Protein AF-A0A930DZS6-F1 (afdb_monomer_lite)

Structure (mmCIF, N/CA/C/O backbone):
data_AF-A0A930DZS6-F1
#
_entry.id   AF-A0A930DZS6-F1
#
loop_
_atom_site.group_PDB
_atom_site.id
_atom_site.type_symbol
_atom_site.label_atom_id
_atom_site.label_alt_id
_atom_site.label_comp_id
_atom_site.label_asym_id
_atom_site.label_entity_id
_atom_site.label_seq_id
_atom_site.pdbx_PDB_ins_code
_atom_site.Cartn_x
_atom_site.Cartn_y
_atom_site.Cartn_z
_atom_site.occupancy
_atom_site.B_iso_or_equiv
_atom_site.auth_seq_id
_atom_site.auth_comp_id
_atom_site.auth_asym_id
_atom_site.auth_atom_id
_atom_site.pdbx_PDB_model_num
ATOM 1 N N . MET A 1 1 ? 26.155 21.089 -24.907 1.00 29.64 1 MET A N 1
ATOM 2 C CA . MET A 1 1 ? 26.071 21.892 -23.668 1.00 29.64 1 MET A CA 1
ATOM 3 C C . MET A 1 1 ? 25.500 20.987 -22.592 1.00 29.64 1 MET A C 1
ATOM 5 O O . MET A 1 1 ? 24.382 20.517 -22.751 1.00 29.64 1 MET A O 1
ATOM 9 N N . GLY A 1 2 ? 26.329 20.601 -21.620 1.00 21.50 2 GLY A N 1
ATOM 10 C CA . GLY A 1 2 ? 25.996 19.579 -20.627 1.00 21.50 2 GLY A CA 1
ATOM 11 C C . GLY A 1 2 ? 25.038 20.102 -19.561 1.00 21.50 2 GLY A C 1
ATOM 12 O O . GLY A 1 2 ? 25.196 21.223 -19.087 1.00 21.50 2 GLY A O 1
ATOM 13 N N . VAL A 1 3 ? 24.054 19.283 -19.189 1.00 21.64 3 VAL A N 1
ATOM 14 C CA . VAL A 1 3 ? 23.192 19.524 -18.030 1.00 21.64 3 VAL A CA 1
ATOM 15 C C . VAL A 1 3 ? 23.793 18.772 -16.850 1.00 21.64 3 VAL A C 1
ATOM 17 O O . VAL A 1 3 ? 23.869 17.545 -16.842 1.00 21.64 3 VAL A O 1
ATOM 20 N N . GLN A 1 4 ? 24.267 19.539 -15.877 1.00 20.67 4 GLN A N 1
ATOM 21 C CA . GLN A 1 4 ? 24.822 19.074 -14.616 1.00 20.67 4 GLN A CA 1
ATOM 22 C C . GLN A 1 4 ? 23.652 18.738 -13.678 1.00 20.67 4 GLN A C 1
ATOM 24 O O . GLN A 1 4 ? 22.901 19.623 -13.273 1.00 20.67 4 GLN A O 1
ATOM 29 N N . VAL A 1 5 ? 23.454 17.455 -13.367 1.00 22.45 5 VAL A N 1
ATOM 30 C CA . VAL A 1 5 ? 22.444 17.014 -12.393 1.00 22.45 5 VAL A CA 1
ATOM 31 C C . VAL A 1 5 ? 23.064 17.105 -11.000 1.00 22.45 5 VAL A C 1
ATOM 33 O O . VAL A 1 5 ? 23.840 16.246 -10.590 1.00 22.45 5 VAL A O 1
ATOM 36 N N . LEU A 1 6 ? 22.753 18.191 -10.294 1.00 22.44 6 LEU A N 1
ATOM 37 C CA . LEU A 1 6 ? 23.075 18.386 -8.882 1.00 22.44 6 LEU A CA 1
ATOM 38 C C . LEU A 1 6 ? 22.085 17.592 -8.017 1.00 22.44 6 LEU A C 1
ATOM 40 O O . LEU A 1 6 ? 20.888 17.873 -8.015 1.00 22.44 6 LEU A O 1
ATOM 44 N N . PHE A 1 7 ? 22.590 16.613 -7.268 1.00 23.03 7 PHE A N 1
ATOM 45 C CA . PHE A 1 7 ? 21.878 16.001 -6.145 1.00 23.03 7 PHE A CA 1
ATOM 46 C C . PHE A 1 7 ? 22.087 16.866 -4.890 1.00 23.03 7 PHE A C 1
ATOM 48 O O . PHE A 1 7 ? 23.241 17.153 -4.564 1.00 23.03 7 PHE A O 1
ATOM 55 N N . PRO A 1 8 ? 21.039 17.265 -4.147 1.00 23.77 8 PRO A N 1
ATOM 56 C CA . PRO A 1 8 ? 21.229 17.908 -2.855 1.00 23.77 8 PRO A CA 1
ATOM 57 C C . PRO A 1 8 ? 21.467 16.860 -1.755 1.00 23.77 8 PRO A C 1
ATOM 59 O O . PRO A 1 8 ? 20.629 15.993 -1.508 1.00 23.77 8 PRO A O 1
ATOM 62 N N . ALA A 1 9 ? 22.626 16.965 -1.101 1.00 24.08 9 ALA A N 1
ATOM 63 C CA . ALA A 1 9 ? 22.934 16.384 0.209 1.00 24.08 9 ALA A CA 1
ATOM 64 C C . ALA A 1 9 ? 22.457 17.346 1.340 1.00 24.08 9 ALA A C 1
ATOM 66 O O . ALA A 1 9 ? 22.018 18.457 1.041 1.00 24.08 9 ALA A O 1
ATOM 67 N N . PRO A 1 10 ? 22.467 16.926 2.621 1.00 25.69 10 PRO A N 1
ATOM 68 C CA . PRO A 1 10 ? 21.396 17.185 3.588 1.00 25.69 10 PRO A CA 1
ATOM 69 C C . PRO A 1 10 ? 21.472 18.557 4.277 1.00 25.69 10 PRO A C 1
ATOM 71 O O . PRO A 1 10 ? 22.536 19.003 4.700 1.00 25.69 10 PRO A O 1
ATOM 74 N N . LEU A 1 11 ? 20.315 19.198 4.458 1.00 23.69 11 LEU A N 1
ATOM 75 C CA . LEU A 1 11 ? 20.171 20.425 5.242 1.00 23.69 11 LEU A CA 1
ATOM 76 C C . LEU A 1 11 ? 20.017 20.098 6.735 1.00 23.69 11 LEU A C 1
ATOM 78 O O . LEU A 1 11 ? 18.964 19.650 7.182 1.00 23.69 11 LEU A O 1
ATOM 82 N N . LEU A 1 12 ? 21.076 20.378 7.501 1.00 22.73 12 LEU A N 1
ATOM 83 C CA . LEU A 1 12 ? 20.970 20.828 8.888 1.00 22.73 12 LEU A CA 1
ATOM 84 C C . LEU A 1 12 ? 20.223 22.175 8.920 1.00 22.73 12 LEU A C 1
ATOM 86 O O . LEU A 1 12 ? 20.673 23.111 8.264 1.00 22.73 12 LEU A O 1
ATOM 90 N N . LEU A 1 13 ? 19.185 22.311 9.753 1.00 20.44 13 LEU A N 1
ATOM 91 C CA . LEU A 1 13 ? 18.967 23.519 10.562 1.00 20.44 13 LEU A CA 1
ATOM 92 C C . LEU A 1 13 ? 17.979 23.249 11.715 1.00 20.44 13 LEU A C 1
ATOM 94 O O . LEU A 1 13 ? 16.866 22.776 11.508 1.00 20.44 13 LEU A O 1
ATOM 98 N N . TRP A 1 14 ? 18.436 23.558 12.927 1.00 20.72 14 TRP A N 1
ATOM 99 C CA . TRP A 1 14 ? 17.695 23.628 14.193 1.00 20.72 14 TRP A CA 1
ATOM 100 C C . TRP A 1 14 ? 16.714 24.824 14.240 1.00 20.72 14 TRP A C 1
ATOM 102 O O . TRP A 1 14 ? 16.839 25.703 13.391 1.00 20.72 14 TRP A O 1
ATOM 112 N N . VAL A 1 15 ? 15.891 24.902 15.320 1.00 21.17 15 VAL A N 1
ATOM 113 C CA . VAL A 1 15 ? 15.122 26.065 15.894 1.00 21.17 15 VAL A CA 1
ATOM 114 C C . VAL A 1 15 ? 13.591 25.989 15.652 1.00 21.17 15 VAL A C 1
ATOM 116 O O . VAL A 1 15 ? 13.177 25.782 14.524 1.00 21.17 15 VAL A O 1
ATOM 119 N N . VAL A 1 16 ? 12.637 26.180 16.589 1.00 21.41 16 VAL A N 1
ATOM 120 C CA . VAL A 1 16 ? 12.571 26.454 18.046 1.00 21.41 16 VAL A CA 1
ATOM 121 C C . VAL A 1 16 ? 11.164 26.081 18.568 1.00 21.41 16 VAL A C 1
ATOM 123 O O . VAL A 1 16 ? 10.166 26.229 17.864 1.00 21.41 16 VAL A O 1
ATOM 126 N N . VAL A 1 17 ? 11.092 25.647 19.829 1.00 23.09 17 VAL A N 1
ATOM 127 C CA . VAL A 1 17 ? 9.879 25.327 20.609 1.00 23.09 17 VAL A CA 1
ATOM 128 C C . VAL A 1 17 ? 9.038 26.577 20.924 1.00 23.09 17 VAL A C 1
ATOM 130 O O . VAL A 1 17 ? 9.580 27.598 21.347 1.00 23.09 17 VAL A O 1
ATOM 133 N N . LYS A 1 18 ? 7.699 26.475 20.861 1.00 20.84 18 LYS A N 1
ATOM 134 C CA . LYS A 1 18 ? 6.789 27.345 21.632 1.00 20.84 18 LYS A CA 1
ATOM 135 C C . LYS A 1 18 ? 5.836 26.517 22.500 1.00 20.84 18 LYS A C 1
ATOM 137 O O . LYS A 1 18 ? 4.979 25.795 22.006 1.00 20.84 18 LYS A O 1
ATOM 142 N N . LYS A 1 19 ? 6.041 26.664 23.809 1.00 22.45 19 LYS A N 1
ATOM 143 C CA . LYS A 1 19 ? 5.266 26.167 24.954 1.00 22.45 19 LYS A CA 1
ATOM 144 C C . LYS A 1 19 ? 3.812 26.669 24.912 1.00 22.45 19 LYS A C 1
ATOM 146 O O . LYS A 1 19 ? 3.606 27.842 24.607 1.00 22.45 19 LYS A O 1
ATOM 151 N N . VAL A 1 20 ? 2.840 25.844 25.315 1.00 22.73 20 VAL A N 1
ATOM 152 C CA . VAL A 1 20 ? 1.516 26.305 25.782 1.00 22.73 20 VAL A CA 1
ATOM 153 C C . VAL A 1 20 ? 1.089 25.449 26.980 1.00 22.73 20 VAL A C 1
ATOM 155 O O . VAL A 1 20 ? 0.900 24.244 26.853 1.00 22.73 20 VAL A O 1
ATOM 158 N N . GLU A 1 21 ? 0.981 26.079 28.150 1.00 23.44 21 GLU A N 1
ATOM 159 C CA . GLU A 1 21 ? 0.386 25.526 29.375 1.00 23.44 21 GLU A CA 1
ATOM 160 C C . GLU A 1 21 ? -1.128 25.781 29.391 1.00 23.44 21 GLU A C 1
ATOM 162 O O . GLU A 1 21 ? -1.572 26.823 28.913 1.00 23.44 21 GLU A O 1
ATOM 167 N N . PHE A 1 22 ? -1.903 24.896 30.028 1.00 23.25 22 PHE A N 1
ATOM 168 C CA . PHE A 1 22 ? -3.223 25.237 30.571 1.00 23.25 22 PHE A CA 1
ATOM 169 C C . PHE A 1 22 ? -3.459 24.529 31.918 1.00 23.25 22 PHE A C 1
ATOM 171 O O . PHE A 1 22 ? -3.456 23.303 32.004 1.00 23.25 22 PHE A O 1
ATOM 178 N N . LEU A 1 23 ? -3.670 25.335 32.962 1.00 30.75 23 LEU A N 1
ATOM 179 C CA . LEU A 1 23 ? -4.153 24.968 34.299 1.00 30.75 23 LEU A CA 1
ATOM 180 C C . LEU A 1 23 ? -5.685 25.102 34.341 1.00 30.75 23 LEU A C 1
ATOM 182 O O . LEU A 1 23 ? -6.225 26.073 33.814 1.00 30.75 23 LEU A O 1
ATOM 186 N N . GLY A 1 24 ? -6.387 24.191 35.025 1.00 24.12 24 GLY A N 1
ATOM 187 C CA . GLY A 1 24 ? -7.801 24.399 35.362 1.00 24.12 24 GLY A CA 1
ATOM 188 C C . GLY A 1 24 ? -8.494 23.201 36.018 1.00 24.12 24 GLY A C 1
ATOM 189 O O . GLY A 1 24 ? -8.820 22.219 35.357 1.00 24.12 24 GLY A O 1
ATOM 190 N N . SER A 1 25 ? -8.752 23.304 37.321 1.00 24.09 25 SER A N 1
ATOM 191 C CA . SER A 1 25 ? -9.624 22.437 38.125 1.00 24.09 25 SER A CA 1
ATOM 192 C C . SER A 1 25 ? -11.110 22.689 37.815 1.00 24.09 25 SER A C 1
ATOM 194 O O . SER A 1 25 ? -11.513 23.815 37.532 1.00 24.09 25 SER A O 1
ATOM 196 N N . THR A 1 26 ? -11.950 21.647 37.854 1.00 24.48 26 THR A N 1
ATOM 197 C CA . THR A 1 26 ? -13.384 21.747 37.513 1.00 24.48 26 THR A CA 1
ATOM 198 C C . THR A 1 26 ? -14.258 21.793 38.771 1.00 24.48 26 THR A C 1
ATOM 200 O O . THR A 1 26 ? -14.262 20.850 39.557 1.00 24.48 26 THR A O 1
ATOM 203 N N . PHE A 1 27 ? -15.040 22.865 38.928 1.00 22.28 27 PHE A N 1
ATOM 204 C CA . PHE A 1 27 ? -16.197 22.948 39.830 1.00 22.28 27 PHE A CA 1
ATOM 205 C C . PHE A 1 27 ? -17.491 22.849 39.010 1.00 22.28 27 PHE A C 1
ATOM 207 O O . PHE A 1 27 ? -17.528 23.307 37.868 1.00 22.28 27 PHE A O 1
ATOM 214 N N . PHE A 1 28 ? -18.566 22.308 39.592 1.00 27.67 28 PHE A N 1
ATOM 215 C CA . PHE A 1 28 ? -19.891 22.282 38.962 1.00 27.67 28 PHE A CA 1
ATOM 216 C C . PHE A 1 28 ? -20.859 23.232 39.673 1.00 27.67 28 PHE A C 1
ATOM 218 O O . PHE A 1 28 ? -21.003 23.185 40.893 1.00 27.67 28 PHE A O 1
ATOM 225 N N . ILE A 1 29 ? -21.561 24.057 38.893 1.00 23.94 29 ILE A N 1
ATOM 226 C CA . ILE A 1 29 ? -22.701 24.865 39.341 1.00 23.94 29 ILE A CA 1
ATOM 227 C C . ILE A 1 29 ? -23.964 24.248 38.741 1.00 23.94 29 ILE A C 1
ATOM 229 O O . ILE A 1 29 ? -24.107 24.182 37.521 1.00 23.94 29 ILE A O 1
ATOM 233 N N . VAL A 1 30 ? -24.895 23.818 39.592 1.00 28.00 30 VAL A N 1
ATOM 234 C CA . VAL A 1 30 ? -26.231 23.391 39.158 1.00 28.00 30 VAL A CA 1
ATOM 235 C C . VAL A 1 30 ? -27.116 24.629 39.066 1.00 28.00 30 VAL A C 1
ATOM 237 O O . VAL A 1 30 ? -27.359 25.302 40.066 1.00 28.00 30 VAL A O 1
ATOM 240 N N . LYS A 1 31 ? -27.599 24.948 37.863 1.00 23.75 31 LYS A N 1
ATOM 241 C CA . LYS A 1 31 ? -28.539 26.053 37.643 1.00 23.75 31 LYS A CA 1
ATOM 242 C C . LYS A 1 31 ? -29.964 25.498 37.654 1.00 23.75 31 LYS A C 1
ATOM 244 O O . LYS A 1 31 ? -30.334 24.746 36.759 1.00 23.75 31 LYS A O 1
ATOM 249 N N . GLN A 1 32 ? -30.761 25.873 38.652 1.00 32.84 32 GLN A N 1
ATOM 250 C CA . GLN A 1 32 ? -32.202 25.612 38.673 1.00 32.84 32 GLN A CA 1
ATOM 251 C C . GLN A 1 32 ? -32.947 26.865 38.190 1.00 32.84 32 GLN A C 1
ATOM 253 O O . GLN A 1 32 ? -32.623 27.978 38.602 1.00 32.84 32 GLN A O 1
ATOM 258 N N . GLN A 1 33 ? -33.940 26.709 37.309 1.00 28.98 33 GLN A N 1
ATOM 259 C CA . GLN A 1 33 ? -34.857 27.799 36.966 1.00 28.98 33 GLN A CA 1
ATOM 260 C C . GLN A 1 33 ? -35.901 27.955 38.085 1.00 28.98 33 GLN A C 1
ATOM 262 O O . GLN A 1 33 ? -36.804 27.133 38.215 1.00 28.98 33 GLN A O 1
ATOM 267 N N . GLY A 1 34 ? -35.756 29.001 38.905 1.00 36.09 34 GLY A N 1
ATOM 268 C CA . GLY A 1 34 ? -36.689 29.361 39.981 1.00 36.09 34 GLY A CA 1
ATOM 269 C C . GLY A 1 34 ? -35.996 30.019 41.180 1.00 36.09 34 GLY A C 1
ATOM 270 O O . GLY A 1 34 ? -34.829 29.766 41.450 1.00 36.09 34 GLY A O 1
ATOM 271 N N . SER A 1 35 ? -36.704 30.892 41.899 1.00 33.28 35 SER A N 1
ATOM 272 C CA . SER A 1 35 ? -36.129 31.928 42.775 1.00 33.28 35 SER A CA 1
ATOM 273 C C . SER A 1 35 ? -35.834 31.544 44.238 1.00 33.28 35 SER A C 1
ATOM 275 O O . SER A 1 35 ? -35.707 32.445 45.066 1.00 33.28 35 SER A O 1
ATOM 277 N N . ARG A 1 36 ? -35.696 30.261 44.618 1.00 39.25 36 ARG A N 1
ATOM 278 C CA . ARG A 1 36 ? -35.326 29.890 46.009 1.00 39.25 36 ARG A CA 1
ATOM 279 C C . ARG A 1 36 ? -34.415 28.658 46.090 1.00 39.25 36 ARG A C 1
ATOM 281 O O . ARG A 1 36 ? -34.728 27.611 45.539 1.00 39.25 36 ARG A O 1
ATOM 288 N N . VAL A 1 37 ? -33.302 28.816 46.812 1.00 32.62 37 VAL A N 1
ATOM 289 C CA . VAL A 1 37 ? -32.184 27.867 46.976 1.00 32.62 37 VAL A CA 1
ATOM 290 C C . VAL A 1 37 ? -32.517 26.783 48.023 1.00 32.62 37 VAL A C 1
ATOM 292 O O . VAL A 1 37 ? -32.856 27.146 49.150 1.00 32.62 37 VAL A O 1
ATOM 295 N N . PRO A 1 38 ? -32.386 25.472 47.733 1.00 40.31 38 PRO A N 1
ATOM 296 C CA . PRO A 1 38 ? -32.316 24.436 48.766 1.00 40.31 38 PRO A CA 1
ATOM 297 C C . PRO A 1 38 ? -30.914 24.404 49.394 1.00 40.31 38 PRO A C 1
ATOM 299 O O . PRO A 1 38 ? -29.911 24.448 48.685 1.00 40.31 38 PRO A O 1
ATOM 302 N N . SER A 1 39 ? -30.827 24.303 50.720 1.00 40.19 39 SER A N 1
ATOM 303 C CA . SER A 1 39 ? -29.585 24.526 51.473 1.00 40.19 39 SER A CA 1
ATOM 304 C C . SER A 1 39 ? -28.607 23.346 51.554 1.00 40.19 39 SER A C 1
ATOM 306 O O . SER A 1 39 ? -27.538 23.547 52.119 1.00 40.19 39 SER A O 1
ATOM 308 N N . ARG A 1 40 ? -28.897 22.158 50.996 1.00 36.44 40 ARG A N 1
ATOM 309 C CA . ARG A 1 40 ? -27.925 21.055 50.776 1.00 36.44 40 ARG A CA 1
ATOM 310 C C . ARG A 1 40 ? -28.581 19.875 50.044 1.00 36.44 40 ARG A C 1
ATOM 312 O O . ARG A 1 40 ? -29.682 19.462 50.395 1.00 36.44 40 ARG A O 1
ATOM 319 N N . CYS A 1 41 ? -27.889 19.305 49.058 1.00 38.53 41 CYS A N 1
ATOM 320 C CA . CYS A 1 41 ? -28.192 17.987 48.489 1.00 38.53 41 CYS A CA 1
ATOM 321 C C . CYS A 1 41 ? -26.929 17.131 48.575 1.00 38.53 41 CYS A C 1
ATOM 323 O O . CYS A 1 41 ? -25.858 17.596 48.188 1.00 38.53 41 CYS A O 1
ATOM 325 N N . GLU A 1 42 ? -27.055 15.893 49.050 1.00 37.00 42 GLU A N 1
ATOM 326 C CA . GLU A 1 42 ? -25.997 14.891 48.910 1.00 37.00 42 GLU A CA 1
ATOM 327 C C . GLU A 1 42 ? -26.293 14.041 47.679 1.00 37.00 42 GLU A C 1
ATOM 329 O O . GLU A 1 42 ? -27.391 13.494 47.526 1.00 37.00 42 GLU A O 1
ATOM 334 N N . ALA A 1 43 ? -25.311 13.948 46.787 1.00 42.09 43 ALA A N 1
ATOM 335 C CA . ALA A 1 43 ? -25.359 13.069 45.635 1.00 42.09 43 ALA A CA 1
ATOM 336 C C . ALA A 1 43 ? -24.260 12.016 45.768 1.00 42.09 43 ALA A C 1
ATOM 338 O O . ALA A 1 43 ? -23.115 12.336 46.082 1.00 42.09 43 ALA A O 1
ATOM 339 N N . SER A 1 44 ? -24.616 10.760 45.519 1.00 37.41 44 SER A N 1
ATOM 340 C CA . SER A 1 44 ? -23.670 9.646 45.491 1.00 37.41 44 SER A CA 1
ATOM 341 C C . SER A 1 44 ? -23.870 8.814 44.229 1.00 37.41 44 SER A C 1
ATOM 343 O O . SER A 1 44 ? -24.974 8.734 43.681 1.00 37.41 44 SER A O 1
ATOM 345 N N . TRP A 1 45 ? -22.780 8.217 43.755 1.00 34.50 45 TRP A N 1
ATOM 346 C CA . TRP A 1 45 ? -22.765 7.346 42.586 1.00 34.50 45 TRP A CA 1
ATOM 347 C C . TRP A 1 45 ? -22.701 5.886 43.024 1.00 34.50 45 TRP A C 1
ATOM 349 O O . TRP A 1 45 ? -21.809 5.505 43.781 1.00 34.50 45 TRP A O 1
ATOM 359 N N . LYS A 1 46 ? -23.621 5.052 42.523 1.00 35.56 46 LYS A N 1
ATOM 360 C CA . LYS A 1 46 ? -23.559 3.596 42.713 1.00 35.56 46 LYS A CA 1
ATOM 361 C C . LYS A 1 46 ? -24.082 2.878 41.470 1.00 35.56 46 LYS A C 1
ATOM 363 O O . LYS A 1 46 ? -25.229 3.066 41.083 1.00 35.56 46 LYS A O 1
ATOM 368 N N . GLY A 1 47 ? -23.230 2.071 40.832 1.00 30.66 47 GLY A N 1
ATOM 369 C CA . GLY A 1 47 ? -23.621 1.200 39.713 1.00 30.66 47 GLY A CA 1
ATOM 370 C C . GLY A 1 47 ? -24.217 1.919 38.494 1.00 30.66 47 GLY A C 1
ATOM 371 O O . GLY A 1 47 ? -25.180 1.427 37.920 1.00 30.66 47 GLY A O 1
ATOM 372 N N . GLY A 1 48 ? -23.697 3.094 38.120 1.00 32.22 48 GLY A N 1
ATOM 373 C CA . GLY A 1 48 ? -24.188 3.844 36.952 1.00 32.22 48 GLY A CA 1
ATOM 374 C C . GLY A 1 48 ? -25.433 4.709 37.202 1.00 32.22 48 GLY A C 1
ATOM 375 O O . GLY A 1 48 ? -25.929 5.341 36.273 1.00 32.22 48 GLY A O 1
ATOM 376 N N . VAL A 1 49 ? -25.929 4.763 38.443 1.00 32.22 49 VAL A N 1
ATOM 377 C CA . VAL A 1 49 ? -27.101 5.553 38.843 1.00 32.22 49 VAL A CA 1
ATOM 378 C C . VAL A 1 49 ? -26.670 6.680 39.785 1.00 32.22 49 VAL A C 1
ATOM 380 O O . VAL A 1 49 ? -25.987 6.437 40.785 1.00 32.22 49 VAL A O 1
ATOM 383 N N . LEU A 1 50 ? -27.083 7.915 39.474 1.00 38.56 50 LEU A N 1
ATOM 384 C CA . LEU A 1 50 ? -26.935 9.070 40.362 1.00 38.56 50 LEU A CA 1
ATOM 38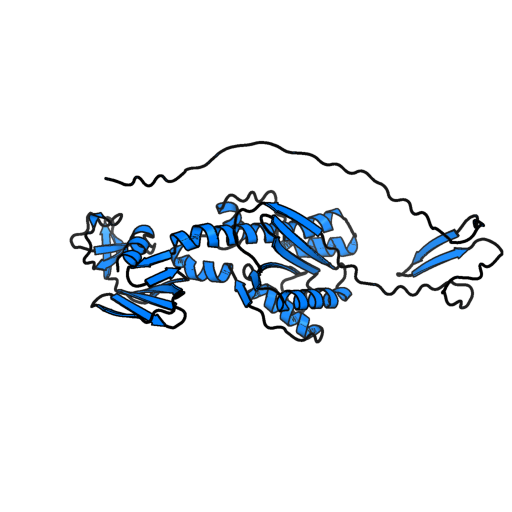5 C C . LEU A 1 50 ? -28.080 9.069 41.377 1.00 38.56 50 LEU A C 1
ATOM 387 O O . LEU A 1 50 ? -29.242 9.246 41.008 1.00 38.56 50 LEU A O 1
ATOM 391 N N . ILE A 1 51 ? -27.750 8.896 42.654 1.00 41.78 51 ILE A N 1
ATOM 392 C CA . ILE A 1 51 ? -28.717 8.938 43.750 1.00 41.78 51 ILE A CA 1
ATOM 393 C C . ILE A 1 51 ? -28.555 10.284 44.450 1.00 41.78 51 ILE A C 1
ATOM 395 O O . ILE A 1 51 ? -27.569 10.507 45.154 1.00 41.78 51 ILE A O 1
ATOM 399 N N . ALA A 1 52 ? -29.519 11.180 44.247 1.00 42.03 52 ALA A N 1
ATOM 400 C CA . ALA A 1 52 ? -29.597 12.450 44.959 1.00 42.03 52 ALA A CA 1
ATOM 401 C C . ALA A 1 52 ? -30.616 12.333 46.099 1.00 42.03 52 ALA A C 1
ATOM 403 O O . ALA A 1 52 ? -31.785 12.016 45.863 1.00 42.03 52 ALA A O 1
ATOM 404 N N . LYS A 1 53 ? -30.177 12.585 47.335 1.00 40.66 53 LYS A N 1
ATOM 405 C CA . LYS A 1 53 ? -31.036 12.583 48.523 1.00 40.66 53 LYS A CA 1
ATOM 406 C C . LYS A 1 53 ? -31.201 14.025 48.998 1.00 40.66 53 LYS A C 1
ATOM 408 O O . LYS A 1 53 ? -30.230 14.680 49.377 1.00 40.66 53 LYS A O 1
ATOM 413 N N . GLN A 1 54 ? -32.427 14.538 48.943 1.00 42.41 54 GLN A N 1
ATOM 414 C CA . GLN A 1 54 ? -32.730 15.870 49.462 1.00 42.41 54 GLN A CA 1
ATOM 415 C C . GLN A 1 54 ? -32.801 15.810 50.992 1.00 42.41 54 GLN A C 1
ATOM 417 O O . GLN A 1 54 ? -33.488 14.951 51.546 1.00 42.41 54 GLN A O 1
ATOM 422 N N . GLN A 1 55 ? -32.127 16.734 51.678 1.00 40.97 55 GLN A N 1
ATOM 423 C CA . GLN A 1 55 ? -32.378 16.993 53.096 1.00 40.97 55 GLN A CA 1
ATOM 424 C C . GLN A 1 55 ? -33.283 18.226 53.215 1.00 40.97 55 GLN A C 1
ATOM 426 O O . GLN A 1 55 ? -32.879 19.333 52.867 1.00 40.97 55 GLN A O 1
ATOM 431 N N . GLY A 1 56 ? -34.527 18.035 53.665 1.00 44.41 56 GLY A N 1
ATOM 432 C CA . GLY A 1 56 ? -35.489 19.120 53.898 1.00 44.41 56 GLY A CA 1
ATOM 433 C C . GLY A 1 56 ? -36.907 18.830 53.395 1.00 44.41 56 GLY A C 1
ATOM 434 O O . GLY A 1 56 ? -37.128 17.946 52.576 1.00 44.41 56 GLY A O 1
ATOM 435 N N . SER A 1 57 ? -37.883 19.579 53.916 1.00 38.38 57 SER A N 1
ATOM 436 C CA . SER A 1 57 ? -39.295 19.175 54.006 1.00 38.38 57 SER A CA 1
ATOM 437 C C . SER A 1 57 ? -40.261 19.730 52.942 1.00 38.38 57 SER A C 1
ATOM 439 O O . SER A 1 57 ? -41.469 19.682 53.167 1.00 38.38 57 SER A O 1
ATOM 441 N N . ARG A 1 58 ? -39.816 20.243 51.779 1.00 40.69 58 ARG A N 1
ATOM 442 C CA . ARG A 1 58 ? -40.754 20.711 50.725 1.00 40.69 58 ARG A CA 1
ATOM 443 C C . ARG A 1 58 ? -40.316 20.412 49.282 1.00 40.69 58 ARG A C 1
ATOM 445 O O . ARG A 1 58 ? -39.143 20.531 48.935 1.00 40.69 58 ARG A O 1
ATOM 452 N N . VAL A 1 59 ? -41.314 20.049 48.467 1.00 35.66 59 VAL A N 1
ATOM 453 C CA . VAL A 1 59 ? -41.231 19.464 47.113 1.00 35.66 59 VAL A CA 1
ATOM 454 C C . VAL A 1 59 ? -41.312 20.547 46.016 1.00 35.66 59 VAL A C 1
ATOM 456 O O . VAL A 1 59 ? -42.243 21.353 46.057 1.00 35.66 59 VAL A O 1
ATOM 459 N N . PRO A 1 60 ? -40.417 20.575 45.006 1.00 35.62 60 PRO A N 1
ATOM 460 C CA . PRO A 1 60 ? -40.581 21.404 43.808 1.00 35.62 60 PRO A CA 1
ATOM 461 C C . PRO A 1 60 ? -41.451 20.705 42.747 1.00 35.62 60 PRO A C 1
ATOM 463 O O . PRO A 1 60 ? -41.294 19.515 42.488 1.00 35.62 60 PRO A O 1
ATOM 466 N N . SER A 1 61 ? -42.342 21.454 42.094 1.00 34.41 61 SER A N 1
ATOM 467 C CA . SER A 1 61 ? -43.424 20.937 41.239 1.00 34.41 61 SER A CA 1
ATOM 468 C C . SER A 1 61 ? -43.108 20.790 39.742 1.00 34.41 61 SER A C 1
ATOM 470 O O . SER A 1 61 ? -44.026 20.551 38.961 1.00 34.41 61 SER A O 1
ATOM 472 N N . ARG A 1 62 ? -41.851 20.913 39.295 1.00 30.70 62 ARG A N 1
ATOM 473 C CA . ARG A 1 62 ? -41.505 20.772 37.864 1.00 30.70 62 ARG A CA 1
ATOM 474 C C . ARG A 1 62 ? -40.116 20.172 37.640 1.00 30.70 62 ARG A C 1
ATOM 476 O O . ARG A 1 62 ? -39.147 20.907 37.502 1.00 30.70 62 ARG A O 1
ATOM 483 N N . CYS A 1 63 ? -40.056 18.844 37.558 1.00 31.09 63 CYS A N 1
ATOM 484 C CA . CYS A 1 63 ? -38.999 18.084 36.886 1.00 31.09 63 CYS A CA 1
ATOM 485 C C . CYS A 1 63 ? -39.655 16.880 36.195 1.00 31.09 63 CYS A C 1
ATOM 487 O O . CYS A 1 63 ? -40.467 16.195 36.817 1.00 31.09 63 CYS A O 1
ATOM 489 N N . GLU A 1 64 ? -39.296 16.596 34.941 1.00 30.23 64 GLU A N 1
ATOM 490 C CA . GLU A 1 64 ? -39.644 15.339 34.264 1.00 30.23 64 GLU A CA 1
ATOM 491 C C . GLU A 1 64 ? -38.824 14.189 34.871 1.00 30.23 64 GLU A C 1
ATOM 493 O O . GLU A 1 64 ? -37.794 13.768 34.355 1.00 30.23 64 GLU A O 1
ATOM 498 N N . ALA A 1 65 ? -39.252 13.714 36.037 1.00 35.84 65 ALA A N 1
ATOM 499 C CA . ALA A 1 65 ? -38.726 12.524 36.687 1.00 35.84 65 ALA A CA 1
ATOM 500 C C . ALA A 1 65 ? -39.905 11.747 37.282 1.00 35.84 65 ALA A C 1
ATOM 502 O O . ALA A 1 65 ? -40.724 12.310 38.011 1.00 35.84 65 ALA A O 1
ATOM 503 N N . SER A 1 66 ? -40.022 10.455 36.968 1.00 32.81 66 SER A N 1
ATOM 504 C CA . SER A 1 66 ? -41.079 9.615 37.536 1.00 32.81 66 SER A CA 1
ATOM 505 C C . SER A 1 66 ? -40.722 9.207 38.966 1.00 32.81 66 SER A C 1
ATOM 507 O O . SER A 1 66 ? -39.664 8.619 39.197 1.00 32.81 66 SER A O 1
ATOM 509 N N . TRP A 1 67 ? -41.617 9.482 39.912 1.00 33.34 67 TRP A N 1
ATOM 510 C CA . TRP A 1 67 ? -41.461 9.140 41.325 1.00 33.34 67 TRP A CA 1
ATOM 511 C C . TRP A 1 67 ? -42.008 7.739 41.630 1.00 33.34 67 TRP A C 1
ATOM 513 O O . TRP A 1 67 ? -43.173 7.455 41.357 1.00 33.34 67 TRP A O 1
ATOM 523 N N . LYS A 1 68 ? -41.200 6.874 42.260 1.00 33.03 68 LYS A N 1
ATOM 524 C CA . LYS A 1 68 ? -41.677 5.626 42.883 1.00 33.03 68 LYS A CA 1
ATOM 525 C C . LYS A 1 68 ? -40.955 5.410 44.219 1.00 33.03 68 LYS A C 1
ATOM 527 O O . LYS A 1 68 ? -39.738 5.272 44.246 1.00 33.03 68 LYS A O 1
ATOM 532 N N . GLY A 1 69 ? -41.695 5.414 45.331 1.00 32.31 69 GLY A N 1
ATOM 533 C CA . GLY A 1 69 ? -41.179 5.021 46.653 1.00 32.31 69 GLY A CA 1
ATOM 534 C C . GLY A 1 69 ? -40.139 5.948 47.306 1.00 32.31 69 GLY A C 1
ATOM 535 O O . GLY A 1 69 ? -39.327 5.472 48.088 1.00 32.31 69 GLY A O 1
ATOM 536 N N . GLY A 1 70 ? -40.136 7.253 47.005 1.00 34.66 70 GLY A N 1
ATOM 537 C CA . GLY A 1 70 ? -39.229 8.215 47.656 1.00 34.66 70 GLY A CA 1
ATOM 538 C C . GLY A 1 70 ? -37.820 8.312 47.054 1.00 34.66 70 GLY A C 1
ATOM 539 O O . GLY A 1 70 ? -36.959 8.972 47.630 1.00 34.66 70 GLY A O 1
ATOM 540 N N . VAL A 1 71 ? -37.582 7.689 45.895 1.00 29.66 71 VAL A N 1
ATOM 541 C CA . VAL A 1 71 ? -36.316 7.764 45.150 1.00 29.66 71 VAL A CA 1
ATOM 542 C C . VAL A 1 71 ? -36.571 8.384 43.776 1.00 29.66 71 VAL A C 1
ATOM 544 O O . VAL A 1 71 ? -37.466 7.955 43.045 1.00 29.66 71 VAL A O 1
ATOM 547 N N . LEU A 1 72 ? -35.778 9.400 43.429 1.00 35.84 72 LEU A N 1
ATOM 548 C CA . LEU A 1 72 ? -35.768 10.018 42.105 1.00 35.84 72 LEU A CA 1
ATOM 549 C C . LEU A 1 72 ? -34.889 9.160 41.177 1.00 35.84 72 LEU A C 1
ATOM 551 O O . LEU A 1 72 ? -33.690 9.033 41.414 1.00 35.84 72 LEU A O 1
ATOM 555 N N . ILE A 1 73 ? -35.477 8.538 40.151 1.00 30.42 73 ILE A N 1
ATOM 556 C CA . ILE A 1 73 ? -34.758 7.672 39.202 1.00 30.42 73 ILE A CA 1
ATOM 557 C C . ILE A 1 73 ? -34.547 8.443 37.896 1.00 30.42 73 ILE A C 1
ATOM 559 O O . ILE A 1 73 ? -35.510 8.746 37.193 1.00 30.42 73 ILE A O 1
ATOM 563 N N . PHE A 1 74 ? -33.290 8.724 37.546 1.00 33.12 74 PHE A N 1
ATOM 564 C CA . PHE A 1 74 ? -32.928 9.221 36.217 1.00 33.12 74 PHE A CA 1
ATOM 565 C C . PHE A 1 74 ? -32.615 8.046 35.290 1.00 33.12 74 PHE A C 1
ATOM 567 O O . PHE A 1 74 ? -31.782 7.198 35.608 1.00 33.12 74 PHE A O 1
ATOM 574 N N . LYS A 1 75 ? -33.258 8.007 34.120 1.00 28.14 75 LYS A N 1
ATOM 575 C CA . LYS A 1 75 ? -32.928 7.066 33.046 1.00 28.14 75 LYS A CA 1
ATOM 576 C C . LYS A 1 75 ? -31.979 7.772 32.078 1.00 28.14 75 LYS A C 1
ATOM 578 O O . LYS A 1 75 ? -32.429 8.469 31.174 1.00 28.14 75 LYS A O 1
ATOM 583 N N . PHE A 1 76 ? -30.671 7.627 32.275 1.00 27.86 76 PHE A N 1
ATOM 584 C CA . PHE A 1 76 ? -29.705 8.094 31.282 1.00 27.86 76 PHE A CA 1
ATOM 585 C C . PHE A 1 76 ? -29.765 7.162 30.067 1.00 27.86 76 PHE A C 1
ATOM 587 O O . PHE A 1 76 ? -29.450 5.976 30.169 1.00 27.86 76 PHE A O 1
ATOM 594 N N . LYS A 1 77 ? -30.165 7.684 28.902 1.00 27.08 77 LYS A N 1
ATOM 595 C CA . LYS A 1 77 ? -29.691 7.110 27.640 1.00 27.08 77 LYS A CA 1
ATOM 596 C C . LYS A 1 77 ? -28.191 7.394 27.611 1.00 27.08 77 LYS A C 1
ATOM 598 O O . LYS A 1 77 ? -27.800 8.557 27.585 1.00 27.08 77 LYS A O 1
ATOM 603 N N . LYS A 1 78 ? -27.363 6.353 27.689 1.00 32.09 78 LYS A N 1
ATOM 604 C CA . LYS A 1 78 ? -25.931 6.467 27.410 1.00 32.09 78 LYS A CA 1
ATOM 605 C C . LYS A 1 78 ? -25.817 6.790 25.917 1.00 32.09 78 LYS A C 1
ATOM 607 O O . LYS A 1 78 ? -25.901 5.890 25.094 1.00 32.09 78 LYS A O 1
ATOM 612 N N . GLU A 1 79 ? -25.764 8.071 25.567 1.00 32.72 79 GLU A N 1
ATOM 613 C CA . GLU A 1 79 ? -25.252 8.478 24.261 1.00 32.72 79 GLU A CA 1
ATOM 614 C C . GLU A 1 79 ? -23.763 8.140 24.266 1.00 32.72 79 GLU A C 1
ATOM 616 O O . GLU A 1 79 ? -23.028 8.578 25.155 1.00 32.72 79 GLU A O 1
ATOM 621 N N . VAL A 1 80 ? -23.316 7.307 23.328 1.00 37.09 80 VAL A N 1
ATOM 622 C CA . VAL A 1 80 ? -21.887 7.062 23.138 1.00 37.09 80 VAL A CA 1
ATOM 623 C C . VAL A 1 80 ? -21.303 8.344 22.562 1.00 37.09 80 VAL A C 1
ATOM 625 O O . VAL A 1 80 ? -21.485 8.688 21.394 1.00 37.09 80 VAL A O 1
ATOM 628 N N . ILE A 1 81 ? -20.626 9.112 23.410 1.00 42.09 81 ILE A N 1
ATOM 629 C CA . ILE A 1 81 ? -19.973 10.347 22.985 1.00 42.09 81 ILE A CA 1
ATOM 630 C C . ILE A 1 81 ? -18.653 9.960 22.313 1.00 42.09 81 ILE A C 1
ATOM 632 O O . ILE A 1 81 ? -17.616 9.864 22.970 1.00 42.09 81 ILE A O 1
ATOM 636 N N . MET A 1 82 ? -18.679 9.759 20.992 1.00 41.72 82 MET A N 1
ATOM 637 C CA . MET A 1 82 ? -17.457 9.662 20.188 1.00 41.72 82 MET A CA 1
ATOM 638 C C . MET A 1 82 ? -16.729 11.011 20.218 1.00 41.72 82 MET A C 1
ATOM 640 O O . MET A 1 82 ? -17.191 12.003 19.649 1.00 41.72 82 MET A O 1
ATOM 644 N N . LYS A 1 83 ? -15.582 11.065 20.896 1.00 51.28 83 LYS A N 1
ATOM 645 C CA . LYS A 1 83 ? -14.776 12.286 20.998 1.00 51.28 83 LYS A CA 1
ATOM 646 C C . LYS A 1 83 ? -13.853 12.401 19.790 1.00 51.28 83 LYS A C 1
ATOM 648 O O . LYS A 1 83 ? -13.032 11.523 19.562 1.00 51.28 83 LYS A O 1
ATOM 653 N N . LYS A 1 84 ? -13.972 13.513 19.062 1.00 42.28 84 LYS A N 1
ATOM 654 C CA . LYS A 1 84 ? -13.116 13.877 17.927 1.00 42.28 84 LYS A CA 1
ATOM 655 C C . LYS A 1 84 ? -12.004 14.823 18.386 1.00 42.28 84 LYS A C 1
ATOM 657 O O . LYS A 1 84 ? -12.301 15.881 18.936 1.00 42.28 84 LYS A O 1
ATOM 662 N N . VAL A 1 85 ? -10.747 14.477 18.118 1.00 47.50 85 VAL A N 1
ATOM 663 C CA . VAL A 1 85 ? -9.581 15.365 18.305 1.00 47.50 85 VAL A CA 1
ATOM 664 C C . VAL A 1 85 ? -9.131 15.881 16.940 1.00 47.50 85 VAL A C 1
ATOM 666 O O . VAL A 1 85 ? -9.179 15.127 15.976 1.00 47.50 85 VAL A O 1
ATOM 669 N N . VAL A 1 86 ? -8.746 17.158 16.829 1.00 40.31 86 VAL A N 1
ATOM 670 C CA . VAL A 1 86 ? -8.293 17.764 15.565 1.00 40.31 86 VAL A CA 1
ATOM 671 C C . VAL A 1 86 ? -6.937 18.439 15.741 1.00 40.31 86 VAL A C 1
ATOM 673 O O . VAL A 1 86 ? -6.842 19.431 16.457 1.00 40.31 86 VAL A O 1
ATOM 676 N N . ASN A 1 87 ? -5.926 17.945 15.022 1.00 40.47 87 ASN A N 1
ATOM 677 C CA . ASN A 1 87 ? -4.608 18.575 14.875 1.00 40.47 87 ASN A CA 1
ATOM 678 C C . ASN A 1 87 ? -4.426 19.065 13.427 1.00 40.47 87 ASN A C 1
ATOM 680 O O . ASN A 1 87 ? -4.912 18.411 12.501 1.00 40.47 87 ASN A O 1
ATOM 684 N N . ILE A 1 88 ? -3.763 20.215 13.237 1.00 34.69 88 ILE A N 1
ATOM 685 C CA . ILE A 1 88 ? -3.587 20.878 11.932 1.00 34.69 88 ILE A CA 1
ATOM 686 C C . ILE A 1 88 ? -2.096 20.979 11.594 1.00 34.69 88 ILE A C 1
ATOM 688 O O . ILE A 1 88 ? -1.359 21.678 12.286 1.00 34.69 88 ILE A O 1
ATOM 692 N N . GLU A 1 89 ? -1.673 20.369 10.487 1.00 53.59 89 GLU A N 1
ATOM 693 C CA . GLU A 1 89 ? -0.303 20.483 9.953 1.00 53.59 89 GLU A CA 1
ATOM 694 C C . GLU A 1 89 ? -0.310 20.934 8.489 1.00 53.59 89 GLU A C 1
ATOM 696 O O . GLU A 1 89 ? -1.239 20.621 7.752 1.00 53.59 89 GLU A O 1
ATOM 701 N N . LYS A 1 90 ? 0.706 21.683 8.043 1.00 41.91 90 LYS A N 1
ATOM 702 C CA . LYS A 1 90 ? 0.766 22.249 6.681 1.00 41.91 90 LYS A CA 1
ATOM 703 C C . LYS A 1 90 ? 1.473 21.301 5.698 1.00 41.91 90 LYS A C 1
ATOM 705 O O . LYS A 1 90 ? 2.546 20.800 6.003 1.00 41.91 90 LYS A O 1
ATOM 710 N N . THR A 1 91 ? 0.918 21.114 4.499 1.00 50.22 91 THR A N 1
ATOM 711 C CA . THR A 1 91 ? 1.494 20.377 3.359 1.00 50.22 91 THR A CA 1
ATOM 712 C C . THR A 1 91 ? 1.217 21.092 2.030 1.00 50.22 91 THR A C 1
ATOM 714 O O . THR A 1 91 ? 0.137 21.646 1.821 1.00 50.22 91 THR A O 1
ATOM 717 N N . ASP A 1 92 ? 2.163 21.040 1.088 1.00 48.19 92 ASP A N 1
ATOM 718 C CA . ASP A 1 92 ? 2.084 21.763 -0.196 1.00 48.19 92 ASP A CA 1
ATOM 719 C C . ASP A 1 92 ? 1.473 20.967 -1.370 1.00 48.19 92 ASP A C 1
ATOM 721 O O . ASP A 1 92 ? 1.368 21.495 -2.475 1.00 48.19 92 ASP A O 1
ATOM 725 N N . SER A 1 93 ? 1.037 19.716 -1.180 1.00 52.31 93 SER A N 1
ATOM 726 C CA . SER A 1 93 ? 0.505 18.903 -2.291 1.00 52.31 93 SER A CA 1
ATOM 727 C C . SER A 1 93 ? -0.913 19.270 -2.756 1.00 52.31 93 SER A C 1
ATOM 729 O O . SER A 1 93 ? -1.656 19.961 -2.063 1.00 52.31 93 SER A O 1
ATOM 731 N N . ASN A 1 94 ? -1.316 18.796 -3.938 1.00 54.47 94 ASN A N 1
ATOM 732 C CA . ASN A 1 94 ? -2.620 19.096 -4.552 1.00 54.47 94 ASN A CA 1
ATOM 733 C C . ASN A 1 94 ? -3.687 18.008 -4.333 1.00 54.47 94 ASN A C 1
ATOM 735 O O . ASN A 1 94 ? -4.757 18.079 -4.938 1.00 54.47 94 ASN A O 1
ATOM 739 N N . PHE A 1 95 ? -3.418 16.988 -3.514 1.00 57.00 95 PHE A N 1
ATOM 740 C CA . PHE A 1 95 ? -4.342 15.868 -3.349 1.00 57.00 95 PHE A CA 1
ATOM 741 C C . PHE A 1 95 ? -5.638 16.316 -2.646 1.00 57.00 95 PHE A C 1
ATOM 743 O O . PHE A 1 95 ? -5.595 16.959 -1.596 1.00 57.00 95 PHE A O 1
ATOM 750 N N . LYS A 1 96 ? -6.793 15.983 -3.228 1.00 63.50 96 LYS A N 1
ATOM 751 C CA . LYS A 1 96 ? -8.135 16.265 -2.693 1.00 63.50 96 LYS A CA 1
ATOM 752 C C . LYS A 1 96 ? -8.945 14.966 -2.632 1.00 63.50 96 LYS A C 1
ATOM 754 O O . LYS A 1 96 ? -8.631 14.019 -3.347 1.00 63.50 96 LYS A O 1
ATOM 759 N N . ASP A 1 97 ? -9.961 14.935 -1.772 1.00 72.81 97 ASP A N 1
ATOM 760 C CA . ASP A 1 97 ? -11.017 13.906 -1.743 1.00 72.81 97 ASP A CA 1
ATOM 761 C C . ASP A 1 97 ? -10.594 12.465 -1.388 1.00 72.81 97 ASP A C 1
ATOM 763 O O . ASP A 1 97 ? -11.199 11.494 -1.841 1.00 72.81 97 ASP A O 1
ATOM 767 N N . TYR A 1 98 ? -9.600 12.311 -0.511 1.00 83.75 98 TYR A N 1
ATOM 768 C CA . TYR A 1 98 ? -9.233 11.023 0.090 1.00 83.75 98 TYR A CA 1
ATOM 769 C C . TYR A 1 98 ? -9.058 11.142 1.606 1.00 83.75 98 TYR A C 1
ATOM 771 O O . TYR A 1 98 ? -8.834 12.235 2.136 1.00 83.75 98 TYR A O 1
ATOM 779 N N . ILE A 1 99 ? -9.147 9.999 2.283 1.00 91.69 99 ILE A N 1
ATOM 780 C CA . ILE A 1 99 ? -8.790 9.843 3.691 1.00 91.69 99 ILE A CA 1
ATOM 781 C C . ILE A 1 99 ? -7.631 8.861 3.814 1.00 91.69 99 ILE A C 1
ATOM 783 O O . ILE A 1 99 ? -7.646 7.794 3.202 1.00 91.69 99 ILE A O 1
ATOM 787 N N . LEU A 1 100 ? -6.631 9.217 4.610 1.00 95.19 100 LEU A N 1
ATOM 788 C CA . LEU A 1 100 ? -5.685 8.247 5.155 1.00 95.19 100 LEU A CA 1
ATOM 789 C C . LEU A 1 100 ? -6.360 7.610 6.366 1.00 95.19 100 LEU A C 1
ATOM 791 O O . LEU A 1 100 ? -6.982 8.337 7.137 1.00 95.19 100 LEU A O 1
ATOM 795 N N . PHE A 1 101 ? -6.287 6.294 6.509 1.00 96.88 101 PHE A N 1
ATOM 796 C CA . PHE A 1 101 ? -7.098 5.544 7.464 1.00 96.88 101 PHE A CA 1
ATOM 797 C C . PHE A 1 101 ? -6.268 4.473 8.171 1.00 96.88 101 PHE A C 1
ATOM 799 O O . PHE A 1 101 ? -5.491 3.775 7.517 1.00 96.88 101 PHE A O 1
ATOM 806 N N . ASP A 1 102 ? -6.481 4.344 9.480 1.00 97.56 102 ASP A N 1
ATOM 807 C CA . ASP A 1 102 ? -5.832 3.363 10.354 1.00 97.56 102 ASP A CA 1
ATOM 808 C C . ASP A 1 102 ? -6.754 2.996 11.536 1.00 97.56 102 ASP A C 1
ATOM 810 O O . ASP A 1 102 ? -7.535 3.845 11.990 1.00 97.56 102 ASP A O 1
ATOM 814 N N . ILE A 1 103 ? -6.695 1.751 12.024 1.00 97.62 103 ILE A N 1
ATOM 815 C CA . ILE A 1 103 ? -7.475 1.285 13.186 1.00 97.62 103 ILE A CA 1
ATOM 816 C C . ILE A 1 103 ? -6.599 0.825 14.345 1.00 97.62 103 ILE A C 1
ATOM 818 O O . ILE A 1 103 ? -5.534 0.250 14.158 1.00 97.62 103 ILE A O 1
ATOM 822 N N . GLU A 1 104 ? -7.162 0.905 15.549 1.00 96.56 104 GLU A N 1
ATOM 823 C CA . GLU A 1 104 ? -6.603 0.278 16.739 1.00 96.56 104 GLU A CA 1
ATOM 824 C C . GLU A 1 104 ? -7.559 -0.745 17.346 1.00 96.56 104 GLU A C 1
ATOM 826 O O . GLU A 1 104 ? -8.783 -0.564 17.411 1.00 96.56 104 GLU A O 1
ATOM 831 N N . THR A 1 105 ? -6.982 -1.844 17.825 1.00 96.81 105 THR A N 1
ATOM 832 C CA . THR A 1 105 ? -7.729 -3.017 18.287 1.00 96.81 105 THR A CA 1
ATOM 833 C C . THR A 1 105 ? -7.124 -3.584 19.563 1.00 96.81 105 THR A C 1
ATOM 835 O O . THR A 1 105 ? -5.931 -3.446 19.824 1.00 96.81 105 THR A O 1
ATOM 838 N N . THR A 1 106 ? -7.930 -4.285 20.358 1.00 95.31 106 THR A N 1
ATOM 839 C CA . THR A 1 106 ? -7.454 -4.970 21.572 1.00 95.31 106 THR A CA 1
ATOM 840 C C . THR A 1 106 ? -6.624 -6.227 21.279 1.00 95.31 106 THR A C 1
ATOM 842 O O . THR A 1 106 ? -6.172 -6.895 22.207 1.00 95.31 106 THR A O 1
ATOM 845 N N . GLY A 1 107 ? -6.420 -6.572 20.007 1.00 94.25 107 GLY A N 1
ATOM 846 C CA . GLY A 1 107 ? -5.657 -7.734 19.574 1.00 94.25 107 GLY A CA 1
ATOM 847 C C . GLY A 1 107 ? -5.894 -8.071 18.100 1.00 94.25 107 GLY A C 1
ATOM 848 O O . GLY A 1 107 ? -6.700 -7.455 17.410 1.00 94.25 107 GLY A O 1
ATOM 849 N N . LEU A 1 108 ? -5.173 -9.072 17.593 1.00 93.62 108 LEU A N 1
ATOM 850 C CA . LEU A 1 108 ? -5.149 -9.393 16.160 1.00 93.62 108 LEU A CA 1
ATOM 851 C C . LEU A 1 108 ? -6.297 -10.314 15.701 1.00 93.62 108 LEU A C 1
ATOM 853 O O . LEU A 1 108 ? -6.492 -10.522 14.497 1.00 93.62 108 LEU A O 1
ATOM 857 N N . ASN A 1 109 ? -7.054 -10.913 16.625 1.00 96.56 109 ASN A N 1
ATOM 858 C CA . ASN A 1 109 ? -8.132 -11.838 16.306 1.00 96.56 109 ASN A CA 1
ATOM 859 C C . ASN A 1 109 ? -9.447 -11.087 16.088 1.00 96.56 109 ASN A C 1
ATOM 861 O O . ASN A 1 109 ? -10.241 -10.921 17.007 1.00 96.56 109 ASN A O 1
ATOM 865 N N . ARG A 1 110 ? -9.746 -10.770 14.826 1.00 96.75 110 ARG A N 1
ATOM 866 C CA . ARG A 1 110 ? -10.991 -10.107 14.379 1.00 96.75 110 ARG A CA 1
ATOM 867 C C . ARG A 1 110 ? -12.320 -10.693 14.886 1.00 96.75 110 ARG A C 1
ATOM 869 O O . ARG A 1 110 ? -13.350 -10.039 14.758 1.00 96.75 110 ARG A O 1
ATOM 876 N N . THR A 1 111 ? -12.331 -11.933 15.382 1.00 95.06 111 THR A N 1
ATOM 877 C CA . THR A 1 111 ? -13.537 -12.561 15.949 1.00 95.06 111 THR A CA 1
ATOM 878 C C . THR A 1 111 ? -13.664 -12.298 17.449 1.00 95.06 111 THR A C 1
ATOM 880 O O . THR A 1 111 ? -14.776 -12.084 17.921 1.00 95.06 111 THR A O 1
ATOM 883 N N . LYS A 1 112 ? -12.547 -12.334 18.186 1.00 95.44 112 LYS A N 1
ATOM 884 C CA . LYS A 1 112 ? -12.519 -12.242 19.655 1.00 95.44 112 LYS A CA 1
ATOM 885 C C . LYS A 1 112 ? -12.224 -10.829 20.154 1.00 95.44 112 LYS A C 1
ATOM 887 O O . LYS A 1 112 ? -12.869 -10.377 21.086 1.00 95.44 112 LYS A O 1
ATOM 892 N N . ASP A 1 113 ? -11.263 -10.162 19.529 1.00 96.62 113 ASP A N 1
ATOM 893 C CA . ASP A 1 113 ? -10.804 -8.823 19.892 1.00 96.62 113 ASP A CA 1
ATOM 894 C C . ASP A 1 113 ? -11.718 -7.767 19.287 1.00 96.62 113 ASP A C 1
ATOM 896 O O . ASP A 1 113 ? -12.351 -8.035 18.264 1.00 96.62 113 ASP A O 1
ATOM 900 N N . PHE A 1 114 ? -11.775 -6.570 19.870 1.00 95.75 114 PHE A N 1
ATOM 901 C CA . PHE A 1 114 ? -12.605 -5.470 19.382 1.00 95.75 114 PHE A CA 1
ATOM 902 C C . PHE A 1 114 ? -11.789 -4.244 18.965 1.00 95.75 114 PHE A C 1
ATOM 904 O O . PHE A 1 114 ? -10.647 -4.057 19.383 1.00 95.75 114 PHE A O 1
ATOM 911 N N . MET A 1 115 ? -12.373 -3.441 18.081 1.00 97.56 115 MET A N 1
ATOM 912 C CA . MET A 1 115 ? -11.825 -2.179 17.602 1.00 97.56 115 MET A CA 1
ATOM 913 C C . MET A 1 115 ? -12.216 -1.077 18.580 1.00 97.56 115 MET A C 1
ATOM 915 O O . MET A 1 115 ? -13.406 -0.840 18.784 1.00 97.56 115 MET A O 1
ATOM 919 N N . TYR A 1 116 ? -11.229 -0.413 19.180 1.00 95.94 116 TYR A N 1
ATOM 920 C CA . TYR A 1 116 ? -11.486 0.657 20.147 1.00 95.94 116 TYR A CA 1
ATOM 921 C C . TYR A 1 116 ? -11.253 2.054 19.578 1.00 95.94 116 TYR A C 1
ATOM 923 O O . TYR A 1 116 ? -11.701 3.031 20.173 1.00 95.94 116 TYR A O 1
ATOM 931 N N . MET A 1 117 ? -10.559 2.173 18.446 1.00 96.25 117 MET A N 1
ATOM 932 C CA . MET A 1 117 ? -10.342 3.451 17.783 1.00 96.25 117 MET A CA 1
ATOM 933 C C . MET A 1 117 ? -10.162 3.255 16.282 1.00 96.25 117 MET A C 1
ATOM 935 O O . MET A 1 117 ? -9.665 2.227 15.829 1.00 96.25 117 MET A O 1
ATOM 939 N N . PHE A 1 118 ? -10.551 4.261 15.512 1.00 96.81 118 PHE A N 1
ATOM 940 C CA . PHE A 1 118 ? -10.000 4.472 14.183 1.00 96.81 118 PHE A CA 1
ATOM 941 C C . PHE A 1 118 ? -9.610 5.937 14.034 1.00 96.81 118 PHE A C 1
ATOM 943 O O . PHE A 1 118 ? -10.216 6.838 14.628 1.00 96.81 118 PHE A O 1
ATOM 950 N N . GLY A 1 119 ? -8.592 6.163 13.224 1.00 95.12 119 GLY A N 1
ATOM 951 C CA . GLY A 1 119 ? -8.093 7.476 12.890 1.00 95.12 119 GLY A CA 1
ATOM 952 C C . GLY A 1 119 ? -8.234 7.748 11.405 1.00 95.12 119 GLY A C 1
ATOM 953 O O . GLY A 1 119 ? -8.095 6.850 10.573 1.00 95.12 119 GLY A O 1
ATOM 954 N N . ILE A 1 120 ? -8.489 9.011 11.073 1.00 93.69 120 ILE A N 1
ATOM 955 C CA . ILE A 1 120 ? -8.399 9.501 9.703 1.00 93.69 120 ILE A CA 1
ATOM 956 C C . ILE A 1 120 ? -7.514 10.734 9.607 1.00 93.69 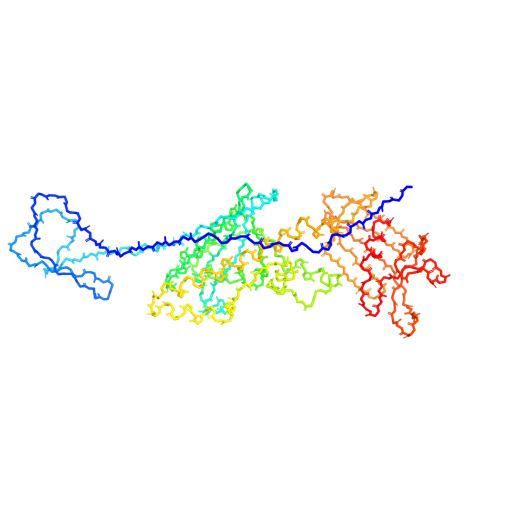120 ILE A C 1
ATOM 958 O O . ILE A 1 120 ? -7.476 11.555 10.523 1.00 93.69 120 ILE A O 1
ATOM 962 N N . CYS A 1 121 ? -6.855 10.896 8.465 1.00 91.44 121 CYS A N 1
ATOM 963 C CA . CYS A 1 121 ? -6.245 12.156 8.065 1.00 91.44 121 CYS A CA 1
ATOM 964 C C . CYS A 1 121 ? -6.827 12.614 6.723 1.00 91.44 121 CYS A C 1
ATOM 966 O O . CYS A 1 121 ? -6.771 11.902 5.718 1.00 91.44 121 CYS A O 1
ATOM 968 N N . GLU A 1 122 ? -7.419 13.807 6.733 1.00 86.69 122 GLU A N 1
ATOM 969 C CA . GLU A 1 122 ? -8.007 14.477 5.576 1.00 86.69 122 GLU A CA 1
ATOM 970 C C . GLU A 1 122 ? -7.147 15.662 5.155 1.00 86.69 122 GLU A C 1
ATOM 972 O O . GLU A 1 122 ? -6.701 16.453 5.988 1.00 86.69 122 GLU A O 1
ATOM 977 N N . LYS A 1 123 ? -7.006 15.869 3.847 1.00 78.12 123 LYS A N 1
ATOM 978 C CA . LYS A 1 123 ? -6.388 17.081 3.320 1.00 78.12 123 LYS A CA 1
ATOM 979 C C . LYS A 1 123 ? -7.436 18.151 3.005 1.00 78.12 123 LYS A C 1
ATOM 981 O O . LYS A 1 123 ? -8.306 17.952 2.158 1.00 78.12 123 LYS A O 1
ATOM 986 N N . LYS A 1 124 ? -7.338 19.317 3.654 1.00 76.56 124 LYS A N 1
ATOM 987 C CA . LYS A 1 124 ? -8.148 20.516 3.371 1.00 76.56 124 LYS A CA 1
ATOM 988 C C . LYS A 1 124 ? -7.257 21.695 2.995 1.00 76.56 124 LYS A C 1
ATOM 990 O O . LYS A 1 124 ? -6.634 22.331 3.844 1.00 76.56 124 LYS A O 1
ATOM 995 N N . GLY A 1 125 ? -7.215 22.010 1.701 1.00 74.62 125 GLY A N 1
ATOM 996 C CA . GLY A 1 125 ? -6.315 23.034 1.171 1.00 74.62 125 GLY A CA 1
ATOM 997 C C . GLY A 1 125 ? -4.860 22.634 1.406 1.00 74.62 125 GLY A C 1
ATOM 998 O O . GLY A 1 125 ? -4.454 21.551 0.999 1.00 74.62 125 GLY A O 1
ATOM 999 N N . LYS A 1 126 ? -4.096 23.485 2.095 1.00 71.38 126 LYS A N 1
ATOM 1000 C CA . LYS A 1 126 ? -2.719 23.181 2.513 1.00 71.38 126 LYS A CA 1
ATOM 1001 C C . LYS A 1 126 ? -2.625 22.465 3.858 1.00 71.38 126 LYS A C 1
ATOM 1003 O O . LYS A 1 126 ? -1.525 22.269 4.340 1.00 71.38 126 LYS A O 1
ATOM 1008 N N . ASN A 1 127 ? -3.734 22.114 4.500 1.00 78.06 127 ASN A N 1
ATOM 1009 C CA . ASN A 1 127 ? -3.701 21.562 5.849 1.00 78.06 127 ASN A CA 1
ATOM 1010 C C . ASN A 1 127 ? -4.078 20.079 5.859 1.00 78.06 127 ASN A C 1
ATOM 1012 O O . ASN A 1 127 ? -5.013 19.671 5.171 1.00 78.06 127 ASN A O 1
ATOM 1016 N N . LEU A 1 128 ? -3.382 19.297 6.676 1.00 82.06 128 LEU A N 1
ATOM 1017 C CA . LEU A 1 128 ? -3.788 17.973 7.119 1.00 82.06 128 LEU A CA 1
ATOM 1018 C C . LEU A 1 128 ? -4.605 18.116 8.397 1.00 82.06 128 LEU A C 1
ATOM 1020 O O . LEU A 1 128 ? -4.216 18.841 9.312 1.00 82.06 128 LEU A O 1
ATOM 1024 N N . ILE A 1 129 ? -5.749 17.448 8.422 1.00 85.69 129 ILE A N 1
ATOM 1025 C CA . ILE A 1 129 ? -6.678 17.413 9.541 1.00 85.69 129 ILE A CA 1
ATOM 1026 C C . ILE A 1 129 ? -6.763 15.970 9.998 1.00 85.69 129 ILE A C 1
ATOM 1028 O O . ILE A 1 129 ? -7.327 15.125 9.304 1.00 85.69 129 ILE A O 1
ATOM 1032 N N . TYR A 1 130 ? -6.235 15.715 11.185 1.00 86.88 130 TYR A N 1
ATOM 1033 C CA . TYR A 1 130 ? -6.330 14.412 11.827 1.00 86.88 130 TYR A CA 1
ATOM 1034 C C . TYR A 1 130 ? -7.621 14.342 12.636 1.00 86.88 130 TYR A C 1
ATOM 1036 O O . TYR A 1 130 ? -8.082 15.349 13.173 1.00 86.88 130 TYR A O 1
ATOM 1044 N N . SER A 1 131 ? -8.268 13.186 12.663 1.00 87.56 131 SER A N 1
ATOM 1045 C CA . SER A 1 131 ? -9.491 12.958 13.425 1.00 87.56 131 SER A CA 1
ATOM 1046 C C . SER A 1 131 ? -9.535 11.527 13.920 1.00 87.56 131 SER A C 1
ATOM 1048 O O . SER A 1 131 ? -9.683 10.604 13.126 1.00 87.56 131 SER A O 1
ATOM 1050 N N . GLN A 1 132 ? -9.430 11.356 15.231 1.00 90.88 132 GLN A N 1
ATOM 1051 C CA . GLN A 1 132 ? -9.571 10.066 15.895 1.00 90.88 132 GLN A CA 1
ATOM 1052 C C . GLN A 1 132 ? -10.964 9.937 16.500 1.00 90.88 132 GLN A C 1
ATOM 1054 O O . GLN A 1 132 ? -11.482 10.895 17.076 1.00 90.88 132 GLN A O 1
ATOM 1059 N N . TYR A 1 133 ? -11.550 8.752 16.369 1.00 91.56 133 TYR A N 1
ATOM 1060 C CA . TYR A 1 133 ? -12.808 8.363 16.995 1.00 91.56 133 TYR A CA 1
ATOM 1061 C C . TYR A 1 133 ? -12.526 7.124 17.827 1.00 91.56 133 TYR A C 1
ATOM 1063 O O . TYR A 1 133 ? -12.055 6.126 17.286 1.00 91.56 133 TYR A O 1
ATOM 1071 N N . TYR A 1 134 ? -12.802 7.186 19.124 1.00 92.56 134 TYR A N 1
ATOM 1072 C CA . TYR A 1 134 ? -12.547 6.083 20.042 1.00 92.56 134 TYR A CA 1
ATOM 1073 C C . TYR A 1 134 ? -13.741 5.813 20.950 1.00 92.56 134 TYR A C 1
ATOM 1075 O O . TYR A 1 134 ? -14.622 6.660 21.119 1.00 92.56 134 TYR A O 1
ATOM 1083 N N . ILE A 1 135 ? -13.725 4.623 21.537 1.00 91.38 135 ILE A N 1
ATOM 1084 C CA . ILE A 1 135 ? -14.676 4.140 22.535 1.00 91.38 135 ILE A CA 1
ATOM 1085 C C . ILE A 1 135 ? -13.927 3.668 23.779 1.00 91.38 135 ILE A C 1
ATOM 1087 O O . ILE A 1 135 ? -12.720 3.424 23.738 1.00 91.38 135 ILE A O 1
ATOM 1091 N N . GLU A 1 136 ? -14.641 3.524 24.892 1.00 87.62 136 GLU A N 1
ATOM 1092 C CA . GLU A 1 136 ? -14.045 3.063 26.146 1.00 87.62 136 GLU A CA 1
ATOM 1093 C C . GLU A 1 136 ? -14.467 1.634 26.513 1.00 87.62 136 GLU A C 1
ATOM 1095 O O . GLU A 1 136 ? -13.798 0.981 27.319 1.00 87.62 136 GLU A O 1
ATOM 1100 N N . ASP A 1 137 ? -15.567 1.146 25.939 1.00 88.00 137 ASP A N 1
ATOM 1101 C CA . ASP A 1 137 ? -16.156 -0.156 26.241 1.00 88.00 137 ASP A CA 1
ATOM 1102 C C . ASP A 1 137 ? -16.584 -0.901 24.966 1.00 88.00 137 ASP A C 1
ATOM 1104 O O . ASP A 1 137 ? -17.056 -0.294 24.006 1.00 88.00 137 ASP A O 1
ATOM 1108 N N . GLU A 1 138 ? -16.462 -2.233 24.955 1.00 92.31 138 GLU A N 1
ATOM 1109 C CA . GLU A 1 138 ? -16.838 -3.060 23.795 1.00 92.31 138 GLU A CA 1
ATOM 1110 C C . GLU A 1 138 ? -18.320 -2.901 23.408 1.00 92.31 138 GLU A C 1
ATOM 1112 O O . GLU A 1 138 ? -18.671 -3.020 22.231 1.00 92.31 138 GLU A O 1
ATOM 1117 N N . SER A 1 139 ? -19.202 -2.583 24.365 1.00 92.62 139 SER A N 1
ATOM 1118 C CA . SER A 1 139 ? -20.622 -2.313 24.093 1.00 92.62 139 SER A CA 1
ATOM 1119 C C . SER A 1 139 ? -20.843 -1.180 23.084 1.00 92.62 139 SER A C 1
ATOM 1121 O O . SER A 1 139 ? -21.892 -1.130 22.442 1.00 92.62 139 SER A O 1
ATOM 1123 N N . GLU A 1 140 ? -19.845 -0.317 22.895 1.00 93.75 140 GLU A N 1
ATOM 1124 C CA . GLU A 1 140 ? -19.862 0.843 22.007 1.00 93.75 140 GLU A CA 1
ATOM 1125 C C . GLU A 1 140 ? -19.262 0.530 20.615 1.00 93.75 140 GLU A C 1
ATOM 1127 O O . GLU A 1 140 ? -19.403 1.333 19.692 1.00 93.75 140 GLU A O 1
ATOM 1132 N N . GLU A 1 141 ? -18.648 -0.651 20.408 1.00 96.56 141 GLU A N 1
ATOM 1133 C CA . GLU A 1 141 ? -17.978 -1.034 19.144 1.00 96.56 141 GLU A CA 1
ATOM 1134 C C . GLU A 1 141 ? -18.934 -0.948 17.948 1.00 96.56 141 GLU A C 1
ATOM 1136 O O . GLU A 1 141 ? -18.542 -0.520 16.861 1.00 96.56 141 GLU A O 1
ATOM 1141 N N . LYS A 1 142 ? -20.215 -1.280 18.144 1.00 97.44 142 LYS A N 1
ATOM 1142 C CA . LYS A 1 142 ? -21.225 -1.183 17.082 1.00 97.44 142 LYS A CA 1
ATOM 1143 C C . LYS A 1 142 ? -21.339 0.237 16.520 1.00 97.44 142 LYS A C 1
ATOM 1145 O O . LYS A 1 142 ? -21.455 0.398 15.306 1.00 97.44 142 LYS A O 1
ATOM 1150 N N . GLU A 1 143 ? -21.316 1.251 17.379 1.00 94.50 143 GLU A N 1
ATOM 1151 C CA . GLU A 1 143 ? -21.448 2.650 16.963 1.00 94.50 143 GLU A CA 1
ATOM 1152 C C . GLU A 1 143 ? -20.203 3.130 16.222 1.00 94.50 143 GLU A C 1
ATOM 1154 O O . GLU A 1 143 ? -20.304 3.788 15.184 1.00 94.50 143 GLU A O 1
ATOM 1159 N N . LEU A 1 144 ? -19.030 2.698 16.688 1.00 95.12 144 LEU A N 1
ATOM 1160 C CA . LEU A 1 144 ? -17.765 2.977 16.023 1.00 95.12 144 LEU A CA 1
ATOM 1161 C C . LEU A 1 144 ? -17.724 2.369 14.608 1.00 95.12 144 LEU A C 1
ATOM 1163 O O . LEU A 1 144 ? -17.338 3.042 13.652 1.00 95.12 144 LEU A O 1
ATOM 1167 N N . ILE A 1 145 ? -18.197 1.128 14.440 1.00 97.69 145 ILE A N 1
ATOM 1168 C CA . ILE A 1 145 ? -18.268 0.456 13.131 1.00 97.69 145 ILE A CA 1
ATOM 1169 C C . ILE A 1 145 ? -19.287 1.117 12.198 1.00 97.69 145 ILE A C 1
ATOM 1171 O O . ILE A 1 145 ? -19.015 1.243 11.003 1.00 97.69 145 ILE A O 1
ATOM 1175 N N . LEU A 1 146 ? -20.435 1.575 12.712 1.00 95.50 146 LEU A N 1
ATOM 1176 C CA . LEU A 1 146 ? -21.393 2.354 11.918 1.00 95.50 146 LEU A CA 1
ATOM 1177 C C . LEU A 1 146 ? -20.753 3.641 11.382 1.00 95.50 146 LEU A C 1
ATOM 1179 O O . LEU A 1 146 ? -20.941 3.965 10.208 1.00 95.50 146 LEU A O 1
ATOM 1183 N N . LYS A 1 147 ? -19.946 4.328 12.201 1.00 93.12 147 LYS A N 1
ATOM 1184 C CA . LYS A 1 147 ? -19.239 5.541 11.776 1.00 93.12 147 LYS A CA 1
ATOM 1185 C C . LYS A 1 147 ? -18.186 5.264 10.707 1.00 93.12 147 LYS A C 1
ATOM 1187 O O . LYS A 1 147 ? -18.087 6.021 9.742 1.00 93.12 147 LYS A O 1
ATOM 1192 N N . VAL A 1 148 ? -17.437 4.168 10.839 1.00 94.81 148 VAL A N 1
ATOM 1193 C CA . VAL A 1 148 ? -16.516 3.713 9.786 1.00 94.81 148 VAL A CA 1
ATOM 1194 C C . VAL A 1 148 ? -17.281 3.434 8.492 1.00 94.81 148 VAL A C 1
ATOM 1196 O O . VAL A 1 148 ? -16.874 3.914 7.442 1.00 94.81 148 VAL A O 1
ATOM 1199 N N . ASN A 1 149 ? -18.411 2.724 8.552 1.00 94.19 149 ASN A N 1
ATOM 1200 C CA . ASN A 1 149 ? -19.211 2.394 7.368 1.00 94.19 149 ASN A CA 1
ATOM 1201 C C . ASN A 1 149 ? -19.667 3.646 6.595 1.00 94.19 149 ASN A C 1
ATOM 1203 O O . ASN A 1 149 ? -19.541 3.705 5.373 1.00 94.19 149 ASN A O 1
ATOM 1207 N N . GLU A 1 150 ? -20.143 4.668 7.314 1.00 91.19 150 GLU A N 1
ATOM 1208 C CA . GLU A 1 150 ? -20.511 5.972 6.745 1.00 91.19 150 GLU A CA 1
ATOM 1209 C C . GLU A 1 150 ? -19.317 6.625 6.025 1.00 91.19 150 GLU A C 1
ATOM 1211 O O . GLU A 1 150 ? -19.431 7.056 4.874 1.00 91.19 150 GLU A O 1
ATOM 1216 N N . LEU A 1 151 ? -18.144 6.647 6.665 1.00 89.88 151 LEU A N 1
ATOM 1217 C CA . LEU A 1 151 ? -16.932 7.241 6.095 1.00 89.88 151 LEU A CA 1
ATOM 1218 C C . LEU A 1 151 ? -16.442 6.496 4.848 1.00 89.88 151 LEU A C 1
ATOM 1220 O O . LEU A 1 151 ? -16.158 7.134 3.835 1.00 89.88 151 LEU A O 1
ATOM 1224 N N . LEU A 1 152 ? -16.387 5.162 4.896 1.00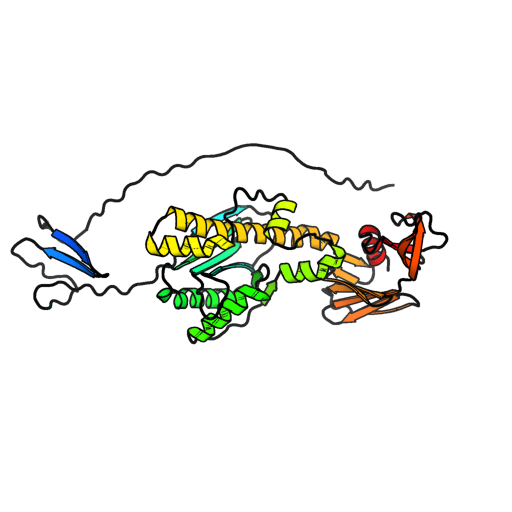 91.19 152 LEU A N 1
ATOM 1225 C CA . LEU A 1 152 ? -15.949 4.337 3.765 1.00 91.19 152 LEU A CA 1
ATOM 1226 C C . LEU A 1 152 ? -16.863 4.516 2.544 1.00 91.19 152 LEU A C 1
ATOM 1228 O O . LEU A 1 152 ? -16.382 4.512 1.418 1.00 91.19 152 LEU A O 1
ATOM 1232 N N . SER A 1 153 ? -18.165 4.737 2.755 1.00 88.12 153 SER A N 1
ATOM 1233 C CA . SER A 1 153 ? -19.130 4.919 1.660 1.00 88.12 153 SER A CA 1
ATOM 1234 C C . SER A 1 153 ? -18.999 6.245 0.901 1.00 88.12 153 SER A C 1
ATOM 1236 O O . SER A 1 153 ? -19.537 6.385 -0.194 1.00 88.12 153 SER A O 1
ATOM 1238 N N . THR A 1 154 ? -18.303 7.233 1.471 1.00 85.12 154 THR A N 1
ATOM 1239 C CA . THR A 1 154 ? -18.277 8.609 0.943 1.00 85.12 154 THR A CA 1
ATOM 1240 C C . THR A 1 154 ? -16.900 9.069 0.482 1.00 85.12 154 THR A C 1
ATOM 1242 O O . THR A 1 154 ? -16.784 10.134 -0.128 1.00 85.12 154 THR A O 1
ATOM 1245 N N . LYS A 1 155 ? -15.842 8.310 0.778 1.00 83.31 155 LYS A N 1
ATOM 1246 C CA . LYS A 1 155 ? -14.458 8.744 0.584 1.00 83.31 155 LYS A CA 1
ATOM 1247 C C . LYS A 1 155 ? -13.614 7.645 -0.04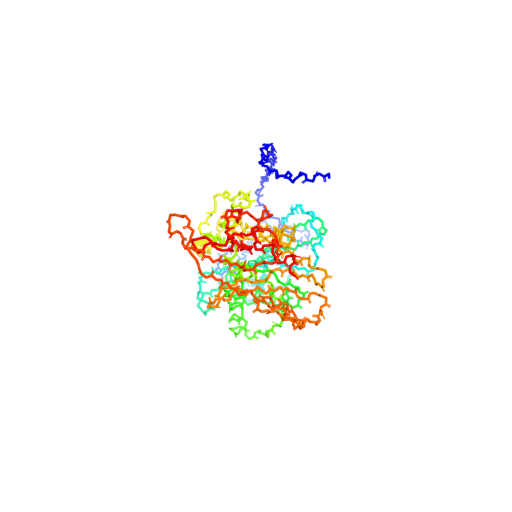0 1.00 83.31 155 LYS A C 1
ATOM 1249 O O . LYS A 1 155 ? -13.744 6.472 0.292 1.00 83.31 155 LYS A O 1
ATOM 1254 N N . LYS A 1 156 ? -12.667 8.056 -0.882 1.00 90.25 156 LYS A N 1
ATOM 1255 C CA . LYS A 1 156 ? -11.563 7.195 -1.296 1.00 90.25 156 LYS A CA 1
ATOM 1256 C C . LYS A 1 156 ? -10.608 6.988 -0.125 1.00 90.25 156 LYS A C 1
ATOM 1258 O O . LYS A 1 156 ? -10.236 7.954 0.544 1.00 90.25 156 LYS A O 1
ATOM 1263 N N . VAL A 1 157 ? -10.205 5.746 0.108 1.00 94.75 157 VAL A N 1
ATOM 1264 C CA . VAL A 1 157 ? -9.420 5.368 1.285 1.00 94.75 157 VAL A CA 1
ATOM 1265 C C . VAL A 1 157 ? -7.987 5.068 0.885 1.00 94.75 157 VAL A C 1
ATOM 1267 O O . VAL A 1 157 ? -7.725 4.465 -0.155 1.00 94.75 157 VAL A O 1
ATOM 1270 N N . ILE A 1 158 ? -7.050 5.495 1.719 1.00 96.06 158 ILE A N 1
ATOM 1271 C CA . ILE A 1 158 ? -5.634 5.180 1.608 1.00 96.06 158 ILE A CA 1
ATOM 1272 C C . ILE A 1 158 ? -5.201 4.596 2.943 1.00 96.06 158 ILE A C 1
ATOM 1274 O O . ILE A 1 158 ? -5.444 5.182 3.993 1.00 96.06 158 ILE A O 1
ATOM 1278 N N . SER A 1 159 ? -4.571 3.432 2.907 1.00 97.62 159 SER A N 1
ATOM 1279 C CA . SER A 1 159 ? -4.177 2.698 4.110 1.00 97.62 159 SER A CA 1
ATOM 1280 C C . SER A 1 159 ? -2.775 2.122 3.965 1.00 97.62 159 SER A C 1
ATOM 1282 O O . SER A 1 159 ? -2.209 2.060 2.865 1.00 97.62 159 SER A O 1
ATOM 1284 N N . TYR A 1 160 ? -2.212 1.663 5.082 1.00 97.62 160 TYR A N 1
ATOM 1285 C CA . TYR A 1 160 ? -0.967 0.910 5.090 1.00 97.62 160 TYR A CA 1
ATOM 1286 C C . TYR A 1 160 ? -1.227 -0.535 5.508 1.00 97.62 160 TYR A C 1
ATOM 1288 O O . TYR A 1 160 ? -1.410 -0.817 6.684 1.00 97.62 160 TYR A O 1
ATOM 1296 N N . ASN A 1 161 ? -1.219 -1.475 4.556 1.00 96.88 161 ASN A N 1
ATOM 1297 C CA . ASN A 1 161 ? -1.530 -2.888 4.810 1.00 96.88 161 ASN A CA 1
ATOM 1298 C C . ASN A 1 161 ? -2.986 -3.131 5.295 1.00 96.88 161 ASN A C 1
ATOM 1300 O O . ASN A 1 161 ? -3.303 -4.203 5.827 1.00 96.88 161 ASN A O 1
ATOM 1304 N N . GLY A 1 162 ? -3.888 -2.179 5.028 1.00 97.44 162 GLY A N 1
ATOM 1305 C CA . GLY A 1 162 ? -5.301 -2.250 5.402 1.00 97.44 162 GLY A CA 1
ATOM 1306 C C . GLY A 1 162 ? -6.075 -3.372 4.714 1.00 97.44 162 GLY A C 1
ATOM 1307 O O . GLY A 1 162 ? -6.983 -3.959 5.309 1.00 97.44 162 GLY A O 1
ATOM 1308 N N . ASP A 1 163 ? -5.673 -3.775 3.500 1.00 97.12 163 ASP A N 1
ATOM 1309 C CA . ASP A 1 163 ? -6.311 -4.899 2.797 1.00 97.12 163 ASP A CA 1
ATOM 1310 C C . ASP A 1 163 ? -6.127 -6.225 3.545 1.00 97.12 163 ASP A C 1
ATOM 1312 O O . ASP A 1 163 ? -6.936 -7.149 3.410 1.00 97.12 163 ASP A O 1
ATOM 1316 N N . ARG A 1 164 ? -5.042 -6.348 4.322 1.00 96.31 164 ARG A N 1
ATOM 1317 C CA . ARG A 1 164 ? -4.702 -7.572 5.054 1.00 96.31 164 ARG A CA 1
ATOM 1318 C C . ARG A 1 164 ? -5.249 -7.576 6.479 1.00 96.31 164 ARG A C 1
ATOM 1320 O O . ARG A 1 164 ? -5.537 -8.665 6.987 1.00 96.31 164 ARG A O 1
ATOM 1327 N N . PHE A 1 165 ? -5.366 -6.410 7.110 1.00 96.25 165 PHE A N 1
ATOM 1328 C CA . PHE A 1 165 ? -5.719 -6.299 8.521 1.00 96.25 165 PHE A CA 1
ATOM 1329 C C . PHE A 1 165 ? -6.999 -5.492 8.751 1.00 96.25 165 PHE A C 1
ATOM 1331 O O . PHE A 1 165 ? -8.031 -6.103 9.038 1.00 96.25 165 PHE A O 1
ATOM 1338 N N . ASP A 1 166 ? -6.952 -4.175 8.559 1.00 97.88 166 ASP A N 1
ATOM 1339 C CA . ASP A 1 166 ? -7.989 -3.212 8.938 1.00 97.88 166 ASP A CA 1
ATOM 1340 C C . ASP A 1 166 ? -9.363 -3.570 8.368 1.00 97.88 166 ASP A C 1
ATOM 1342 O O . ASP A 1 166 ? -10.320 -3.829 9.101 1.00 97.88 166 ASP A O 1
ATOM 1346 N N . PHE A 1 167 ? -9.473 -3.669 7.042 1.00 97.44 167 PHE A N 1
ATOM 1347 C CA . PHE A 1 167 ? -10.764 -3.894 6.391 1.00 97.44 167 PHE A CA 1
ATOM 1348 C C . PHE A 1 167 ? -11.298 -5.316 6.587 1.00 97.44 167 PHE A C 1
ATOM 1350 O O . PHE A 1 167 ? -12.511 -5.485 6.729 1.00 97.44 167 PHE A O 1
ATOM 1357 N N . PRO A 1 168 ? -10.471 -6.381 6.610 1.00 97.50 168 PRO A N 1
ATOM 1358 C CA . PRO A 1 168 ? -10.919 -7.682 7.098 1.00 97.50 168 PRO A CA 1
ATOM 1359 C C . PRO A 1 168 ? -11.423 -7.669 8.550 1.00 97.50 168 PRO A C 1
ATOM 1361 O O . PRO A 1 168 ? -12.370 -8.399 8.850 1.00 97.50 168 PRO A O 1
ATOM 1364 N N . PHE A 1 169 ? -10.824 -6.868 9.438 1.00 98.31 169 PHE A N 1
ATOM 1365 C CA . PHE A 1 169 ? -11.276 -6.716 10.823 1.00 98.31 169 PHE A CA 1
ATOM 1366 C C . PHE A 1 169 ? -12.643 -6.026 10.868 1.00 98.31 169 PHE A C 1
ATOM 1368 O O . PHE A 1 169 ? -13.610 -6.612 11.354 1.00 98.31 169 PHE A O 1
ATOM 1375 N N . ILE A 1 170 ? -12.760 -4.852 10.241 1.00 97.81 170 ILE A N 1
ATOM 1376 C CA . ILE A 1 170 ? -14.003 -4.073 10.141 1.00 97.81 170 ILE A CA 1
ATOM 1377 C C . ILE A 1 170 ? -15.137 -4.910 9.539 1.00 97.81 170 ILE A C 1
ATOM 1379 O O . ILE A 1 170 ? -16.225 -4.975 10.109 1.00 97.81 170 ILE A O 1
ATOM 1383 N N . ARG A 1 171 ? -14.889 -5.625 8.432 1.00 97.00 171 ARG A N 1
ATOM 1384 C CA . ARG A 1 171 ? -15.904 -6.491 7.802 1.00 97.00 171 ARG A CA 1
ATOM 1385 C C . ARG A 1 171 ? -16.390 -7.592 8.739 1.00 97.00 171 ARG A C 1
ATOM 1387 O O . ARG A 1 171 ? -17.580 -7.901 8.730 1.00 97.00 171 ARG A O 1
ATOM 1394 N N . LYS A 1 172 ? -15.507 -8.153 9.573 1.00 98.00 172 LYS A N 1
ATOM 1395 C CA . LYS A 1 172 ? -15.912 -9.152 10.569 1.00 98.00 172 LYS A CA 1
ATOM 1396 C C . LYS A 1 172 ? -16.807 -8.548 11.650 1.00 98.00 172 LYS A C 1
ATOM 1398 O O . LYS A 1 172 ? -17.743 -9.200 12.108 1.00 98.00 172 LYS A O 1
ATOM 1403 N N . LYS A 1 173 ? -16.555 -7.298 12.032 1.00 97.88 173 LYS A N 1
ATOM 1404 C CA . LYS A 1 173 ? -17.395 -6.572 12.988 1.00 97.88 173 LYS A CA 1
ATOM 1405 C C . LYS A 1 173 ? -18.734 -6.156 12.396 1.00 97.88 173 LYS A C 1
ATOM 1407 O O . LYS A 1 173 ? -19.751 -6.297 13.066 1.00 97.88 173 LYS A O 1
ATOM 1412 N N . MET A 1 174 ? -18.770 -5.762 11.125 1.00 97.62 174 MET A N 1
ATOM 1413 C CA . MET A 1 174 ? -20.028 -5.537 10.407 1.00 97.62 174 MET A CA 1
ATOM 1414 C C . MET A 1 174 ? -20.910 -6.791 10.417 1.00 97.62 174 MET A C 1
ATOM 1416 O O . MET A 1 174 ? -22.094 -6.694 10.721 1.00 97.62 174 MET A O 1
ATOM 1420 N N . GLU A 1 175 ? -20.325 -7.973 10.188 1.00 97.69 175 GLU A N 1
ATOM 1421 C CA . GLU A 1 175 ? -21.034 -9.256 10.317 1.00 97.69 175 GLU A CA 1
ATOM 1422 C C . GLU A 1 175 ? -21.543 -9.494 11.747 1.00 97.69 175 GLU A C 1
ATOM 1424 O O . GLU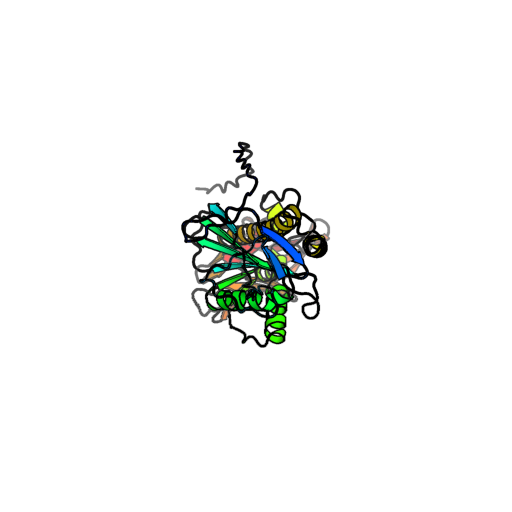 A 1 175 ? -22.723 -9.779 11.921 1.00 97.69 175 GLU A O 1
ATOM 1429 N N . LYS A 1 176 ? -20.690 -9.326 12.773 1.00 97.56 176 LYS A N 1
ATOM 1430 C CA . LYS A 1 176 ? -21.067 -9.479 14.197 1.00 97.56 176 LYS A CA 1
ATOM 1431 C C . LYS A 1 176 ? -22.282 -8.619 14.571 1.00 97.56 176 LYS A C 1
ATOM 1433 O O . LYS A 1 176 ? -23.116 -9.056 15.359 1.00 97.56 176 LYS A O 1
ATOM 1438 N N . TYR A 1 177 ? -22.379 -7.408 14.021 1.00 97.50 177 TYR A N 1
ATOM 1439 C CA . TYR A 1 177 ? -23.413 -6.429 14.367 1.00 97.50 177 TYR A CA 1
ATOM 1440 C C . TYR A 1 177 ? -24.573 -6.325 13.369 1.00 97.50 177 TYR A C 1
ATOM 1442 O O . TYR A 1 177 ? -25.417 -5.439 13.536 1.00 97.50 177 TYR A O 1
ATOM 1450 N N . ASN A 1 178 ? -24.639 -7.211 12.368 1.00 97.50 178 ASN A N 1
ATOM 1451 C CA . ASN A 1 178 ? -25.628 -7.181 11.284 1.00 97.50 178 ASN A CA 1
ATOM 1452 C C . ASN A 1 178 ? -25.680 -5.823 10.551 1.00 97.50 178 ASN A C 1
ATOM 1454 O O . ASN A 1 178 ? -26.752 -5.301 10.248 1.00 97.50 178 ASN A O 1
ATOM 1458 N N . ILE A 1 179 ? -24.512 -5.231 10.290 1.00 97.19 179 ILE A N 1
ATOM 1459 C CA . ILE A 1 179 ? -24.361 -3.985 9.529 1.00 97.19 179 ILE A CA 1
ATOM 1460 C C . ILE A 1 179 ? -24.109 -4.339 8.061 1.00 97.19 179 ILE A C 1
ATOM 1462 O O . ILE A 1 179 ? -23.243 -5.157 7.748 1.00 97.19 179 ILE A O 1
ATOM 1466 N N . SER A 1 180 ? -24.861 -3.710 7.155 1.00 95.44 180 SER A N 1
ATOM 1467 C CA . SER A 1 180 ? -24.674 -3.897 5.712 1.00 95.44 180 SER A CA 1
ATOM 1468 C C . SER A 1 180 ? -23.322 -3.342 5.267 1.00 95.44 180 SER A C 1
ATOM 1470 O O . SER A 1 180 ? -22.960 -2.218 5.616 1.00 95.44 180 SER A O 1
ATOM 1472 N N . LYS A 1 181 ? -22.587 -4.146 4.495 1.00 91.44 181 LYS A N 1
ATOM 1473 C CA . LYS A 1 181 ? -21.272 -3.788 3.954 1.00 91.44 181 LYS A CA 1
ATOM 1474 C C . LYS A 1 181 ? -21.427 -2.718 2.872 1.00 91.44 181 LYS A C 1
ATOM 1476 O O . LYS A 1 181 ? -22.401 -2.743 2.124 1.00 91.44 181 LYS A O 1
ATOM 1481 N N . VAL A 1 182 ? -20.443 -1.831 2.779 1.00 90.12 182 VAL A N 1
ATOM 1482 C CA . VAL A 1 182 ? -20.318 -0.858 1.688 1.00 90.12 182 VAL A CA 1
ATOM 1483 C C . VAL A 1 182 ? -19.127 -1.219 0.814 1.00 90.12 182 VAL A C 1
ATOM 1485 O O . VAL A 1 182 ? -18.094 -1.670 1.319 1.00 90.12 182 VAL A O 1
ATOM 1488 N N . ASP A 1 183 ? -19.277 -1.015 -0.488 1.00 90.00 183 ASP A N 1
ATOM 1489 C CA . ASP A 1 183 ? -18.161 -1.076 -1.421 1.00 90.00 183 ASP A CA 1
ATOM 1490 C C . ASP A 1 183 ? -17.418 0.260 -1.401 1.00 90.00 183 ASP A C 1
ATOM 1492 O O . ASP A 1 183 ? -18.028 1.329 -1.391 1.00 90.00 183 ASP A O 1
ATOM 1496 N N . PHE A 1 184 ? -16.090 0.197 -1.381 1.00 91.50 184 PHE A N 1
ATOM 1497 C CA . PHE A 1 184 ? -15.228 1.373 -1.390 1.00 91.50 184 PHE A CA 1
ATOM 1498 C C . PHE A 1 184 ? -13.902 1.053 -2.079 1.00 91.50 184 PHE A C 1
ATOM 1500 O O . PHE A 1 184 ? -13.463 -0.098 -2.132 1.00 91.50 184 PHE A O 1
ATOM 1507 N N . GLU A 1 185 ? -13.251 2.086 -2.608 1.00 91.31 185 GLU A N 1
ATOM 1508 C CA . GLU A 1 185 ? -11.912 1.965 -3.178 1.00 91.31 185 GLU A CA 1
ATOM 1509 C C . GLU A 1 185 ? -10.858 2.196 -2.087 1.00 91.31 185 GLU A C 1
ATOM 1511 O O . GLU A 1 185 ? -10.862 3.235 -1.421 1.00 91.31 185 GLU A O 1
ATOM 1516 N N . ASN A 1 186 ? -9.923 1.252 -1.950 1.00 95.19 186 ASN A N 1
ATOM 1517 C CA . ASN A 1 186 ? -8.741 1.393 -1.107 1.00 95.19 186 ASN A CA 1
ATOM 1518 C C . ASN A 1 186 ? -7.456 1.405 -1.945 1.00 95.19 186 ASN A C 1
ATOM 1520 O O . ASN A 1 186 ? -7.209 0.513 -2.760 1.00 95.19 186 ASN A O 1
ATOM 1524 N N . ILE A 1 187 ? -6.596 2.384 -1.680 1.00 95.12 187 ILE A N 1
ATOM 1525 C CA . ILE A 1 187 ? -5.197 2.388 -2.092 1.00 95.12 187 ILE A CA 1
ATOM 1526 C C . ILE A 1 187 ? -4.358 1.877 -0.916 1.00 95.12 187 ILE A C 1
ATOM 1528 O O . ILE A 1 187 ? -3.996 2.636 -0.018 1.00 95.12 187 ILE A O 1
ATOM 1532 N N . ASP A 1 188 ? -4.003 0.592 -0.944 1.00 97.62 188 ASP A N 1
ATOM 1533 C CA . ASP A 1 188 ? -3.063 0.021 0.024 1.00 97.62 188 ASP A CA 1
ATOM 1534 C C . ASP A 1 188 ? -1.609 0.304 -0.392 1.00 97.62 188 ASP A C 1
ATOM 1536 O O . ASP A 1 188 ? -1.061 -0.296 -1.329 1.00 97.62 188 ASP A O 1
ATOM 1540 N N . ILE A 1 189 ? -0.965 1.226 0.323 1.00 97.38 189 ILE A N 1
ATOM 1541 C CA . ILE A 1 189 ? 0.400 1.675 0.034 1.00 97.38 189 ILE A CA 1
ATOM 1542 C C . ILE A 1 189 ? 1.421 0.562 0.258 1.00 97.38 189 ILE A C 1
ATOM 1544 O O . ILE A 1 189 ? 2.334 0.400 -0.558 1.00 97.38 189 ILE A O 1
ATOM 1548 N N . TYR A 1 190 ? 1.240 -0.265 1.291 1.00 97.69 190 TYR A N 1
ATOM 1549 C CA . TYR A 1 190 ? 2.123 -1.402 1.547 1.00 97.69 190 TYR A CA 1
ATOM 1550 C C . TYR A 1 190 ? 2.120 -2.371 0.363 1.00 97.69 190 TYR A C 1
ATOM 1552 O O . TYR A 1 190 ? 3.180 -2.817 -0.076 1.00 97.69 190 TYR A O 1
ATOM 1560 N N . ARG A 1 191 ? 0.947 -2.665 -0.212 1.00 96.69 191 ARG A N 1
ATOM 1561 C CA . ARG A 1 191 ? 0.837 -3.562 -1.376 1.00 96.69 191 ARG A CA 1
ATOM 1562 C C . ARG A 1 191 ? 1.515 -3.005 -2.618 1.00 96.69 191 ARG A C 1
ATOM 1564 O O . ARG A 1 191 ? 2.121 -3.772 -3.368 1.00 96.69 191 ARG A O 1
ATOM 1571 N N . GLN A 1 192 ? 1.428 -1.696 -2.843 1.00 95.81 192 GLN A N 1
ATOM 1572 C CA . GLN A 1 192 ? 2.112 -1.055 -3.966 1.00 95.81 192 GLN A CA 1
ATOM 1573 C C . GLN A 1 192 ? 3.634 -1.104 -3.791 1.00 95.81 192 GLN A C 1
ATOM 1575 O O . GLN A 1 192 ? 4.337 -1.533 -4.705 1.00 95.81 192 GLN A O 1
ATOM 1580 N N . LEU A 1 193 ? 4.141 -0.764 -2.603 1.00 96.12 193 LEU A N 1
ATOM 1581 C CA . LEU A 1 193 ? 5.573 -0.836 -2.301 1.00 96.12 193 LEU A CA 1
ATOM 1582 C C . LEU A 1 193 ? 6.098 -2.277 -2.325 1.00 96.12 193 LEU A C 1
ATOM 1584 O O . LEU A 1 193 ? 7.172 -2.526 -2.861 1.00 96.12 193 LEU A O 1
ATOM 1588 N N . GLN A 1 194 ? 5.320 -3.247 -1.839 1.00 96.50 194 GLN A N 1
ATOM 1589 C CA . GLN A 1 194 ? 5.669 -4.670 -1.877 1.00 96.50 194 GLN A CA 1
ATOM 1590 C C . GLN A 1 194 ? 5.905 -5.163 -3.310 1.00 96.50 194 GLN A C 1
ATOM 1592 O O . GLN A 1 194 ? 6.900 -5.837 -3.567 1.00 96.50 194 GLN A O 1
ATOM 1597 N N . LYS A 1 195 ? 5.030 -4.798 -4.256 1.00 95.38 195 LYS A N 1
ATOM 1598 C CA . LYS A 1 195 ? 5.171 -5.157 -5.682 1.00 95.38 195 LYS A CA 1
ATOM 1599 C C . LYS A 1 195 ? 6.374 -4.499 -6.360 1.00 95.38 195 LYS A C 1
ATOM 1601 O O . LYS A 1 195 ? 6.862 -5.016 -7.366 1.00 95.38 195 LYS A O 1
ATOM 1606 N N . LEU A 1 196 ? 6.823 -3.369 -5.822 1.00 95.00 196 LEU A N 1
ATOM 1607 C CA . LEU A 1 196 ? 7.994 -2.631 -6.279 1.00 95.00 196 LEU A CA 1
ATOM 1608 C C . LEU A 1 196 ? 9.273 -3.039 -5.545 1.00 95.00 196 LEU A C 1
ATOM 1610 O O . LEU A 1 196 ? 10.351 -2.648 -5.982 1.00 95.00 196 LEU A O 1
ATOM 1614 N N . ASN A 1 197 ? 9.202 -3.823 -4.465 1.00 94.31 197 ASN A N 1
ATOM 1615 C CA . ASN A 1 197 ? 10.355 -3.998 -3.583 1.00 94.31 197 ASN A CA 1
ATOM 1616 C C . ASN A 1 197 ? 11.521 -4.750 -4.224 1.00 94.31 197 ASN A C 1
ATOM 1618 O O . ASN A 1 197 ? 12.657 -4.544 -3.824 1.00 94.31 197 ASN A O 1
ATOM 1622 N N . PHE A 1 198 ? 11.266 -5.561 -5.253 1.00 92.75 198 PHE A N 1
ATOM 1623 C CA . PHE A 1 198 ? 12.341 -6.138 -6.064 1.00 92.75 198 PHE A CA 1
ATOM 1624 C C . PHE A 1 198 ? 13.224 -5.056 -6.710 1.00 92.75 198 PHE A C 1
ATOM 1626 O O . PHE A 1 198 ? 14.431 -5.224 -6.835 1.00 92.75 198 PHE A O 1
ATOM 1633 N N . PHE A 1 199 ? 12.623 -3.924 -7.085 1.00 92.50 199 PHE A N 1
ATOM 1634 C CA . PHE A 1 199 ? 13.319 -2.760 -7.621 1.00 92.50 199 PHE A CA 1
ATOM 1635 C C . PHE A 1 199 ? 13.793 -1.794 -6.529 1.00 92.50 199 PHE A C 1
ATOM 1637 O O . PHE A 1 199 ? 14.882 -1.238 -6.634 1.00 92.50 199 PHE A O 1
ATOM 1644 N N . LEU A 1 200 ? 12.990 -1.558 -5.486 1.00 90.31 200 LEU A N 1
ATOM 1645 C CA . LEU A 1 200 ? 13.360 -0.633 -4.408 1.00 90.31 200 LEU A CA 1
ATOM 1646 C C . LEU A 1 200 ? 14.472 -1.197 -3.514 1.00 90.31 200 LEU A C 1
ATOM 1648 O O . LEU A 1 200 ? 15.314 -0.423 -3.067 1.00 90.31 200 LEU A O 1
ATOM 1652 N N . ASP A 1 201 ? 14.529 -2.519 -3.344 1.00 90.56 201 ASP A N 1
ATOM 1653 C CA . ASP A 1 201 ? 15.475 -3.226 -2.471 1.00 90.56 201 ASP A CA 1
ATOM 1654 C C . ASP A 1 201 ? 15.419 -2.704 -1.022 1.00 90.56 201 ASP A C 1
ATOM 1656 O O . ASP A 1 201 ? 16.447 -2.481 -0.384 1.00 90.56 201 ASP A O 1
ATOM 1660 N N . GLU A 1 202 ? 14.208 -2.447 -0.504 1.00 90.06 202 GLU A N 1
ATOM 1661 C CA . GLU A 1 202 ? 14.053 -1.996 0.879 1.00 90.06 202 GLU A CA 1
ATOM 1662 C C . GLU A 1 202 ? 14.283 -3.153 1.852 1.00 90.06 202 GLU A C 1
ATOM 1664 O O . GLU A 1 202 ? 13.621 -4.192 1.726 1.00 90.06 202 GLU A O 1
ATOM 1669 N N . PRO A 1 203 ? 15.123 -2.964 2.888 1.00 90.88 203 PRO A N 1
ATOM 1670 C CA . PRO A 1 203 ? 15.354 -3.988 3.903 1.00 90.88 203 PRO A CA 1
ATOM 1671 C C . PRO A 1 203 ? 14.108 -4.248 4.761 1.00 90.88 203 PRO A C 1
ATOM 1673 O O . PRO A 1 203 ? 13.953 -5.323 5.336 1.00 90.88 203 PRO A O 1
ATOM 1676 N N . SER A 1 204 ? 13.210 -3.264 4.876 1.00 92.25 204 SER A N 1
ATOM 1677 C CA . SER A 1 204 ? 11.954 -3.388 5.610 1.00 92.25 204 SER A CA 1
ATOM 1678 C C . SER A 1 204 ? 10.898 -2.452 5.041 1.00 92.25 204 SER A C 1
ATOM 1680 O O . SER A 1 204 ? 11.124 -1.253 4.904 1.00 92.25 204 SER A O 1
ATOM 1682 N N . LEU A 1 205 ? 9.710 -3.003 4.799 1.00 94.81 205 LEU A N 1
ATOM 1683 C CA . LEU A 1 205 ? 8.509 -2.259 4.420 1.00 94.81 205 LEU A CA 1
ATOM 1684 C C . LEU A 1 205 ? 7.571 -2.022 5.612 1.00 94.81 205 LEU A C 1
ATOM 1686 O O . LEU A 1 205 ? 6.369 -1.846 5.427 1.00 94.81 205 LEU A O 1
ATOM 1690 N N . LYS A 1 206 ? 8.064 -2.056 6.854 1.00 92.81 206 LYS A N 1
ATOM 1691 C CA . LYS A 1 206 ? 7.276 -1.539 7.984 1.00 92.81 206 LYS A CA 1
ATOM 1692 C C . LYS A 1 206 ? 7.132 -0.026 7.815 1.00 92.81 206 LYS A C 1
ATOM 1694 O O . LYS A 1 206 ? 8.147 0.629 7.580 1.00 92.81 206 LYS A O 1
ATOM 1699 N N . ALA A 1 207 ? 5.916 0.511 7.966 1.00 92.06 207 ALA A N 1
ATOM 1700 C CA . ALA A 1 207 ? 5.640 1.942 7.795 1.00 92.06 207 ALA A CA 1
ATOM 1701 C C . ALA A 1 207 ? 6.643 2.790 8.580 1.00 92.06 207 ALA A C 1
ATOM 1703 O O . ALA A 1 207 ? 7.299 3.664 8.024 1.00 92.06 207 ALA A O 1
ATOM 1704 N N . ILE A 1 208 ? 6.883 2.423 9.839 1.00 88.06 208 ILE A N 1
ATOM 1705 C CA . ILE A 1 208 ? 7.781 3.187 10.693 1.00 88.06 208 ILE A CA 1
ATOM 1706 C C . ILE A 1 208 ? 9.241 3.202 10.234 1.00 88.06 208 ILE A C 1
ATOM 1708 O O . ILE A 1 208 ? 9.918 4.222 10.337 1.00 88.06 208 ILE A O 1
ATOM 1712 N N . ASN A 1 209 ? 9.731 2.092 9.679 1.00 88.56 209 ASN A N 1
ATOM 1713 C CA . ASN A 1 209 ? 11.096 2.023 9.165 1.00 88.56 209 ASN A CA 1
ATOM 1714 C C . ASN A 1 209 ? 11.240 2.890 7.911 1.00 88.56 209 ASN A C 1
ATOM 1716 O O . ASN A 1 209 ? 12.260 3.555 7.742 1.00 88.56 209 ASN A O 1
ATOM 1720 N N . LEU A 1 210 ? 10.213 2.908 7.056 1.00 88.75 210 LEU A N 1
ATOM 1721 C CA . LEU A 1 210 ? 10.178 3.795 5.899 1.00 88.75 210 LEU A CA 1
ATOM 1722 C C . LEU A 1 210 ? 10.094 5.262 6.329 1.00 88.75 210 LEU A C 1
ATOM 1724 O O . LEU A 1 210 ? 10.883 6.057 5.833 1.00 88.75 210 LEU A O 1
ATOM 1728 N N . GLY A 1 211 ? 9.221 5.605 7.281 1.00 85.56 211 GLY A N 1
ATOM 1729 C CA . GLY A 1 211 ? 9.101 6.958 7.835 1.00 85.56 211 GLY A CA 1
ATOM 1730 C C . GLY A 1 211 ? 10.432 7.487 8.376 1.00 85.56 211 GLY A C 1
ATOM 1731 O O . GLY A 1 211 ? 10.888 8.543 7.944 1.00 85.56 211 GLY A O 1
ATOM 1732 N N . LYS A 1 212 ? 11.120 6.702 9.219 1.00 84.38 212 LYS A N 1
ATOM 1733 C CA . LYS A 1 212 ? 12.458 7.044 9.740 1.00 84.38 212 LYS A CA 1
ATOM 1734 C C . LYS A 1 212 ? 13.473 7.290 8.628 1.00 84.38 212 LYS A C 1
ATOM 1736 O O . LYS A 1 212 ? 14.222 8.259 8.668 1.00 84.38 212 LYS A O 1
ATOM 1741 N N . ARG A 1 213 ? 13.492 6.427 7.609 1.00 81.88 213 ARG A N 1
ATOM 1742 C CA . ARG A 1 213 ? 14.405 6.574 6.468 1.00 81.88 213 ARG A CA 1
ATOM 1743 C C . ARG A 1 213 ? 14.108 7.824 5.634 1.00 81.88 213 ARG A C 1
ATOM 1745 O O . ARG A 1 213 ? 15.022 8.386 5.042 1.00 81.88 213 ARG A O 1
ATOM 1752 N N . LEU A 1 214 ? 12.850 8.258 5.598 1.00 78.00 214 LEU A N 1
ATOM 1753 C CA . LEU A 1 214 ? 12.423 9.506 4.964 1.00 78.00 214 LEU A CA 1
ATOM 1754 C C . LEU A 1 214 ? 12.684 10.747 5.839 1.00 78.00 214 LEU A C 1
ATOM 1756 O O . LEU A 1 214 ? 12.315 11.848 5.441 1.00 78.00 214 LEU A O 1
ATOM 1760 N N . GLY A 1 215 ? 13.330 10.587 6.999 1.00 74.75 215 GLY A N 1
ATOM 1761 C CA . GLY A 1 215 ? 13.680 11.686 7.898 1.00 74.75 215 GLY A CA 1
ATOM 1762 C C . GLY A 1 215 ? 12.547 12.127 8.823 1.00 74.75 215 GLY A C 1
ATOM 1763 O O . GLY A 1 215 ? 12.663 13.181 9.440 1.00 74.75 215 GLY A O 1
ATOM 1764 N N . PHE A 1 216 ? 11.459 11.354 8.933 1.00 73.50 216 PHE A N 1
ATOM 1765 C CA . PHE A 1 216 ? 10.432 11.621 9.937 1.00 73.50 216 PHE A CA 1
ATOM 1766 C C . PHE A 1 216 ? 10.985 11.268 11.322 1.00 73.50 216 PHE A C 1
ATOM 1768 O O . PHE A 1 216 ? 11.374 10.117 11.560 1.00 73.50 216 PHE A O 1
ATOM 1775 N N . ASP A 1 217 ? 11.045 12.261 12.214 1.00 69.69 217 ASP A N 1
ATOM 1776 C CA . ASP A 1 217 ? 11.545 12.063 13.570 1.00 69.69 217 ASP A CA 1
ATOM 1777 C C . ASP A 1 217 ? 10.489 11.376 14.430 1.00 69.69 217 ASP A C 1
ATOM 1779 O O . ASP A 1 217 ? 9.545 11.956 14.965 1.00 69.69 217 ASP A O 1
ATOM 1783 N N . VAL A 1 218 ? 10.662 10.071 14.506 1.00 63.00 218 VAL A N 1
ATOM 1784 C CA . VAL A 1 218 ? 9.902 9.160 15.336 1.00 63.00 218 VAL A CA 1
ATOM 1785 C C . VAL A 1 218 ? 10.518 9.200 16.736 1.00 63.00 218 VAL A C 1
ATOM 1787 O O . VAL A 1 218 ? 11.236 8.280 17.134 1.00 63.00 218 VAL A O 1
ATOM 1790 N N . HIS A 1 219 ? 10.293 10.276 17.486 1.00 53.16 219 HIS A N 1
ATOM 1791 C CA . HIS A 1 219 ? 10.654 10.278 18.902 1.00 53.16 219 HIS A CA 1
ATOM 1792 C C . HIS A 1 219 ? 9.792 9.247 19.656 1.00 53.16 219 HIS A C 1
ATOM 1794 O O . HIS A 1 219 ? 8.571 9.200 19.481 1.00 53.16 219 HIS A O 1
ATOM 1800 N N . ASP A 1 220 ? 10.456 8.391 20.442 1.00 54.75 220 ASP A N 1
ATOM 1801 C CA . ASP A 1 220 ? 9.903 7.470 21.447 1.00 54.75 220 ASP A CA 1
ATOM 1802 C C . ASP A 1 220 ? 8.534 6.863 21.120 1.00 54.75 220 ASP A C 1
ATOM 1804 O O . ASP A 1 220 ? 7.544 7.050 21.830 1.00 54.75 220 ASP A O 1
ATOM 1808 N N . HIS A 1 221 ? 8.456 6.098 20.031 1.00 55.06 221 HIS A N 1
ATOM 1809 C CA . HIS A 1 221 ? 7.250 5.316 19.792 1.00 55.06 221 HIS A CA 1
ATOM 1810 C C . HIS A 1 221 ? 7.109 4.214 20.816 1.00 55.06 221 HIS A C 1
ATOM 1812 O O . HIS A 1 221 ? 7.926 3.294 20.901 1.00 55.06 221 HIS A O 1
ATOM 1818 N N . VAL A 1 222 ? 6.000 4.308 21.539 1.00 58.25 222 VAL A N 1
ATOM 1819 C CA . VAL A 1 222 ? 5.469 3.213 22.323 1.00 58.25 222 VAL A CA 1
ATOM 1820 C C . VAL A 1 222 ? 5.308 2.012 21.395 1.00 58.25 222 VAL A C 1
ATOM 1822 O O . VAL A 1 222 ? 4.813 2.127 20.271 1.00 58.25 222 VAL A O 1
ATOM 1825 N N . ASN A 1 223 ? 5.803 0.863 21.840 1.00 71.50 223 ASN A N 1
ATOM 1826 C CA . ASN A 1 223 ? 5.786 -0.361 21.058 1.00 71.50 223 ASN A CA 1
ATOM 1827 C C . ASN A 1 223 ? 4.333 -0.697 20.683 1.00 71.50 223 ASN A C 1
ATOM 1829 O O . ASN A 1 223 ? 3.495 -0.862 21.565 1.00 71.50 223 ASN A O 1
ATOM 1833 N N . GLN A 1 224 ? 4.033 -0.828 19.388 1.00 73.62 224 GLN A N 1
ATOM 1834 C CA . GLN A 1 224 ? 2.683 -1.134 18.887 1.00 73.62 224 GLN A CA 1
ATOM 1835 C C . GLN A 1 224 ? 2.090 -2.394 19.548 1.00 73.62 224 GLN A C 1
ATOM 1837 O O . GLN A 1 224 ? 0.887 -2.502 19.764 1.00 73.62 224 GLN A O 1
ATOM 1842 N N . GLN A 1 225 ? 2.945 -3.335 19.963 1.00 81.38 225 GLN A N 1
ATOM 1843 C CA . GLN A 1 225 ? 2.541 -4.552 20.677 1.00 81.38 225 GLN A CA 1
ATOM 1844 C C . GLN A 1 225 ? 2.035 -4.297 22.109 1.00 81.38 225 GLN A C 1
ATOM 1846 O O . GLN A 1 225 ? 1.409 -5.174 22.708 1.00 81.38 225 GLN A O 1
ATOM 1851 N N . GLU A 1 226 ? 2.313 -3.125 22.676 1.00 87.12 226 GLU A N 1
ATOM 1852 C CA . GLU A 1 226 ? 1.885 -2.721 24.015 1.00 87.12 226 GLU A CA 1
ATOM 1853 C C . GLU A 1 226 ? 0.552 -1.971 24.004 1.00 87.12 226 GLU A C 1
ATOM 1855 O O . GLU A 1 226 ? -0.115 -1.955 25.038 1.00 87.12 226 GLU A O 1
ATOM 1860 N N . MET A 1 227 ? 0.115 -1.422 22.860 1.00 91.31 227 MET A N 1
ATOM 1861 C CA . MET A 1 227 ? -1.139 -0.656 22.758 1.00 91.31 227 MET A CA 1
ATOM 1862 C C . MET A 1 227 ? -2.353 -1.408 23.315 1.00 91.31 227 MET A C 1
ATOM 1864 O O . MET A 1 227 ? -3.060 -0.835 24.146 1.00 91.31 227 MET A O 1
ATOM 1868 N N . PRO A 1 228 ? -2.557 -2.709 23.013 1.00 91.62 228 PRO A N 1
ATOM 1869 C CA . PRO A 1 228 ? -3.656 -3.459 23.615 1.00 91.62 228 PRO A CA 1
ATOM 1870 C C . PRO A 1 228 ? -3.596 -3.536 25.146 1.00 91.62 228 PRO A C 1
ATOM 1872 O O . PRO A 1 228 ? -4.626 -3.481 25.820 1.00 91.62 228 PRO A O 1
ATOM 1875 N N . LYS A 1 229 ? -2.388 -3.648 25.718 1.00 91.88 229 LYS A N 1
ATOM 1876 C CA . LYS A 1 229 ? -2.192 -3.693 27.174 1.00 91.88 229 LYS A CA 1
ATOM 1877 C C . LYS A 1 229 ? -2.486 -2.333 27.802 1.00 91.88 229 LYS A C 1
ATOM 1879 O O . LYS A 1 229 ? -3.178 -2.281 28.814 1.00 91.88 229 LYS A O 1
ATOM 1884 N N . ILE A 1 230 ? -2.008 -1.251 27.186 1.00 91.69 230 ILE A N 1
ATOM 1885 C CA . ILE A 1 230 ? -2.265 0.120 27.646 1.00 91.69 230 ILE A CA 1
ATOM 1886 C C . ILE A 1 230 ? -3.759 0.431 27.585 1.00 91.69 230 ILE A C 1
ATOM 1888 O O . ILE A 1 230 ? -4.294 0.992 28.537 1.00 91.69 230 ILE A O 1
ATOM 1892 N N . PHE A 1 231 ? -4.455 0.016 26.524 1.00 93.31 231 PHE A N 1
ATOM 1893 C CA . PHE A 1 231 ? -5.904 0.175 26.440 1.00 93.31 231 PHE A CA 1
ATOM 1894 C C . PHE A 1 231 ? -6.625 -0.578 27.560 1.00 93.31 231 PHE A C 1
ATOM 1896 O O . PHE A 1 231 ? -7.470 0.006 28.233 1.00 93.31 231 PHE A O 1
ATOM 1903 N N . LYS A 1 232 ? -6.237 -1.826 27.846 1.00 91.06 232 LYS A N 1
ATOM 1904 C CA . LYS A 1 232 ? -6.810 -2.577 28.971 1.00 91.06 232 LYS A CA 1
ATOM 1905 C C . LYS A 1 232 ? -6.603 -1.859 30.313 1.00 91.06 232 LYS A C 1
ATOM 1907 O O . LYS A 1 232 ? -7.548 -1.723 31.083 1.00 91.06 232 LYS A O 1
ATOM 1912 N N . MET A 1 233 ? -5.397 -1.349 30.571 1.00 91.31 233 MET A N 1
ATOM 1913 C CA . MET A 1 233 ? -5.118 -0.561 31.780 1.00 91.31 233 MET A CA 1
ATOM 1914 C C . MET A 1 233 ? -5.950 0.725 31.825 1.00 91.31 233 MET A C 1
ATOM 1916 O O . MET A 1 233 ? -6.480 1.083 32.874 1.00 91.31 233 MET A O 1
ATOM 1920 N N . TYR A 1 234 ? -6.124 1.397 30.685 1.00 91.44 234 TYR A N 1
ATOM 1921 C CA . TYR A 1 234 ? -6.986 2.568 30.577 1.00 91.44 234 TYR A CA 1
ATOM 1922 C C . TYR A 1 234 ? -8.452 2.239 30.895 1.00 91.44 234 TYR A C 1
ATOM 1924 O O . TYR A 1 234 ? -9.110 3.024 31.575 1.00 91.44 234 TYR A O 1
ATOM 1932 N N . GLN A 1 235 ? -8.971 1.082 30.474 1.00 89.75 235 GLN A N 1
ATOM 1933 C CA . GLN A 1 235 ? -10.339 0.678 30.813 1.00 89.75 235 GLN A CA 1
ATOM 1934 C C . GLN A 1 235 ? -10.548 0.533 32.326 1.00 89.75 235 GLN A C 1
ATOM 1936 O O . GLN A 1 235 ? -11.610 0.907 32.823 1.00 89.75 235 GLN A O 1
ATOM 1941 N N . GLU A 1 236 ? -9.541 0.039 33.047 1.00 89.81 236 GLU A N 1
ATOM 1942 C CA . GLU A 1 236 ? -9.584 -0.161 34.500 1.00 89.81 236 GLU A CA 1
ATOM 1943 C C . GLU A 1 236 ? -9.364 1.148 35.275 1.00 89.81 236 GLU A C 1
ATOM 1945 O O . GLU A 1 236 ? -10.117 1.464 36.196 1.00 89.81 236 GLU A O 1
ATOM 1950 N N . LEU A 1 237 ? -8.345 1.923 34.894 1.00 91.00 237 LEU A N 1
ATOM 1951 C CA . LEU A 1 237 ? -7.872 3.084 35.657 1.00 91.00 237 LEU A CA 1
ATOM 1952 C C . LEU A 1 237 ? -8.496 4.409 35.212 1.00 91.00 237 LEU A C 1
ATOM 1954 O O . LEU A 1 237 ? -8.474 5.381 35.965 1.00 91.00 237 LEU A O 1
ATOM 1958 N N . LYS A 1 238 ? -9.026 4.469 33.984 1.00 87.31 238 LYS A N 1
ATOM 1959 C CA . LYS A 1 238 ? -9.543 5.688 33.335 1.00 87.31 238 LYS A CA 1
ATOM 1960 C C . LYS A 1 238 ? -8.542 6.850 33.332 1.00 87.31 238 LYS A C 1
ATOM 1962 O O . LYS A 1 238 ? -8.922 8.022 33.360 1.00 87.31 238 LYS A O 1
ATOM 1967 N N . ASP A 1 239 ? -7.255 6.515 33.255 1.00 88.56 239 ASP A N 1
ATOM 1968 C CA . ASP A 1 239 ? -6.149 7.468 33.245 1.00 88.56 239 ASP A CA 1
ATOM 1969 C C . ASP A 1 239 ? -6.079 8.237 31.912 1.00 88.56 239 ASP A C 1
ATOM 1971 O O . ASP A 1 239 ? -5.969 7.661 30.824 1.00 88.56 239 ASP A O 1
ATOM 1975 N N . LYS A 1 240 ? -6.113 9.570 32.000 1.00 86.50 240 LYS A N 1
ATOM 1976 C CA . LYS A 1 240 ? -6.030 10.467 30.841 1.00 86.50 240 LYS A CA 1
ATOM 1977 C C . LYS A 1 240 ? -4.678 10.399 30.134 1.00 86.50 240 LYS A C 1
ATOM 1979 O O . LYS A 1 240 ? -4.631 10.636 28.928 1.00 86.50 240 LYS A O 1
ATOM 1984 N N . GLU A 1 241 ? -3.595 10.094 30.841 1.00 87.62 241 GLU A N 1
ATOM 1985 C CA . GLU A 1 241 ? -2.269 9.959 30.242 1.00 87.62 241 GLU A CA 1
ATOM 1986 C C . GLU A 1 241 ? -2.203 8.711 29.353 1.00 87.62 241 GLU A C 1
ATOM 1988 O O . GLU A 1 241 ? -1.704 8.781 28.232 1.00 87.62 241 GLU A O 1
ATOM 1993 N N . MET A 1 242 ? -2.789 7.592 29.794 1.00 87.25 242 MET A N 1
ATOM 1994 C CA . MET A 1 242 ? -2.884 6.372 28.981 1.00 87.25 242 MET A CA 1
ATOM 1995 C C . MET A 1 242 ? -3.721 6.594 27.724 1.00 87.25 242 MET A C 1
ATOM 1997 O O . MET A 1 242 ? -3.304 6.217 26.631 1.00 87.25 242 MET A O 1
ATOM 2001 N N . LEU A 1 243 ? -4.863 7.271 27.857 1.00 87.12 243 LEU A N 1
ATOM 2002 C CA . LEU A 1 243 ? -5.677 7.654 26.707 1.00 87.12 243 LEU A CA 1
ATOM 2003 C C . LEU A 1 243 ? -4.909 8.561 25.740 1.00 87.12 243 LEU A C 1
ATOM 2005 O O . LEU A 1 243 ? -4.955 8.354 24.530 1.00 87.12 243 LEU A O 1
ATOM 2009 N N . SER A 1 244 ? -4.173 9.538 26.272 1.00 87.94 244 SER A N 1
ATOM 2010 C CA . SER A 1 244 ? -3.350 10.443 25.464 1.00 87.94 244 SER A CA 1
ATOM 2011 C C . SER A 1 244 ? -2.271 9.678 24.700 1.00 87.94 244 SER A C 1
ATOM 2013 O O . SER A 1 244 ? -2.063 9.954 23.524 1.00 87.94 244 SER A O 1
ATOM 2015 N N . LYS A 1 245 ? -1.644 8.669 25.321 1.00 87.81 245 LYS A N 1
ATOM 2016 C CA . LYS A 1 245 ? -0.669 7.780 24.665 1.00 87.81 245 LYS A CA 1
ATOM 2017 C C . LYS A 1 245 ? -1.293 6.979 23.522 1.00 87.81 245 LYS A C 1
ATOM 2019 O O . LYS A 1 245 ? -0.705 6.920 22.448 1.00 87.81 245 LYS A O 1
ATOM 2024 N N . LEU A 1 246 ? -2.484 6.412 23.726 1.00 90.12 246 LEU A N 1
ATOM 2025 C CA . LEU A 1 246 ? -3.200 5.648 22.696 1.00 90.12 246 LEU A CA 1
ATOM 2026 C C . LEU A 1 246 ? -3.569 6.527 21.496 1.00 90.12 246 LEU A C 1
ATOM 2028 O O . LEU A 1 246 ? -3.293 6.165 20.357 1.00 90.12 246 LEU A O 1
ATOM 2032 N N . ILE A 1 247 ? -4.145 7.707 21.751 1.00 90.06 247 ILE A N 1
ATOM 2033 C CA . ILE A 1 247 ? -4.504 8.670 20.699 1.00 90.06 247 ILE A CA 1
ATOM 2034 C C . ILE A 1 247 ? -3.250 9.152 19.963 1.00 90.06 247 ILE A C 1
ATOM 2036 O O . ILE A 1 247 ? -3.257 9.254 18.738 1.00 90.06 247 ILE A O 1
ATOM 2040 N N . TYR A 1 248 ? -2.174 9.438 20.700 1.00 88.50 248 TYR A N 1
ATOM 2041 C CA . TYR A 1 248 ? -0.912 9.883 20.120 1.00 88.50 248 TYR A CA 1
ATOM 2042 C C . TYR A 1 248 ? -0.283 8.812 19.226 1.00 88.50 248 TYR A C 1
ATOM 2044 O O . TYR A 1 248 ? 0.217 9.149 18.161 1.00 88.50 248 TYR A O 1
ATOM 2052 N N . HIS A 1 249 ? -0.361 7.532 19.599 1.00 89.31 249 HIS A N 1
ATOM 2053 C CA . HIS A 1 249 ? 0.152 6.441 18.769 1.00 89.31 249 HIS A CA 1
ATOM 2054 C C . HIS A 1 249 ? -0.509 6.411 17.386 1.00 89.31 249 HIS A C 1
ATOM 2056 O O . HIS A 1 249 ? 0.178 6.561 16.379 1.00 89.31 249 HIS A O 1
ATOM 2062 N N . ASN A 1 250 ? -1.841 6.342 17.343 1.00 91.62 250 ASN A N 1
ATOM 2063 C CA . ASN A 1 250 ? -2.583 6.353 16.083 1.00 91.62 250 ASN A CA 1
ATOM 2064 C C . ASN A 1 250 ? -2.392 7.663 15.301 1.00 91.62 250 ASN A C 1
ATOM 2066 O O . ASN A 1 250 ? -2.324 7.661 14.073 1.00 91.62 250 ASN A O 1
ATOM 2070 N N . TYR A 1 251 ? -2.276 8.798 16.002 1.00 90.19 251 TYR A N 1
ATOM 2071 C CA . TYR A 1 251 ? -1.911 10.065 15.373 1.00 90.19 251 TYR A CA 1
ATOM 2072 C C . TYR A 1 251 ? -0.578 9.952 14.631 1.00 90.19 251 TYR A C 1
ATOM 2074 O O . TYR A 1 251 ? -0.525 10.318 13.456 1.00 90.19 251 TYR A O 1
ATOM 2082 N N . ILE A 1 252 ? 0.466 9.409 15.265 1.00 88.31 252 ILE A N 1
ATOM 2083 C CA . ILE A 1 252 ? 1.743 9.229 14.582 1.00 88.31 252 ILE A CA 1
ATOM 2084 C C . ILE A 1 252 ? 1.632 8.224 13.429 1.00 88.31 252 ILE A C 1
ATOM 2086 O O . ILE A 1 252 ? 2.159 8.499 12.352 1.00 88.31 252 ILE A O 1
ATOM 2090 N N . ASP A 1 253 ? 0.933 7.102 13.592 1.00 91.56 253 ASP A N 1
ATOM 2091 C CA . ASP A 1 253 ? 0.787 6.123 12.505 1.00 91.56 253 ASP A CA 1
ATOM 2092 C C . ASP A 1 253 ? 0.127 6.757 11.263 1.00 91.56 253 ASP A C 1
ATOM 2094 O O . ASP A 1 253 ? 0.606 6.581 10.135 1.00 91.56 253 ASP A O 1
ATOM 2098 N N . LEU A 1 254 ? -0.872 7.626 11.460 1.00 92.06 254 LEU A N 1
ATOM 2099 C CA . LEU A 1 254 ? -1.446 8.446 10.389 1.00 92.06 254 LEU A CA 1
ATOM 2100 C C . LEU A 1 254 ? -0.462 9.470 9.814 1.00 92.06 254 LEU A C 1
ATOM 2102 O O . LEU A 1 254 ? -0.465 9.689 8.599 1.00 92.06 254 LEU A O 1
ATOM 2106 N N . GLN A 1 255 ? 0.366 10.114 10.642 1.00 89.00 255 GLN A N 1
ATOM 2107 C CA . GLN A 1 255 ? 1.404 11.025 10.155 1.00 89.00 255 GLN A CA 1
ATOM 2108 C C . GLN A 1 255 ? 2.410 10.276 9.282 1.00 89.00 255 GLN A C 1
ATOM 2110 O O . GLN A 1 255 ? 2.665 10.688 8.152 1.00 89.00 255 GLN A O 1
ATOM 2115 N N . VAL A 1 256 ? 2.930 9.142 9.748 1.00 90.94 256 VAL A N 1
ATOM 2116 C CA . VAL A 1 256 ? 3.875 8.305 9.002 1.00 90.94 256 VAL A CA 1
ATOM 2117 C C . VAL A 1 256 ? 3.257 7.858 7.680 1.00 90.94 256 VAL A C 1
ATOM 2119 O O . VAL A 1 256 ? 3.890 7.996 6.631 1.00 90.94 256 VAL A O 1
ATOM 2122 N N . LEU A 1 257 ? 2.004 7.394 7.692 1.00 93.81 257 LEU A N 1
ATOM 2123 C CA . LEU A 1 257 ? 1.266 7.065 6.473 1.00 93.81 257 LEU A CA 1
ATOM 2124 C C . LEU A 1 257 ? 1.145 8.283 5.541 1.00 93.81 257 LEU A C 1
ATOM 2126 O O . LEU A 1 257 ? 1.403 8.154 4.343 1.00 93.81 257 LEU A O 1
ATOM 2130 N N . SER A 1 258 ? 0.828 9.468 6.068 1.00 90.12 258 SER A N 1
ATOM 2131 C CA . SER A 1 258 ? 0.744 10.697 5.269 1.00 90.12 258 SER A CA 1
ATOM 2132 C C . SER A 1 258 ? 2.075 11.049 4.598 1.00 90.12 258 SER A C 1
ATOM 2134 O O . SER A 1 258 ? 2.092 11.346 3.405 1.00 90.12 258 SER A O 1
ATOM 2136 N N . TYR A 1 259 ? 3.194 10.918 5.316 1.00 87.50 259 TYR A N 1
ATOM 2137 C CA . TYR A 1 259 ? 4.538 11.181 4.802 1.00 87.50 259 TYR A CA 1
ATOM 2138 C C . TYR A 1 259 ? 4.944 10.174 3.728 1.00 87.50 259 TYR A C 1
ATOM 2140 O O . TYR A 1 259 ? 5.470 10.563 2.685 1.00 87.50 259 TYR A O 1
ATOM 2148 N N . ILE A 1 260 ? 4.684 8.882 3.947 1.00 91.19 260 ILE A N 1
ATOM 2149 C CA . ILE A 1 260 ? 4.978 7.842 2.954 1.00 91.19 260 ILE A CA 1
ATOM 2150 C C . ILE A 1 260 ? 4.139 8.065 1.697 1.00 91.19 260 ILE A C 1
ATOM 2152 O O . ILE A 1 260 ? 4.663 7.962 0.587 1.00 91.19 260 ILE A O 1
ATOM 2156 N N . TYR A 1 261 ? 2.850 8.368 1.861 1.00 91.88 261 TYR A N 1
ATOM 2157 C CA . TYR A 1 261 ? 1.961 8.646 0.741 1.00 91.88 261 TYR A CA 1
ATOM 2158 C C . TYR A 1 261 ? 2.428 9.870 -0.052 1.00 91.88 261 TYR A C 1
ATOM 2160 O O . TYR A 1 261 ? 2.570 9.795 -1.271 1.00 91.88 261 TYR A O 1
ATOM 2168 N N . GLU A 1 262 ? 2.756 10.964 0.635 1.00 86.31 262 GLU A N 1
ATOM 2169 C CA . GLU A 1 262 ? 3.259 12.190 0.019 1.00 86.31 262 GLU A CA 1
ATOM 2170 C C . GLU A 1 262 ? 4.582 11.955 -0.718 1.00 86.31 262 GLU A C 1
ATOM 2172 O O . GLU A 1 262 ? 4.709 12.304 -1.891 1.00 86.31 262 GLU A O 1
ATOM 2177 N N . TYR A 1 263 ? 5.550 11.291 -0.079 1.00 85.75 263 TYR A N 1
ATOM 2178 C CA . TYR A 1 263 ? 6.808 10.903 -0.716 1.00 85.75 263 TYR A CA 1
ATOM 2179 C C . TYR A 1 263 ? 6.557 10.078 -1.978 1.00 85.75 263 TYR A C 1
ATOM 2181 O O . TYR A 1 263 ? 7.149 10.326 -3.035 1.00 85.75 263 TYR A O 1
ATOM 2189 N N . LYS A 1 264 ? 5.659 9.096 -1.880 1.00 88.69 264 LYS A N 1
ATOM 2190 C CA . LYS A 1 264 ? 5.345 8.220 -2.995 1.00 88.69 264 LYS A CA 1
ATOM 2191 C C . LYS A 1 264 ? 4.780 9.013 -4.171 1.00 88.69 264 LYS A C 1
ATOM 2193 O O . LYS A 1 264 ? 5.264 8.868 -5.290 1.00 88.69 264 LYS A O 1
ATOM 2198 N N . GLU A 1 265 ? 3.770 9.838 -3.937 1.00 87.88 265 GLU A N 1
ATOM 2199 C CA . GLU A 1 265 ? 3.078 10.533 -5.018 1.00 87.88 265 GLU A CA 1
ATOM 2200 C C . GLU A 1 265 ? 3.888 11.709 -5.582 1.00 87.88 265 GLU A C 1
ATOM 2202 O O . GLU A 1 265 ? 3.951 11.892 -6.800 1.00 87.88 265 GLU A O 1
ATOM 2207 N N . SER A 1 266 ? 4.567 12.473 -4.725 1.00 81.75 266 SER A N 1
ATOM 2208 C CA . SER A 1 266 ? 5.283 13.687 -5.127 1.00 81.75 266 SER A CA 1
ATOM 2209 C C . SER A 1 266 ? 6.714 13.450 -5.598 1.00 81.75 266 SER A C 1
ATOM 2211 O O . SER A 1 266 ? 7.235 14.286 -6.344 1.00 81.75 266 SER A O 1
ATOM 2213 N N . ILE A 1 267 ? 7.351 12.342 -5.201 1.00 82.19 267 ILE A N 1
ATOM 2214 C CA . ILE A 1 267 ? 8.756 12.043 -5.524 1.00 82.19 267 ILE A CA 1
ATOM 2215 C C . ILE A 1 267 ? 8.874 10.698 -6.238 1.00 82.19 267 ILE A C 1
ATOM 2217 O O . ILE A 1 267 ? 9.311 10.658 -7.390 1.00 82.19 267 ILE A O 1
ATOM 2221 N N . LEU A 1 268 ? 8.469 9.598 -5.595 1.00 85.12 268 LEU A N 1
ATOM 2222 C CA . LEU A 1 268 ? 8.735 8.258 -6.124 1.00 85.12 268 LEU A CA 1
ATOM 2223 C C . LEU A 1 268 ? 8.051 8.028 -7.474 1.00 85.12 268 LEU A C 1
ATOM 2225 O O . LEU A 1 268 ? 8.704 7.597 -8.418 1.00 85.12 268 LEU A O 1
ATOM 2229 N N . ASN A 1 269 ? 6.768 8.370 -7.606 1.00 88.75 269 ASN A N 1
ATOM 2230 C CA . ASN A 1 269 ? 6.029 8.210 -8.857 1.00 88.75 269 ASN A CA 1
ATOM 2231 C C . ASN A 1 269 ? 6.682 9.001 -10.005 1.00 88.75 269 ASN A C 1
ATOM 2233 O O . ASN A 1 269 ? 6.677 8.519 -11.135 1.00 88.75 269 ASN A O 1
ATOM 2237 N N . LYS A 1 270 ? 7.291 10.168 -9.738 1.00 86.19 270 LYS A N 1
ATOM 2238 C CA . LYS A 1 270 ? 8.020 10.943 -10.760 1.00 86.19 270 LYS A CA 1
ATOM 2239 C C . LYS A 1 270 ? 9.279 10.216 -11.224 1.00 86.19 270 LYS A C 1
ATOM 2241 O O . LYS A 1 270 ? 9.491 10.098 -12.425 1.00 86.19 270 LYS A O 1
ATOM 2246 N N . ILE A 1 271 ? 10.071 9.687 -10.288 1.00 85.12 271 ILE A N 1
ATOM 2247 C CA . ILE A 1 271 ? 11.274 8.888 -10.592 1.00 85.12 271 ILE A CA 1
ATOM 2248 C C . ILE A 1 271 ? 10.899 7.621 -11.372 1.00 85.12 271 ILE A C 1
ATOM 2250 O O . ILE A 1 271 ? 11.598 7.215 -12.294 1.00 85.12 271 ILE A O 1
ATOM 2254 N N . LEU A 1 272 ? 9.777 7.003 -11.005 1.00 92.19 272 LEU A N 1
ATOM 2255 C CA . LEU A 1 272 ? 9.267 5.771 -11.597 1.00 92.19 272 LEU A CA 1
ATOM 2256 C C . LEU A 1 272 ? 8.430 5.985 -12.867 1.00 92.19 272 LEU A C 1
ATOM 2258 O O . LEU A 1 272 ? 7.907 5.015 -13.421 1.00 92.19 272 LEU A O 1
ATOM 2262 N N . THR A 1 273 ? 8.268 7.228 -13.323 1.00 93.38 273 THR A N 1
ATOM 2263 C CA . THR A 1 273 ? 7.568 7.519 -14.574 1.00 93.38 273 THR A CA 1
ATOM 2264 C C . THR A 1 273 ? 8.492 7.218 -15.746 1.00 93.38 273 THR A C 1
ATOM 2266 O O . THR A 1 273 ? 9.550 7.824 -15.897 1.00 93.38 273 THR A O 1
ATOM 2269 N N . ILE A 1 274 ? 8.058 6.302 -16.603 1.00 95.06 274 ILE A N 1
ATOM 2270 C CA . ILE A 1 274 ? 8.697 6.007 -17.879 1.00 95.06 274 ILE A CA 1
ATOM 2271 C C . ILE A 1 274 ? 8.001 6.831 -18.955 1.00 95.06 274 ILE A C 1
ATOM 2273 O O . ILE A 1 274 ? 6.791 6.704 -19.159 1.00 95.06 274 ILE A O 1
ATOM 2277 N N . ASN A 1 275 ? 8.776 7.676 -19.629 1.00 91.38 275 ASN A N 1
ATOM 2278 C CA . ASN A 1 275 ? 8.347 8.534 -20.722 1.00 91.38 275 ASN A CA 1
ATOM 2279 C C . ASN A 1 275 ? 9.050 8.104 -22.007 1.00 91.38 275 ASN A C 1
ATOM 2281 O O . ASN A 1 275 ? 10.109 8.617 -22.361 1.00 91.38 275 ASN A O 1
ATOM 2285 N N . ASN A 1 276 ? 8.424 7.173 -22.718 1.00 87.12 276 ASN A N 1
ATOM 2286 C CA . ASN A 1 276 ? 8.814 6.818 -24.072 1.00 87.12 276 ASN A CA 1
ATOM 2287 C C . ASN A 1 276 ? 8.074 7.717 -25.085 1.00 87.12 276 ASN A C 1
ATOM 2289 O O . ASN A 1 276 ? 7.013 8.273 -24.801 1.00 87.12 276 ASN A O 1
ATOM 2293 N N . LYS A 1 277 ? 8.589 7.819 -26.316 1.00 86.12 277 LYS A N 1
ATOM 2294 C CA . LYS A 1 277 ? 7.925 8.554 -27.410 1.00 86.12 277 LYS A CA 1
ATOM 2295 C C . LYS A 1 277 ? 6.484 8.092 -27.680 1.00 86.12 277 LYS A C 1
ATOM 2297 O O . LYS A 1 277 ? 5.663 8.899 -28.103 1.00 86.12 277 LYS A O 1
ATOM 2302 N N . LYS A 1 278 ? 6.184 6.806 -27.476 1.00 87.25 278 LYS A N 1
ATOM 2303 C CA . LYS A 1 278 ? 4.883 6.184 -27.765 1.00 87.25 278 LYS A CA 1
ATOM 2304 C C . LYS A 1 278 ? 3.964 6.093 -26.552 1.00 87.25 278 LYS A C 1
ATOM 2306 O O . LYS A 1 278 ? 2.756 5.991 -26.733 1.00 87.25 278 LYS A O 1
ATOM 2311 N N . PHE A 1 279 ? 4.500 6.098 -25.333 1.00 92.56 279 PHE A N 1
ATOM 2312 C CA . PHE A 1 279 ? 3.698 5.916 -24.128 1.00 92.56 279 PHE A CA 1
ATOM 2313 C C . PHE A 1 279 ? 4.324 6.559 -22.893 1.00 92.56 279 PHE A C 1
ATOM 2315 O O . PHE A 1 279 ? 5.538 6.700 -22.778 1.00 92.56 279 PHE A O 1
ATOM 2322 N N . THR A 1 280 ? 3.463 6.866 -21.928 1.00 95.06 280 THR A N 1
ATOM 2323 C CA . THR A 1 280 ? 3.853 7.270 -20.578 1.00 95.06 280 THR A CA 1
ATOM 2324 C C . THR A 1 280 ? 3.193 6.327 -19.586 1.00 95.06 280 THR A C 1
ATOM 2326 O O . THR A 1 280 ? 1.984 6.106 -19.676 1.00 95.06 280 THR A O 1
ATOM 2329 N N . GLY A 1 281 ? 3.958 5.805 -18.630 1.00 95.81 281 GLY A N 1
ATOM 2330 C CA . GLY A 1 281 ? 3.434 4.939 -17.578 1.00 95.81 281 GLY A CA 1
ATOM 2331 C C . GLY A 1 281 ? 4.289 4.977 -16.316 1.00 95.81 281 GLY A C 1
ATOM 2332 O O . GLY A 1 281 ? 5.505 5.123 -16.383 1.00 95.81 281 GLY A O 1
ATOM 2333 N N . ILE A 1 282 ? 3.651 4.837 -15.157 1.00 96.12 282 ILE A N 1
ATOM 2334 C CA . ILE A 1 282 ? 4.325 4.764 -13.854 1.00 96.12 282 ILE A CA 1
ATOM 2335 C C . ILE A 1 282 ? 4.585 3.298 -13.538 1.00 96.12 282 ILE A C 1
ATOM 2337 O O . ILE A 1 282 ? 3.676 2.470 -13.654 1.00 96.12 282 ILE A O 1
ATOM 2341 N N . LEU A 1 283 ? 5.805 2.978 -13.118 1.00 96.12 283 LEU A N 1
ATOM 2342 C CA . LEU A 1 283 ? 6.177 1.629 -12.717 1.00 96.12 283 LEU A CA 1
ATOM 2343 C C . LEU A 1 283 ? 5.276 1.083 -11.601 1.00 96.12 283 LEU A C 1
ATOM 2345 O O . LEU A 1 283 ? 5.147 1.688 -10.539 1.00 96.12 283 LEU A O 1
ATOM 2349 N N . LYS A 1 284 ? 4.692 -0.098 -11.828 1.00 95.62 284 LYS A N 1
ATOM 2350 C CA . LYS A 1 284 ? 3.866 -0.827 -10.852 1.00 95.62 284 LYS A CA 1
ATOM 2351 C C . LYS A 1 284 ? 4.573 -2.042 -10.267 1.00 95.62 284 LYS A C 1
ATOM 2353 O O . LYS A 1 284 ? 4.393 -2.349 -9.092 1.00 95.62 284 LYS A O 1
ATOM 2358 N N . THR A 1 285 ? 5.317 -2.780 -11.087 1.00 96.56 285 THR A N 1
ATOM 2359 C CA . THR A 1 285 ? 6.072 -3.956 -10.639 1.00 96.56 285 THR A CA 1
ATOM 2360 C C . THR A 1 285 ? 7.172 -4.316 -11.627 1.00 96.56 285 THR A C 1
ATOM 2362 O O . THR A 1 285 ? 7.046 -4.059 -12.828 1.00 96.56 285 THR A O 1
ATOM 2365 N N . ILE A 1 286 ? 8.233 -4.921 -11.100 1.00 96.12 286 ILE A N 1
ATOM 2366 C CA . ILE A 1 286 ? 9.329 -5.524 -11.854 1.00 96.12 286 ILE A CA 1
ATOM 2367 C C . ILE A 1 286 ? 9.608 -6.883 -11.230 1.00 96.12 286 ILE A C 1
ATOM 2369 O O . ILE A 1 286 ? 9.655 -7.000 -10.006 1.00 96.12 286 ILE A O 1
ATOM 2373 N N . TYR A 1 287 ? 9.806 -7.898 -12.059 1.00 95.75 287 TYR A N 1
ATOM 2374 C CA . TYR A 1 287 ? 10.271 -9.212 -11.627 1.00 95.75 287 TYR A CA 1
ATOM 2375 C C . TYR A 1 287 ? 11.015 -9.916 -12.758 1.00 95.75 287 TYR A C 1
ATOM 2377 O O . TYR A 1 287 ? 10.873 -9.561 -13.927 1.00 95.75 287 TYR A O 1
ATOM 2385 N N . ILE A 1 288 ? 11.797 -10.935 -12.408 1.00 94.69 288 ILE A N 1
ATOM 2386 C CA . ILE A 1 288 ? 12.447 -11.818 -13.376 1.00 94.69 288 ILE A CA 1
ATOM 2387 C C . ILE A 1 288 ? 11.701 -13.150 -13.401 1.00 94.69 288 ILE A C 1
ATOM 2389 O O . ILE A 1 288 ? 11.449 -13.756 -12.361 1.00 94.69 288 ILE A O 1
ATOM 2393 N N . GLN A 1 289 ? 11.352 -13.609 -14.599 1.00 94.19 289 GLN A N 1
ATOM 2394 C CA . GLN A 1 289 ? 10.758 -14.914 -14.851 1.00 94.19 289 GLN A CA 1
ATOM 2395 C C . GLN A 1 289 ? 11.590 -15.629 -15.918 1.00 94.19 289 GLN A C 1
ATOM 2397 O O . GLN A 1 289 ? 11.593 -15.232 -17.083 1.00 94.19 289 GLN A O 1
ATOM 2402 N N . LYS A 1 290 ? 12.284 -16.705 -15.524 1.00 92.00 290 LYS A N 1
ATOM 2403 C CA . LYS A 1 290 ? 13.306 -17.365 -16.356 1.00 92.00 290 LYS A CA 1
ATOM 2404 C C . LYS A 1 290 ? 14.367 -16.341 -16.796 1.00 92.00 290 LYS A C 1
ATOM 2406 O O . LYS A 1 290 ? 14.984 -15.707 -15.943 1.00 92.00 290 LYS A O 1
ATOM 2411 N N . ASN A 1 291 ? 14.516 -16.138 -18.102 1.00 94.50 291 ASN A N 1
ATOM 2412 C CA . ASN A 1 291 ? 15.465 -15.200 -18.689 1.00 94.50 291 ASN A CA 1
ATOM 2413 C C . ASN A 1 291 ? 14.823 -13.842 -18.994 1.00 94.50 291 ASN A C 1
ATOM 2415 O O . ASN A 1 291 ? 15.488 -12.973 -19.529 1.00 94.50 291 ASN A O 1
ATOM 2419 N N . TYR A 1 292 ? 13.550 -13.627 -18.653 1.00 97.12 292 TYR A N 1
ATOM 2420 C CA . TYR A 1 292 ? 12.862 -12.380 -18.966 1.00 97.12 292 TYR A CA 1
ATOM 2421 C C . TYR A 1 292 ? 12.718 -11.495 -17.734 1.00 97.12 292 TYR A C 1
ATOM 2423 O O . TYR A 1 292 ? 12.168 -11.923 -16.718 1.00 97.12 292 TYR A O 1
ATOM 2431 N N . LEU A 1 293 ? 13.141 -10.238 -17.844 1.00 97.62 293 LEU A N 1
ATOM 2432 C CA . LEU A 1 293 ? 12.747 -9.189 -16.912 1.00 97.62 293 LEU A CA 1
ATOM 2433 C C . LEU A 1 293 ? 11.444 -8.559 -17.397 1.00 97.62 293 LEU A C 1
ATOM 2435 O O . LEU A 1 293 ? 11.364 -7.996 -18.490 1.00 97.62 293 LEU A O 1
ATOM 2439 N N . ILE A 1 294 ? 10.410 -8.693 -16.574 1.00 98.06 294 ILE A N 1
ATOM 2440 C CA . ILE A 1 294 ? 9.071 -8.196 -16.852 1.00 98.06 294 ILE A CA 1
ATOM 2441 C C . ILE A 1 294 ? 8.834 -6.942 -16.026 1.00 98.06 294 ILE A C 1
ATOM 2443 O O . ILE A 1 294 ? 8.840 -6.980 -14.796 1.00 98.06 294 ILE A O 1
ATOM 2447 N N . THR A 1 295 ? 8.544 -5.852 -16.722 1.00 97.94 295 THR A N 1
ATOM 2448 C CA . THR A 1 295 ? 8.181 -4.560 -16.147 1.00 97.94 295 THR A CA 1
ATOM 2449 C C . THR A 1 295 ? 6.724 -4.282 -16.489 1.00 97.94 295 THR A C 1
ATOM 2451 O O . THR A 1 295 ? 6.326 -4.358 -17.653 1.00 97.94 295 THR A O 1
ATOM 2454 N N . ARG A 1 296 ? 5.908 -3.951 -15.484 1.00 97.81 296 ARG A N 1
ATOM 2455 C CA . ARG A 1 296 ? 4.535 -3.476 -15.697 1.00 97.81 296 ARG A CA 1
ATOM 2456 C C . ARG A 1 296 ? 4.393 -2.027 -15.276 1.00 97.81 296 ARG A C 1
ATOM 2458 O O . ARG A 1 296 ? 4.789 -1.662 -14.168 1.00 97.81 296 ARG A O 1
ATOM 2465 N N . LEU A 1 297 ? 3.777 -1.235 -16.139 1.00 97.56 297 LEU A N 1
ATOM 2466 C CA . LEU A 1 297 ? 3.511 0.185 -15.948 1.00 97.56 297 LEU A CA 1
ATOM 2467 C C . LEU A 1 297 ? 2.000 0.439 -15.927 1.00 97.56 297 LEU A C 1
ATOM 2469 O O . LEU A 1 297 ? 1.223 -0.354 -16.462 1.00 97.56 297 LEU A O 1
ATOM 2473 N N . SER A 1 298 ? 1.562 1.554 -15.345 1.00 96.62 298 SER A N 1
ATOM 2474 C CA . SER A 1 298 ? 0.213 2.074 -15.591 1.00 96.62 298 SER A CA 1
ATOM 2475 C C . SER A 1 298 ? 0.026 2.458 -17.064 1.00 96.62 298 SER A C 1
ATOM 2477 O O . SER A 1 298 ? 0.967 2.909 -17.711 1.00 96.62 298 SER A O 1
ATOM 2479 N N . ASN A 1 299 ? -1.200 2.307 -17.579 1.00 95.75 299 ASN A N 1
ATOM 2480 C CA . ASN A 1 299 ? -1.595 2.801 -18.901 1.00 95.75 299 ASN A CA 1
ATOM 2481 C C . ASN A 1 299 ? -2.622 3.947 -18.783 1.00 95.75 299 ASN A C 1
ATOM 2483 O O . ASN A 1 299 ? -3.790 3.764 -19.122 1.00 95.75 299 ASN A O 1
ATOM 2487 N N . PRO A 1 300 ? -2.239 5.130 -18.268 1.00 92.19 300 PRO A N 1
ATOM 2488 C CA . PRO A 1 300 ? -3.191 6.211 -17.990 1.00 92.19 300 PRO A CA 1
ATOM 2489 C C . PRO A 1 300 ? -3.868 6.760 -19.253 1.00 92.19 300 PRO A C 1
ATOM 2491 O O . PRO A 1 300 ? -4.974 7.280 -19.181 1.00 92.19 300 PRO A O 1
ATOM 2494 N N . LYS A 1 301 ? -3.205 6.644 -20.409 1.00 91.69 301 LYS A N 1
ATOM 2495 C CA . LYS A 1 301 ? -3.717 7.104 -21.705 1.00 91.69 301 LYS A CA 1
ATOM 2496 C C . LYS A 1 301 ? -4.480 6.016 -22.470 1.00 91.69 301 LYS A C 1
ATOM 2498 O O . LYS A 1 301 ? -4.911 6.284 -23.585 1.00 91.69 301 LYS A O 1
ATOM 2503 N N . ASN A 1 302 ? -4.630 4.816 -21.895 1.00 93.12 302 ASN A N 1
ATOM 2504 C CA . ASN A 1 302 ? -5.297 3.671 -22.521 1.00 93.12 302 ASN A CA 1
ATOM 2505 C C . ASN A 1 302 ? -4.800 3.411 -23.960 1.00 93.12 302 ASN A C 1
ATOM 2507 O O . ASN A 1 302 ? -5.582 3.226 -24.889 1.00 93.12 302 ASN A O 1
ATOM 2511 N N . ILE A 1 303 ? -3.479 3.476 -24.152 1.00 92.31 303 ILE A N 1
ATOM 2512 C CA . ILE A 1 303 ? -2.848 3.293 -25.463 1.00 92.31 303 ILE A CA 1
ATOM 2513 C C . ILE A 1 303 ? -2.772 1.798 -25.750 1.00 92.31 303 ILE A C 1
ATOM 2515 O O . ILE A 1 303 ? -2.334 1.036 -24.883 1.00 92.31 303 ILE A O 1
ATOM 2519 N N . ASP A 1 304 ? -3.156 1.393 -26.956 1.00 94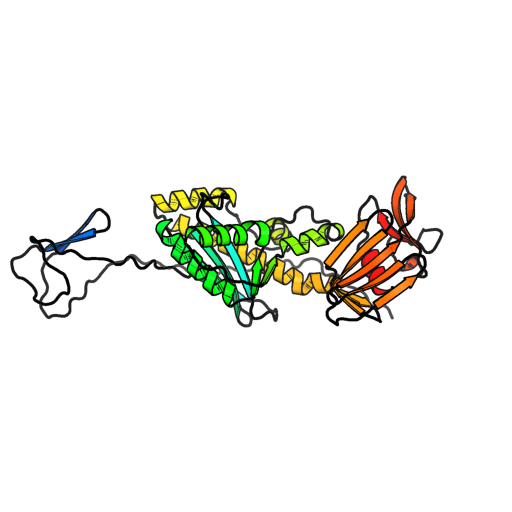.12 304 ASP A N 1
ATOM 2520 C CA . ASP A 1 304 ? -2.969 0.030 -27.447 1.00 94.12 304 ASP A CA 1
ATOM 2521 C C . ASP A 1 304 ? -1.591 -0.109 -28.111 1.00 94.12 304 ASP A C 1
ATOM 2523 O O . ASP A 1 304 ? -1.215 0.678 -28.984 1.00 94.12 304 ASP A O 1
ATOM 2527 N N . ILE A 1 305 ? -0.798 -1.066 -27.640 1.00 94.50 305 ILE A N 1
ATOM 2528 C CA . ILE A 1 305 ? 0.582 -1.290 -28.056 1.00 94.50 305 ILE A CA 1
ATOM 2529 C C . ILE A 1 305 ? 0.753 -2.785 -28.259 1.00 94.50 305 ILE A C 1
ATOM 2531 O O . ILE A 1 305 ? 0.525 -3.575 -27.344 1.00 94.50 305 ILE A O 1
ATOM 2535 N N . ASN A 1 306 ? 1.231 -3.156 -29.441 1.00 95.88 306 ASN A N 1
ATOM 2536 C CA . ASN A 1 306 ? 1.646 -4.512 -29.753 1.00 95.88 306 ASN A CA 1
ATOM 2537 C C . ASN A 1 306 ? 2.958 -4.458 -30.545 1.00 95.88 306 ASN A C 1
ATOM 2539 O O . ASN A 1 306 ? 2.965 -4.273 -31.761 1.00 95.88 306 ASN A O 1
ATOM 2543 N N . PHE A 1 307 ? 4.080 -4.508 -29.832 1.00 95.25 307 PHE A N 1
ATOM 2544 C CA . PHE A 1 307 ? 5.417 -4.350 -30.389 1.00 95.25 307 PHE A CA 1
ATOM 2545 C C . PHE A 1 307 ? 6.307 -5.530 -30.003 1.00 95.25 307 PHE A C 1
ATOM 2547 O O . PHE A 1 307 ? 6.420 -5.874 -28.826 1.00 95.25 307 PHE A O 1
ATOM 2554 N N . HIS A 1 308 ? 6.997 -6.094 -30.994 1.00 95.56 308 HIS A N 1
ATOM 2555 C CA . HIS A 1 308 ? 7.879 -7.242 -30.828 1.00 95.56 308 HIS A CA 1
ATOM 2556 C C . HIS A 1 308 ? 9.193 -7.034 -31.587 1.00 95.56 308 HIS A C 1
ATOM 2558 O O . HIS A 1 308 ? 9.197 -6.647 -32.755 1.00 95.56 308 HIS A O 1
ATOM 2564 N N . GLN A 1 309 ? 10.301 -7.317 -30.910 1.00 92.38 309 GLN A N 1
ATOM 2565 C CA . GLN A 1 309 ? 11.637 -7.499 -31.471 1.00 92.38 309 GLN A CA 1
ATOM 2566 C C . GLN A 1 309 ? 12.242 -8.793 -30.923 1.00 92.38 309 GLN A C 1
ATOM 2568 O O . GLN A 1 309 ? 11.674 -9.409 -30.022 1.00 92.38 309 GLN A O 1
ATOM 2573 N N . ASN A 1 310 ? 13.395 -9.195 -31.465 1.00 89.56 310 ASN A N 1
ATOM 2574 C CA . ASN A 1 310 ? 14.028 -10.475 -31.140 1.00 89.56 310 ASN A CA 1
ATOM 2575 C C . ASN A 1 310 ? 14.228 -10.679 -29.634 1.00 89.56 310 ASN A C 1
ATOM 2577 O O . ASN A 1 310 ? 13.972 -11.767 -29.144 1.00 89.56 310 ASN A O 1
ATOM 2581 N N . ASN A 1 311 ? 14.634 -9.634 -28.910 1.00 93.25 311 ASN A N 1
ATOM 2582 C CA . ASN A 1 311 ? 15.017 -9.722 -27.502 1.00 93.25 311 ASN A CA 1
ATOM 2583 C C . ASN A 1 311 ? 14.177 -8.837 -26.563 1.00 93.25 311 ASN A C 1
ATOM 2585 O O . ASN A 1 311 ? 14.464 -8.754 -25.369 1.00 93.25 311 ASN A O 1
ATOM 2589 N N . TYR A 1 312 ? 13.141 -8.151 -27.062 1.00 96.50 312 TYR A N 1
ATOM 2590 C CA . TYR A 1 312 ? 12.155 -7.503 -26.197 1.00 96.50 312 TYR A CA 1
ATOM 2591 C C . TYR A 1 312 ? 10.792 -7.307 -26.859 1.00 96.50 312 TYR A C 1
ATOM 2593 O O . TYR A 1 312 ? 10.657 -7.243 -28.078 1.00 96.50 312 TYR A O 1
ATOM 2601 N N . SER A 1 313 ? 9.761 -7.167 -26.029 1.00 96.88 313 SER A N 1
ATOM 2602 C CA . SER A 1 313 ? 8.402 -6.843 -26.470 1.00 96.88 313 SER A CA 1
ATOM 2603 C C . SER A 1 313 ? 7.736 -5.828 -25.552 1.00 96.88 313 SER A C 1
ATOM 2605 O O . SER A 1 313 ? 8.031 -5.756 -24.356 1.00 96.88 313 SER A O 1
ATOM 2607 N N . ILE A 1 314 ? 6.814 -5.054 -26.122 1.00 97.38 314 ILE A N 1
ATOM 2608 C CA . ILE A 1 314 ? 5.958 -4.112 -25.406 1.00 97.38 314 ILE A CA 1
ATOM 2609 C C . ILE A 1 314 ? 4.523 -4.395 -25.830 1.00 97.38 314 ILE A C 1
ATOM 2611 O O . ILE A 1 314 ? 4.178 -4.292 -27.003 1.00 97.38 314 ILE A O 1
ATOM 2615 N N . THR A 1 315 ? 3.694 -4.757 -24.863 1.00 97.31 315 THR A N 1
ATOM 2616 C CA . THR A 1 315 ? 2.268 -5.027 -25.063 1.00 97.31 315 THR A CA 1
ATOM 2617 C C . THR A 1 315 ? 1.466 -4.196 -24.076 1.00 97.31 315 THR A C 1
ATOM 2619 O O . THR A 1 315 ? 1.975 -3.872 -23.002 1.00 97.31 315 THR A O 1
ATOM 2622 N N . SER A 1 316 ? 0.226 -3.844 -24.382 1.00 97.00 316 SER A N 1
ATOM 2623 C CA . SER A 1 316 ? -0.640 -3.178 -23.411 1.00 97.00 316 SER A CA 1
ATOM 2624 C C . SER A 1 316 ? -2.037 -3.782 -23.363 1.00 97.00 316 SER A C 1
ATOM 2626 O O . SER A 1 316 ? -2.475 -4.530 -24.230 1.00 97.00 316 SER A O 1
ATOM 2628 N N . ASN A 1 317 ? -2.725 -3.487 -22.269 1.00 94.38 317 ASN A N 1
ATOM 2629 C CA . ASN A 1 317 ? -4.165 -3.621 -22.141 1.00 94.38 317 ASN A CA 1
ATOM 2630 C C . ASN A 1 317 ? -4.726 -2.301 -21.594 1.00 94.38 317 ASN A C 1
ATOM 2632 O O . ASN A 1 317 ? -3.981 -1.338 -21.387 1.00 94.38 317 ASN A O 1
ATOM 2636 N N . LYS A 1 318 ? -6.029 -2.273 -21.289 1.00 90.56 318 LYS A N 1
ATOM 2637 C CA . LYS A 1 318 ? -6.705 -1.057 -20.814 1.00 90.56 318 LYS A CA 1
ATOM 2638 C C . LYS A 1 318 ? -6.037 -0.374 -19.613 1.00 90.56 318 LYS A C 1
ATOM 2640 O O . LYS A 1 318 ? -6.088 0.842 -19.496 1.00 90.56 318 LYS A O 1
ATOM 2645 N N . ASN A 1 319 ? -5.403 -1.145 -18.729 1.00 92.31 319 ASN A N 1
ATOM 2646 C CA . ASN A 1 319 ? -4.929 -0.665 -17.428 1.00 92.31 319 ASN A CA 1
ATOM 2647 C C . ASN A 1 319 ? -3.400 -0.683 -17.278 1.00 92.31 319 ASN A C 1
ATOM 2649 O O . ASN A 1 319 ? -2.857 -0.017 -16.383 1.00 92.31 319 ASN A O 1
ATOM 2653 N N . GLU A 1 320 ? -2.700 -1.477 -18.091 1.00 96.50 320 GLU A N 1
ATOM 2654 C CA . GLU A 1 320 ? -1.274 -1.748 -17.931 1.00 96.50 320 GLU A CA 1
ATOM 2655 C C . GLU A 1 320 ? -0.529 -1.844 -19.260 1.00 96.50 320 GLU A C 1
ATOM 2657 O O . GLU A 1 320 ? -1.041 -2.368 -20.247 1.00 96.50 320 GLU A O 1
ATOM 2662 N N . ILE A 1 321 ? 0.721 -1.385 -19.240 1.00 97.75 321 ILE A N 1
ATOM 2663 C CA . ILE A 1 321 ? 1.717 -1.639 -20.282 1.00 97.75 321 ILE A CA 1
ATOM 2664 C C . ILE A 1 321 ? 2.700 -2.659 -19.712 1.00 97.75 321 ILE A C 1
ATOM 2666 O O . ILE A 1 321 ? 3.212 -2.482 -18.606 1.00 97.75 321 ILE A O 1
ATOM 2670 N N . LYS A 1 322 ? 2.955 -3.735 -20.449 1.00 97.75 322 LYS A N 1
ATOM 2671 C CA . LYS A 1 322 ? 3.915 -4.784 -20.119 1.00 97.75 322 LYS A CA 1
ATOM 2672 C C . LYS A 1 322 ? 5.104 -4.689 -21.066 1.00 97.75 322 LYS A C 1
ATOM 2674 O O . LYS A 1 322 ? 4.951 -4.850 -22.273 1.00 97.75 322 LYS A O 1
ATOM 2679 N N . ILE A 1 323 ? 6.286 -4.515 -20.494 1.00 97.69 323 ILE A N 1
ATOM 2680 C CA . ILE A 1 323 ? 7.569 -4.585 -21.188 1.00 97.69 323 ILE A CA 1
ATOM 2681 C C . ILE A 1 323 ? 8.248 -5.885 -20.760 1.00 97.69 323 ILE A C 1
ATOM 2683 O O . ILE A 1 323 ? 8.355 -6.160 -19.564 1.00 97.69 323 ILE A O 1
ATOM 2687 N N . SER A 1 324 ? 8.687 -6.688 -21.724 1.00 98.06 324 SER A N 1
ATOM 2688 C CA . SER A 1 324 ? 9.429 -7.929 -21.477 1.00 98.06 324 SER A CA 1
ATOM 2689 C C . SER A 1 324 ? 10.797 -7.814 -22.133 1.00 98.06 324 SER A C 1
ATOM 2691 O O . SER A 1 324 ? 10.853 -7.680 -23.352 1.00 98.06 324 SER A O 1
ATOM 2693 N N . LEU A 1 325 ? 11.867 -7.857 -21.342 1.00 97.75 325 LEU A N 1
ATOM 2694 C CA . LEU A 1 325 ? 13.256 -7.813 -21.807 1.00 97.75 325 LEU A CA 1
ATOM 2695 C C . LEU A 1 325 ? 13.882 -9.195 -21.652 1.00 97.75 325 LEU A C 1
ATOM 2697 O O . LEU A 1 325 ? 13.881 -9.729 -20.544 1.00 97.75 325 LEU A O 1
ATOM 2701 N N . GLU A 1 326 ? 14.414 -9.765 -22.725 1.00 97.62 326 GLU A N 1
ATOM 2702 C CA . GLU A 1 326 ? 15.215 -10.985 -22.663 1.00 97.62 326 GLU A CA 1
ATOM 2703 C C . GLU A 1 326 ? 16.621 -10.657 -22.155 1.00 97.62 326 GLU A C 1
ATOM 2705 O O . GLU A 1 326 ? 17.299 -9.771 -22.677 1.00 97.62 326 GLU A O 1
ATOM 2710 N N . LEU A 1 327 ? 17.031 -11.346 -21.096 1.00 96.31 327 LEU A N 1
ATOM 2711 C CA . LEU A 1 327 ? 18.314 -11.179 -20.435 1.00 96.31 327 LEU A CA 1
ATOM 2712 C C . LEU A 1 327 ? 19.206 -12.392 -20.683 1.00 96.31 327 LEU A C 1
ATOM 2714 O O . LEU A 1 327 ? 18.760 -13.535 -20.575 1.00 96.31 327 LEU A O 1
ATOM 2718 N N . GLU A 1 328 ? 20.485 -12.126 -20.909 1.00 94.62 328 GLU A N 1
ATOM 2719 C CA . GLU A 1 328 ? 21.532 -13.140 -20.990 1.00 94.62 328 GLU A CA 1
ATOM 2720 C C . GLU A 1 328 ? 22.265 -13.233 -19.648 1.00 94.62 328 GLU A C 1
ATOM 2722 O O . GLU A 1 328 ? 22.550 -12.218 -19.003 1.00 94.62 328 GLU A O 1
ATOM 2727 N N . ASP A 1 329 ? 22.539 -14.459 -19.206 1.00 92.38 329 ASP A N 1
ATOM 2728 C CA . ASP A 1 329 ? 23.357 -14.718 -18.025 1.00 92.38 329 ASP A CA 1
ATOM 2729 C C . ASP A 1 329 ? 24.842 -14.615 -18.379 1.00 92.38 329 ASP A C 1
ATOM 2731 O O . ASP A 1 329 ? 25.289 -15.123 -19.405 1.00 92.38 329 ASP A O 1
ATOM 2735 N N . GLY A 1 330 ? 25.619 -13.990 -17.499 1.00 88.12 330 GLY A N 1
ATOM 2736 C CA . GLY A 1 330 ? 27.056 -13.839 -17.679 1.00 88.12 330 GLY A CA 1
ATOM 2737 C C . GLY A 1 330 ? 27.810 -13.748 -16.359 1.00 88.12 330 GLY A C 1
ATOM 2738 O O . GLY A 1 330 ? 27.231 -13.590 -15.280 1.00 88.12 330 GLY A O 1
ATOM 2739 N N . LEU A 1 331 ? 29.133 -13.841 -16.460 1.00 87.38 331 LEU A N 1
ATOM 2740 C CA . LEU A 1 331 ? 30.058 -13.547 -15.373 1.00 87.38 331 LEU A CA 1
ATOM 2741 C C . LEU A 1 331 ? 30.841 -12.292 -15.743 1.00 87.38 331 LEU A C 1
ATOM 2743 O O . LEU A 1 331 ? 31.356 -12.184 -16.854 1.00 87.38 331 LEU A O 1
ATOM 2747 N N . ILE A 1 332 ? 30.916 -11.350 -14.810 1.00 85.56 332 ILE A N 1
ATOM 2748 C CA . ILE A 1 332 ? 31.823 -10.201 -14.900 1.00 85.56 332 ILE A CA 1
ATOM 2749 C C . ILE A 1 332 ? 33.025 -10.431 -13.973 1.00 85.56 332 ILE A C 1
ATOM 2751 O O . ILE A 1 332 ? 33.125 -11.479 -13.327 1.00 85.56 332 ILE A O 1
ATOM 2755 N N . GLU A 1 333 ? 33.940 -9.460 -13.909 1.00 82.69 333 GLU A N 1
ATOM 2756 C CA . GLU A 1 333 ? 35.145 -9.510 -13.072 1.00 82.69 333 GLU A CA 1
ATOM 2757 C C . GLU A 1 333 ? 34.874 -10.077 -11.664 1.00 82.69 333 GLU A C 1
ATOM 2759 O O . GLU A 1 333 ? 33.848 -9.792 -11.038 1.00 82.69 333 GLU A O 1
ATOM 2764 N N . ASN A 1 334 ? 35.813 -10.891 -11.168 1.00 83.12 334 ASN A N 1
ATOM 2765 C CA . ASN A 1 334 ? 35.736 -11.604 -9.885 1.00 83.12 334 ASN A CA 1
ATOM 2766 C C . ASN A 1 334 ? 34.611 -12.656 -9.791 1.00 83.12 334 ASN A C 1
ATOM 2768 O O . ASN A 1 334 ? 34.102 -12.920 -8.702 1.00 83.12 334 ASN A O 1
ATOM 2772 N N . ASN A 1 335 ? 34.222 -13.271 -10.916 1.00 84.81 335 ASN A N 1
ATOM 2773 C CA . ASN A 1 335 ? 33.166 -14.294 -10.998 1.00 84.81 335 ASN A CA 1
ATOM 2774 C C . ASN A 1 335 ? 31.805 -13.831 -10.449 1.00 84.81 335 ASN A C 1
ATOM 2776 O O . ASN A 1 335 ? 30.998 -14.633 -9.969 1.00 84.81 335 ASN A O 1
ATOM 2780 N N . ILE A 1 336 ? 31.530 -12.528 -10.519 1.00 88.69 336 ILE A N 1
ATOM 2781 C CA . ILE A 1 336 ? 30.249 -11.982 -10.082 1.00 88.69 336 ILE A CA 1
ATOM 2782 C C . ILE A 1 336 ? 29.191 -12.335 -11.127 1.00 88.69 336 ILE A C 1
ATOM 2784 O O . ILE A 1 336 ? 29.337 -12.027 -12.310 1.00 88.69 336 ILE A O 1
ATOM 2788 N N . LYS A 1 337 ? 28.093 -12.952 -10.676 1.00 91.75 337 LYS A N 1
ATOM 2789 C CA . LYS A 1 337 ? 26.943 -13.256 -11.534 1.00 91.75 337 LYS A CA 1
ATOM 2790 C C . LYS A 1 337 ? 26.276 -11.971 -12.005 1.00 91.75 337 LYS A C 1
ATOM 2792 O O . LYS A 1 337 ? 25.948 -11.096 -11.195 1.00 91.75 337 LYS A O 1
ATOM 2797 N N . ALA A 1 338 ? 26.033 -11.897 -13.303 1.00 93.25 338 ALA A N 1
ATOM 2798 C CA . ALA A 1 338 ? 25.410 -10.769 -13.959 1.00 93.25 338 ALA A CA 1
ATOM 2799 C C . ALA A 1 338 ? 24.301 -11.233 -14.903 1.00 93.25 338 ALA A C 1
ATOM 2801 O O . ALA A 1 338 ? 24.353 -12.326 -15.462 1.00 93.25 338 ALA A O 1
ATOM 2802 N N . LYS A 1 339 ? 23.316 -10.357 -15.096 1.00 94.88 339 LYS A N 1
ATOM 2803 C CA . LYS A 1 339 ? 22.373 -10.463 -16.209 1.00 94.88 339 LYS A CA 1
ATOM 2804 C C . LYS A 1 339 ? 22.464 -9.201 -17.040 1.00 94.88 339 LYS A C 1
ATOM 2806 O O . LYS A 1 339 ? 22.417 -8.096 -16.484 1.00 94.88 339 LYS A O 1
ATOM 2811 N N . VAL A 1 340 ? 22.584 -9.374 -18.348 1.00 94.25 340 VAL A N 1
ATOM 2812 C CA . VAL A 1 340 ? 22.750 -8.285 -19.309 1.00 94.25 340 VAL A CA 1
ATOM 2813 C C . VAL A 1 340 ? 21.618 -8.277 -20.327 1.00 94.25 340 VAL A C 1
ATOM 2815 O O . VAL A 1 340 ? 21.009 -9.306 -20.601 1.00 94.25 340 VAL A O 1
ATOM 2818 N N . PHE A 1 341 ? 21.330 -7.107 -20.885 1.00 95.25 341 PHE A N 1
ATOM 2819 C CA . PHE A 1 341 ? 20.414 -6.943 -22.009 1.00 95.25 341 PHE A CA 1
ATOM 2820 C C . PHE A 1 341 ? 21.207 -6.566 -23.259 1.00 95.25 341 PHE A C 1
ATOM 2822 O O . PHE A 1 341 ? 21.947 -5.578 -23.240 1.00 95.25 341 PHE A O 1
ATOM 2829 N N . LYS A 1 342 ? 21.041 -7.319 -24.350 1.00 92.75 342 LYS A N 1
ATOM 2830 C CA . LYS A 1 342 ? 21.663 -6.998 -25.639 1.00 92.75 342 LYS A CA 1
ATOM 2831 C C . LYS A 1 342 ? 20.996 -5.771 -26.256 1.00 92.75 342 LYS A C 1
ATOM 2833 O O . LYS A 1 342 ? 19.815 -5.782 -26.576 1.00 92.75 342 LYS A O 1
ATOM 2838 N N . SER A 1 343 ? 21.727 -4.686 -26.422 1.00 88.75 343 SER A N 1
ATOM 2839 C CA . SER A 1 343 ? 21.171 -3.396 -26.811 1.00 88.75 343 SER A CA 1
ATOM 2840 C C . SER A 1 343 ? 21.710 -2.917 -28.152 1.00 88.75 343 SER A C 1
ATOM 2842 O O . SER A 1 343 ? 22.816 -3.245 -28.566 1.00 88.75 343 SER A O 1
ATOM 2844 N N . LYS A 1 344 ? 20.927 -2.073 -28.825 1.00 88.12 344 LYS A N 1
ATOM 2845 C CA . LYS A 1 344 ? 21.407 -1.252 -29.948 1.00 88.12 344 LYS A CA 1
ATOM 2846 C C . LYS A 1 344 ? 22.046 0.066 -29.491 1.00 88.12 344 LYS A C 1
ATOM 2848 O O . LYS A 1 344 ? 22.587 0.794 -30.313 1.00 88.12 344 LYS A O 1
ATOM 2853 N N . TYR A 1 345 ? 21.906 0.407 -28.209 1.00 86.62 345 TYR A N 1
ATOM 2854 C CA . TYR A 1 345 ? 22.437 1.630 -27.611 1.00 86.62 345 TYR A CA 1
ATOM 2855 C C . TYR A 1 345 ? 23.875 1.408 -27.134 1.00 86.62 345 TYR A C 1
ATOM 2857 O O . TYR A 1 345 ? 24.191 0.335 -26.629 1.00 86.62 345 TYR A O 1
ATOM 2865 N N . GLU A 1 346 ? 24.724 2.428 -27.265 1.00 82.75 346 GLU A N 1
ATOM 2866 C CA . GLU A 1 346 ? 26.121 2.360 -26.828 1.00 82.75 346 GLU A CA 1
ATOM 2867 C C . GLU A 1 346 ? 26.240 2.172 -25.311 1.00 82.75 346 GLU A C 1
ATOM 2869 O O . GLU A 1 346 ? 25.610 2.887 -24.533 1.00 82.75 346 GLU A O 1
ATOM 2874 N N . ASN A 1 347 ? 27.133 1.286 -24.870 1.00 81.88 347 ASN A N 1
ATOM 2875 C CA . ASN A 1 347 ? 27.338 1.000 -23.446 1.00 81.88 347 ASN A CA 1
ATOM 2876 C C . ASN A 1 347 ? 27.779 2.197 -22.605 1.00 81.88 347 ASN A C 1
ATOM 2878 O O . ASN A 1 347 ? 27.561 2.211 -21.396 1.00 81.88 347 ASN A O 1
ATOM 2882 N N . LYS A 1 348 ? 28.432 3.189 -23.220 1.00 80.25 348 LYS A N 1
ATOM 2883 C CA . LYS A 1 348 ? 29.078 4.302 -22.507 1.00 80.25 348 LYS A CA 1
ATOM 2884 C C . LYS A 1 348 ? 28.100 5.143 -21.686 1.00 80.25 348 LYS A C 1
ATOM 2886 O O . LYS A 1 348 ? 28.515 5.749 -20.702 1.00 80.25 348 LYS A O 1
ATOM 2891 N N . ILE A 1 349 ? 26.820 5.160 -22.065 1.00 82.00 349 ILE A N 1
ATOM 2892 C CA . ILE A 1 349 ? 25.767 5.889 -21.341 1.00 82.00 349 ILE A CA 1
ATOM 2893 C C . ILE A 1 349 ? 25.211 5.103 -20.143 1.00 82.00 349 ILE A C 1
ATOM 2895 O O . ILE A 1 349 ? 24.483 5.671 -19.332 1.00 82.00 349 ILE A O 1
ATOM 2899 N N . PHE A 1 350 ? 25.543 3.814 -20.025 1.00 85.62 350 PHE A N 1
ATOM 2900 C CA . PHE A 1 350 ? 25.080 2.934 -18.958 1.00 85.62 350 PHE A CA 1
ATOM 2901 C C . PHE A 1 350 ? 26.181 2.720 -17.919 1.00 85.62 350 PHE A C 1
ATOM 2903 O O . PHE A 1 350 ? 27.335 2.402 -18.223 1.00 85.62 350 PHE A O 1
ATOM 2910 N N . ARG A 1 351 ? 25.804 2.878 -16.651 1.00 83.31 351 ARG A N 1
ATOM 2911 C CA . ARG A 1 351 ? 26.691 2.716 -15.501 1.00 83.31 351 ARG A CA 1
ATOM 2912 C C . ARG A 1 351 ? 27.244 1.291 -15.474 1.00 83.31 351 ARG A C 1
ATOM 2914 O O . ARG A 1 351 ? 26.509 0.335 -15.715 1.00 83.31 351 ARG A O 1
ATOM 2921 N N . GLU A 1 352 ? 28.541 1.149 -15.204 1.00 84.06 352 GLU A N 1
ATOM 2922 C CA . GLU A 1 352 ? 29.229 -0.152 -15.093 1.00 84.06 352 GLU A CA 1
ATOM 2923 C C . GLU A 1 352 ? 29.143 -1.054 -16.346 1.00 84.06 352 GLU A C 1
ATOM 2925 O O . GLU A 1 352 ? 29.530 -2.216 -16.286 1.00 84.06 352 GLU A O 1
ATOM 2930 N N . SER A 1 353 ? 28.677 -0.538 -17.492 1.00 83.62 353 SER A N 1
ATOM 2931 C CA . SER A 1 353 ? 28.598 -1.297 -18.757 1.00 83.62 353 SER A CA 1
ATOM 2932 C C . SER A 1 353 ? 29.730 -0.947 -19.734 1.00 83.62 353 SER A C 1
ATOM 2934 O O . SER A 1 353 ? 29.893 -1.596 -20.760 1.00 83.62 353 SER A O 1
ATOM 2936 N N . GLN A 1 354 ? 30.541 0.066 -19.414 1.00 78.19 354 GLN A N 1
ATOM 2937 C CA . GLN A 1 354 ? 31.552 0.666 -20.299 1.00 78.19 354 GLN A CA 1
ATOM 2938 C C . GLN A 1 354 ? 32.617 -0.320 -20.800 1.00 78.19 354 GLN A C 1
ATOM 2940 O O . GLN A 1 354 ? 33.098 -0.163 -21.918 1.00 78.19 354 GLN A O 1
ATOM 2945 N N . ASN A 1 355 ? 32.950 -1.329 -19.993 1.00 74.56 355 ASN A N 1
ATOM 2946 C CA . ASN A 1 355 ? 34.006 -2.301 -20.287 1.00 74.56 355 ASN A CA 1
ATOM 2947 C C . ASN A 1 355 ? 33.476 -3.603 -20.917 1.00 74.56 355 ASN A C 1
ATOM 2949 O O . ASN A 1 355 ? 34.236 -4.554 -21.081 1.00 74.56 355 ASN A O 1
ATOM 2953 N N . LEU A 1 356 ? 32.180 -3.685 -21.239 1.00 80.88 356 LEU A N 1
ATOM 2954 C CA . LEU A 1 356 ? 31.597 -4.876 -21.860 1.00 80.88 356 LEU A CA 1
ATOM 2955 C C . LEU A 1 356 ? 31.928 -4.923 -23.361 1.00 80.88 356 LEU A C 1
ATOM 2957 O O . LEU A 1 356 ? 31.891 -3.903 -24.046 1.00 80.88 356 LEU A O 1
ATOM 2961 N N . THR A 1 357 ? 32.263 -6.120 -23.851 1.00 69.50 357 THR A N 1
ATOM 2962 C CA . THR A 1 357 ? 32.842 -6.385 -25.183 1.00 69.50 357 THR A CA 1
ATOM 2963 C C . THR A 1 357 ? 31.869 -6.214 -26.357 1.00 69.50 357 THR A C 1
ATOM 2965 O O . THR A 1 357 ? 32.313 -6.003 -27.482 1.00 69.50 357 THR A O 1
ATOM 2968 N N . GLU A 1 358 ? 30.558 -6.252 -26.110 1.00 77.69 358 GLU A N 1
ATOM 2969 C CA . GLU A 1 358 ? 29.494 -5.899 -27.067 1.00 77.69 358 GLU A CA 1
ATOM 2970 C C . GLU A 1 358 ? 28.563 -4.858 -26.441 1.00 77.69 358 GLU A C 1
ATOM 2972 O O . GLU A 1 358 ? 28.695 -4.590 -25.250 1.00 77.69 358 GLU A O 1
ATOM 2977 N N . ASN A 1 359 ? 27.589 -4.324 -27.196 1.00 85.62 359 ASN A N 1
ATOM 2978 C CA . ASN A 1 359 ? 26.562 -3.396 -26.698 1.00 85.62 359 ASN A CA 1
ATOM 2979 C C . ASN A 1 359 ? 25.586 -4.057 -25.689 1.00 85.62 359 ASN A C 1
ATOM 2981 O O . ASN A 1 359 ? 24.381 -4.148 -25.917 1.00 85.62 359 ASN A O 1
ATOM 2985 N N . PHE A 1 360 ? 26.105 -4.572 -24.581 1.00 90.62 360 PHE A N 1
ATOM 2986 C CA . PHE A 1 360 ? 25.374 -5.151 -23.471 1.00 90.62 360 PHE A CA 1
ATOM 2987 C C . PHE A 1 360 ? 25.169 -4.119 -22.371 1.00 90.62 360 PHE A C 1
ATOM 2989 O O . PHE A 1 360 ? 26.100 -3.464 -21.910 1.00 90.62 360 PHE A O 1
ATOM 2996 N N . ILE A 1 361 ? 23.938 -4.038 -21.881 1.00 92.81 361 ILE A N 1
ATOM 2997 C CA . ILE A 1 361 ? 23.594 -3.221 -20.724 1.00 92.81 361 ILE A CA 1
ATOM 2998 C C . ILE A 1 361 ? 23.543 -4.126 -19.506 1.00 92.81 361 ILE A C 1
ATOM 3000 O O . ILE A 1 361 ? 22.768 -5.082 -19.475 1.00 92.81 361 ILE A O 1
ATOM 3004 N N . LEU A 1 362 ? 24.322 -3.806 -18.478 1.00 93.62 362 LEU A N 1
ATOM 3005 C CA . LEU A 1 362 ? 24.270 -4.519 -17.210 1.00 93.62 362 LEU A CA 1
ATOM 3006 C C . LEU A 1 362 ? 22.963 -4.187 -16.472 1.00 93.62 362 LEU A C 1
ATOM 3008 O O . LEU A 1 362 ? 22.749 -3.044 -16.064 1.00 93.62 362 LEU A O 1
ATOM 3012 N N . ILE A 1 363 ? 22.088 -5.184 -16.303 1.00 95.06 363 ILE A N 1
ATOM 3013 C CA . ILE A 1 363 ? 20.773 -5.030 -15.657 1.00 95.06 363 ILE A CA 1
ATOM 3014 C C . ILE A 1 363 ? 20.823 -5.473 -14.202 1.00 95.06 363 ILE A C 1
ATOM 3016 O O . ILE A 1 363 ? 20.298 -4.778 -13.330 1.00 95.06 363 ILE A O 1
ATOM 3020 N N . THR A 1 364 ? 21.467 -6.609 -13.925 1.00 93.69 364 THR A N 1
ATOM 3021 C CA . THR A 1 364 ? 21.680 -7.067 -12.549 1.00 93.69 364 THR A CA 1
ATOM 3022 C C . THR A 1 364 ? 23.128 -7.437 -12.294 1.00 93.69 364 THR A C 1
ATOM 3024 O O . THR A 1 364 ? 23.752 -8.074 -13.141 1.00 93.69 364 THR A O 1
ATOM 3027 N N . LYS A 1 365 ? 23.612 -7.123 -11.093 1.00 92.19 365 LYS A N 1
ATOM 3028 C CA . LYS A 1 365 ? 24.919 -7.514 -10.564 1.00 92.19 365 LYS A CA 1
ATOM 3029 C C . LYS A 1 365 ? 24.713 -8.161 -9.200 1.00 92.19 365 LYS A C 1
ATOM 3031 O O . LYS A 1 365 ? 24.104 -7.557 -8.320 1.00 92.19 365 LYS A O 1
ATOM 3036 N N . ASN A 1 366 ? 25.187 -9.392 -9.024 1.00 89.56 366 ASN A N 1
ATOM 3037 C CA . ASN A 1 366 ? 25.016 -10.156 -7.785 1.00 89.56 366 ASN A CA 1
ATOM 3038 C C . ASN A 1 366 ? 23.540 -10.241 -7.332 1.00 89.56 366 ASN A C 1
ATOM 3040 O O . ASN A 1 366 ? 23.206 -10.031 -6.168 1.00 89.56 366 ASN A O 1
ATOM 3044 N N . ASN A 1 367 ? 22.643 -10.501 -8.291 1.00 85.44 367 ASN A N 1
ATOM 3045 C CA . ASN A 1 367 ? 21.181 -10.526 -8.131 1.00 85.44 367 ASN A CA 1
ATOM 3046 C C . ASN A 1 367 ? 20.520 -9.192 -7.726 1.00 85.44 367 ASN A C 1
ATOM 3048 O O . ASN A 1 367 ? 19.319 -9.174 -7.464 1.00 85.44 367 ASN A O 1
ATOM 3052 N N . LYS A 1 368 ? 21.254 -8.072 -7.709 1.00 90.00 368 LYS A N 1
ATOM 3053 C CA . LYS A 1 368 ? 20.697 -6.732 -7.476 1.00 90.00 368 LYS A CA 1
ATOM 3054 C C . LYS A 1 368 ? 20.533 -5.971 -8.782 1.00 90.00 368 LYS A C 1
ATOM 3056 O O . LYS A 1 368 ? 21.433 -5.994 -9.619 1.00 90.00 368 LYS A O 1
ATOM 3061 N N . ILE A 1 369 ? 19.404 -5.284 -8.951 1.00 91.62 369 ILE A N 1
ATOM 3062 C CA . ILE A 1 369 ? 19.153 -4.432 -10.121 1.00 91.62 369 ILE A CA 1
ATOM 3063 C C . ILE A 1 369 ? 20.046 -3.186 -10.070 1.00 91.62 369 ILE A C 1
ATOM 3065 O O . ILE A 1 369 ? 20.100 -2.500 -9.048 1.00 91.62 369 ILE A O 1
ATOM 3069 N N . ILE A 1 370 ? 20.661 -2.839 -11.204 1.00 92.25 370 ILE A N 1
ATOM 3070 C CA . ILE A 1 370 ? 21.253 -1.514 -11.428 1.00 92.25 370 ILE A CA 1
ATOM 3071 C C . ILE A 1 370 ? 20.135 -0.577 -11.893 1.00 92.25 370 ILE A C 1
ATOM 3073 O O . ILE A 1 370 ? 19.747 -0.562 -13.065 1.00 92.25 370 ILE A O 1
ATOM 3077 N N . LYS A 1 371 ? 19.551 0.154 -10.938 1.00 89.62 371 LYS A N 1
ATOM 3078 C CA . LYS A 1 371 ? 18.283 0.882 -11.111 1.00 89.62 371 LYS A CA 1
ATOM 3079 C C . LYS A 1 371 ? 18.372 1.938 -12.207 1.00 89.62 371 LYS A C 1
ATOM 3081 O O . LYS A 1 371 ? 17.451 2.064 -13.007 1.00 89.62 371 LYS A O 1
ATOM 3086 N N . GLU A 1 372 ? 19.488 2.654 -12.263 1.00 87.88 372 GLU A N 1
ATOM 3087 C CA . GLU A 1 372 ? 19.760 3.715 -13.229 1.00 87.88 372 GLU A CA 1
ATOM 3088 C C . GLU A 1 372 ? 19.785 3.169 -14.656 1.00 87.88 372 GLU A C 1
ATOM 3090 O O . GLU A 1 372 ? 19.139 3.733 -15.537 1.00 87.88 372 GLU A O 1
ATOM 3095 N N . ASN A 1 373 ? 20.454 2.031 -14.868 1.00 93.19 373 ASN A N 1
ATOM 3096 C CA . ASN A 1 373 ? 20.517 1.394 -16.180 1.00 93.19 373 ASN A CA 1
ATOM 3097 C C . ASN A 1 373 ? 19.141 0.925 -16.634 1.00 93.19 373 ASN A C 1
ATOM 3099 O O . ASN A 1 373 ? 18.763 1.152 -17.782 1.00 93.19 373 ASN A O 1
ATOM 3103 N N . LEU A 1 374 ? 18.380 0.300 -15.731 1.00 92.94 374 LEU A N 1
ATOM 3104 C CA . LEU A 1 374 ? 17.049 -0.189 -16.057 1.00 92.94 374 LEU A CA 1
ATOM 3105 C C . LEU A 1 374 ? 16.087 0.963 -16.367 1.00 92.94 374 LEU A C 1
ATOM 3107 O O . LEU A 1 374 ? 15.415 0.921 -17.392 1.00 92.94 374 LEU A O 1
ATOM 3111 N N . LEU A 1 375 ? 16.039 2.010 -15.537 1.00 91.06 375 LEU A N 1
ATOM 3112 C CA . LEU A 1 375 ? 15.177 3.169 -15.794 1.00 91.06 375 LEU A CA 1
ATOM 3113 C C . LEU A 1 375 ? 15.560 3.881 -17.095 1.00 91.06 375 LEU A C 1
ATOM 3115 O O . LEU A 1 375 ? 14.671 4.231 -17.872 1.00 91.06 375 LEU A O 1
ATOM 3119 N N . LEU A 1 376 ? 16.856 4.063 -17.367 1.00 90.81 376 LEU A N 1
ATOM 3120 C CA . LEU A 1 376 ? 17.315 4.658 -18.620 1.00 90.81 376 LEU A CA 1
ATOM 3121 C C . LEU A 1 376 ? 16.903 3.799 -19.821 1.00 90.81 376 LEU A C 1
ATOM 3123 O O . LEU A 1 376 ? 16.321 4.319 -20.770 1.00 90.81 376 LEU A O 1
ATOM 3127 N N . LEU A 1 377 ? 17.132 2.484 -19.758 1.00 93.44 377 LEU A N 1
ATOM 3128 C CA . LEU A 1 377 ? 16.757 1.561 -20.827 1.00 93.44 377 LEU A CA 1
ATOM 3129 C C . LEU A 1 377 ? 15.249 1.599 -21.105 1.00 93.44 377 LEU A C 1
ATOM 3131 O O . LEU A 1 377 ? 14.858 1.721 -22.262 1.00 93.44 377 LEU A O 1
ATOM 3135 N N . LEU A 1 378 ? 14.412 1.555 -20.063 1.00 93.25 378 LEU A N 1
ATOM 3136 C CA . LEU A 1 378 ? 12.952 1.600 -20.197 1.00 93.25 378 LEU A CA 1
ATOM 3137 C C . LEU A 1 378 ? 12.444 2.906 -20.830 1.00 93.25 378 LEU A C 1
ATOM 3139 O O . LEU A 1 378 ? 11.409 2.886 -21.486 1.00 93.25 378 LEU A O 1
ATOM 3143 N N . ASN A 1 379 ? 13.144 4.030 -20.644 1.00 91.38 379 ASN A N 1
ATOM 3144 C CA . ASN A 1 379 ? 12.804 5.296 -21.306 1.00 91.38 379 ASN A CA 1
ATOM 3145 C C . ASN A 1 379 ? 13.255 5.337 -22.779 1.00 91.38 379 ASN A C 1
ATOM 3147 O O . ASN A 1 379 ? 12.673 6.074 -23.576 1.00 91.38 379 ASN A O 1
ATOM 3151 N N . LEU A 1 380 ? 14.289 4.571 -23.145 1.00 89.81 380 LEU A N 1
ATOM 3152 C CA . LEU A 1 380 ? 14.857 4.553 -24.495 1.00 89.81 380 LEU A CA 1
ATOM 3153 C C . LEU A 1 380 ? 14.148 3.582 -25.449 1.00 89.81 380 LEU A C 1
ATOM 3155 O O . LEU A 1 380 ? 14.014 3.897 -26.633 1.00 89.81 380 LEU A O 1
ATOM 3159 N N . ILE A 1 381 ? 13.763 2.391 -24.982 1.00 86.06 381 ILE A N 1
ATOM 3160 C CA . ILE A 1 381 ? 12.984 1.407 -25.768 1.00 86.06 381 ILE A CA 1
ATOM 3161 C C . ILE A 1 381 ? 11.556 1.892 -25.956 1.00 86.06 381 ILE A C 1
ATOM 3163 O O . ILE A 1 381 ? 11.045 1.787 -27.096 1.00 86.06 381 ILE A O 1
#

Organism: NCBI:txid33033

InterPro domains:
  IPR012337 Ribonuclease H-like superfamily [SSF53098] (75-265)
  IPR036397 Ribonuclease H superfamily [G3DSA:3.30.420.10] (97-283)
  IPR038720 YprB, ribonuclease H-like domain [PF13482] (100-263)

Foldseek 3Di:
DDDDDDDDDDDDDDDDDDDDDDDDDDDDDDDDPDDDDQPDWDWDDDPNWIWIDGDDDDDDDDDPFDDDDRTTGDDDPPDQPFDKDKDKDFADDDDAFAKEKDWDWLDQDLQPIATFKMKIWHDDHRIIIIIMTGGLDRVCRLVVLVVVQVVQQRTAYEYACCVPGVVVSSVSVCVVNVHDHHDHHYDHLLLQCVQACLQVVDPDSDLVVVLVVLVNDPPDQDDSVCLSVLSVVCSVPVDPVSVVNNVVNNVVSSVSSVSSVCCCVVPVQVLQWAAAPQAIFGWRHWDDDPQKIKTKTFGPVQDAAFADDPAWTWGDGRTIIIIIGGWDWDADPPRWTWTWGQDPDAQPVAPPSNPPPHRIHTQDTNSHGPNVSVSVVSNHD

Radius of gyration: 30.15 Å; chains: 1; bounding box: 79×49×86 Å

pLDDT: mean 76.14, std 26.0, range [20.44, 98.31]

Sequence (381 aa):
MGVQVLFPAPLLLWVVVKKVEFLGSTFFIVKQQGSRVPSRCEASWKGGVLIAKQQGSRVPSRCEASWKGGVLIFKFKKEVIMKKVVNIEKTDSNFKDYILFDIETTGLNRTKDFMYMFGICEKKGKNLIYSQYYIEDESEEKELILKVNELLSTKKVISYNGDRFDFPFIRKKMEKYNISKVDFENIDIYRQLQKLNFFLDEPSLKAINLGKRLGFDVHDHVNQQEMPKIFKMYQELKDKEMLSKLIYHNYIDLQVLSYIYEYKESILNKILTINNKKFTGILKTIYIQKNYLITRLSNPKNIDINFHQNNYSITSNKNEIKISLELEDGLIENNIKAKVFKSKYENKIFRESQNLTENFILITKNNKIIKENLLLLLNLI

Secondary structure (DSSP, 8-state):
-----PPPPP----------------------SSS---S-EEEEEETTEEEEEE-SS---S-----EETTEE----------PPB--EEE------SEEEEEEEESSS-TTTS-EEEEEEEEEETTEEEEEEEE-SSGGGHHHHHHHHHHHHHHSEEEESSTTTTHHHHHHHHHHHTTPPP----EEEHHHHHHHHHHHH--S---HHHHHHHTT----SPPPGGGHHHHHHHHHHH--HHHHHHHHHHHHHHHHHHHHHHHHIIIIIHHHTEEE-SS-EEEEEEEEEETTEEEEEEE-TT----EEE-SSEEEEE-SSEEEEEEE-EEEEEGGGEEEEEEE-SS-GGGSTT-TT-SSSEEEEEETTEE-HHHHHHHHHH-